Protein 9P0A (pdb70)

Nearest PDB structures (foldseek):
  8eht-assembly1_E  TM=3.645E-01  e=5.829E-02  Escherichia coli
  3f83-assembly1_A  TM=3.945E-01  e=2.640E+00  Escherichia coli
  6qnu-assembly1_C  TM=3.866E-01  e=7.028E+00  Human adenovirus B3
  6qnu-assembly1_A  TM=2.555E-01  e=8.202E+00  Human adenovirus B3
  5zu5-assembly1_A  TM=2.229E-01  e=4.420E+00  Vibrio splendidus

B-factor: mean 76.92, std 10.72, range [29.77, 124.21]

Radius of gyration: 33.77 Å; Cα contacts (8 Å, |Δi|>4): 1526; chains: 3; bounding box: 51×46×143 Å

Structure (mmCIF, N/CA/C/O backbone):
data_9P0A
#
_entry.id   9P0A
#
_cell.length_a   1.00
_cell.length_b   1.00
_cell.length_c   1.00
_cell.angle_alpha   90.00
_cell.angle_beta   90.00
_cell.angle_gamma   90.00
#
_symmetry.space_group_name_H-M   'P 1'
#
loop_
_atom_site.group_PDB
_atom_site.id
_atom_site.type_symbol
_atom_site.label_atom_id
_atom_site.label_alt_id
_atom_site.label_comp_id
_atom_site.label_asym_id
_atom_site.label_entity_id
_atom_site.label_seq_id
_atom_site.pdbx_PDB_ins_code
_atom_site.Cartn_x
_atom_site.Cartn_y
_atom_site.Cartn_z
_atom_site.occupancy
_atom_site.B_iso_or_equiv
_atom_site.auth_seq_id
_atom_site.auth_comp_id
_atom_site.auth_asym_id
_atom_site.auth_atom_id
_atom_site.pdbx_PDB_model_num
ATOM 1 N N . PHE A 1 28 ? 166.376 156.691 68.528 1.00 117.13 28 PHE C N 1
ATOM 2 C CA . PHE A 1 28 ? 167.145 156.294 67.314 1.00 117.13 28 PHE C CA 1
ATOM 3 C C . PHE A 1 28 ? 167.591 157.538 66.551 1.00 117.13 28 PHE C C 1
ATOM 4 O O . PHE A 1 28 ? 166.967 157.935 65.568 1.00 117.13 28 PHE C O 1
ATOM 12 N N . SER A 1 29 ? 168.680 158.151 67.015 1.00 116.44 29 SER C N 1
ATOM 13 C CA . SER A 1 29 ? 169.193 159.389 66.427 1.00 116.44 29 SER C CA 1
ATOM 14 C C . SER A 1 29 ? 168.153 160.504 66.501 1.00 116.44 29 SER C C 1
ATOM 15 O O . SER A 1 29 ? 167.998 161.296 65.570 1.00 116.44 29 SER C O 1
ATOM 18 N N . SER A 1 30 ? 167.434 160.568 67.617 1.00 118.47 30 SER C N 1
ATOM 19 C CA . SER A 1 30 ? 166.418 161.592 67.824 1.00 118.47 30 SER C CA 1
ATOM 20 C C . SER A 1 30 ? 166.120 161.677 69.316 1.00 118.47 30 SER C C 1
ATOM 21 O O . SER A 1 30 ? 166.671 160.924 70.123 1.00 118.47 30 SER C O 1
ATOM 24 N N . VAL A 1 31 ? 165.235 162.605 69.676 1.00 119.53 31 VAL C N 1
ATOM 25 C CA . VAL A 1 31 ? 164.868 162.847 71.064 1.00 119.53 31 VAL C CA 1
ATOM 26 C C . VAL A 1 31 ? 163.352 162.916 71.174 1.00 119.53 31 VAL C C 1
ATOM 27 O O . VAL A 1 31 ? 162.655 163.280 70.221 1.00 119.53 31 VAL C O 1
ATOM 31 N N . GLU A 1 32 ? 162.843 162.559 72.351 1.00 124.21 32 GLU C N 1
ATOM 32 C CA . GLU A 1 32 ? 161.423 162.624 72.657 1.00 124.21 32 GLU C CA 1
ATOM 33 C C . GLU A 1 32 ? 161.223 163.408 73.947 1.00 124.21 32 GLU C C 1
ATOM 34 O O . GLU A 1 32 ? 162.089 163.416 74.826 1.00 124.21 32 GLU C O 1
ATOM 40 N N . ALA A 1 33 ? 160.070 164.072 74.055 1.00 121.47 33 ALA C N 1
ATOM 41 C CA . ALA A 1 33 ? 159.786 164.944 75.189 1.00 121.47 33 ALA C CA 1
ATOM 42 C C . ALA A 1 33 ? 158.365 164.751 75.708 1.00 121.47 33 ALA C C 1
ATOM 43 O O . ALA A 1 33 ? 157.690 165.723 76.055 1.00 121.47 33 ALA C O 1
ATOM 45 N N . ASP A 1 34 ? 157.896 163.506 75.772 1.00 121.57 34 ASP C N 1
ATOM 46 C CA . ASP A 1 34 ? 156.570 163.226 76.309 1.00 121.57 34 ASP C CA 1
ATOM 47 C C . ASP A 1 34 ? 156.618 163.159 77.831 1.00 121.57 34 ASP C C 1
ATOM 48 O O . ASP A 1 34 ? 156.485 162.080 78.417 1.00 121.57 34 ASP C O 1
ATOM 53 N N . ARG A 1 35 ? 156.805 164.308 78.480 1.00 120.17 35 ARG C N 1
ATOM 54 C CA . ARG A 1 35 ? 156.963 164.375 79.926 1.00 120.17 35 ARG C CA 1
ATOM 55 C C . ARG A 1 35 ? 156.080 165.465 80.512 1.00 120.17 35 ARG C C 1
ATOM 56 O O . ARG A 1 35 ? 156.078 166.601 80.030 1.00 120.17 35 ARG C O 1
ATOM 64 N N . THR A 1 36 ? 155.326 165.106 81.550 1.00 120.38 36 THR C N 1
ATOM 65 C CA . THR A 1 36 ? 154.788 166.083 82.489 1.00 120.38 36 THR C CA 1
ATOM 66 C C . THR A 1 36 ? 154.192 165.367 83.695 1.00 120.38 36 THR C C 1
ATOM 67 O O . THR A 1 36 ? 153.373 164.456 83.541 1.00 120.38 36 THR C O 1
ATOM 71 N N . VAL A 1 37 ? 154.598 165.768 84.896 1.00 115.61 37 VAL C N 1
ATOM 72 C CA . VAL A 1 37 ? 154.049 165.216 86.130 1.00 115.61 37 VAL C CA 1
ATOM 73 C C . VAL A 1 37 ? 154.217 166.259 87.225 1.00 115.61 37 VAL C C 1
ATOM 74 O O . VAL A 1 37 ? 155.272 166.891 87.336 1.00 115.61 37 VAL C O 1
ATOM 78 N N . SER A 1 38 ? 153.176 166.438 88.033 1.00 117.47 38 SER C N 1
ATOM 79 C CA . SER A 1 38 ? 153.128 167.543 88.977 1.00 117.47 38 SER C CA 1
ATOM 80 C C . SER A 1 38 ? 153.788 167.168 90.301 1.00 117.47 38 SER C C 1
ATOM 81 O O . SER A 1 38 ? 154.020 165.996 90.606 1.00 117.47 38 SER C O 1
ATOM 84 N N . VAL A 1 39 ? 154.090 168.197 91.089 1.00 115.74 39 VAL C N 1
ATOM 85 C CA . VAL A 1 39 ? 154.647 168.048 92.427 1.00 115.74 39 VAL C CA 1
ATOM 86 C C . VAL A 1 39 ? 153.837 168.912 93.382 1.00 115.74 39 VAL C C 1
ATOM 87 O O . VAL A 1 39 ? 153.586 170.090 93.104 1.00 115.74 39 VAL C O 1
ATOM 91 N N . ALA A 1 40 ? 153.432 168.326 94.506 1.00 116.88 40 ALA C N 1
ATOM 92 C CA . ALA A 1 40 ? 152.679 169.029 95.537 1.00 116.88 40 ALA C CA 1
ATOM 93 C C . ALA A 1 40 ? 153.387 168.842 96.869 1.00 116.88 40 ALA C C 1
ATOM 94 O O . ALA A 1 40 ? 153.835 167.736 97.186 1.00 116.88 40 ALA C O 1
ATOM 96 N N . VAL A 1 41 ? 153.484 169.919 97.645 1.00 108.38 41 VAL C N 1
ATOM 97 C CA . VAL A 1 41 ? 154.222 169.925 98.902 1.00 108.38 41 VAL C CA 1
ATOM 98 C C . VAL A 1 41 ? 153.291 170.356 100.026 1.00 108.38 41 VAL C C 1
ATOM 99 O O . VAL A 1 41 ? 152.541 171.328 99.889 1.00 108.38 41 VAL C O 1
ATOM 103 N N . ALA A 1 42 ? 153.344 169.623 101.136 1.00 96.86 42 ALA C N 1
ATOM 104 C CA . ALA A 1 42 ? 152.594 169.973 102.336 1.00 96.86 42 ALA C CA 1
ATOM 105 C C . ALA A 1 42 ? 153.411 169.542 103.542 1.00 96.86 42 ALA C C 1
ATOM 106 O O . ALA A 1 42 ? 153.789 168.372 103.648 1.00 96.86 42 ALA C O 1
ATOM 108 N N . GLY A 1 43 ? 153.676 170.485 104.447 1.00 88.53 43 GLY C N 1
ATOM 109 C CA . GLY A 1 43 ? 154.629 170.241 105.514 1.00 88.53 43 GLY C CA 1
ATOM 110 C C . GLY A 1 43 ? 154.096 169.469 106.702 1.00 88.53 43 GLY C C 1
ATOM 111 O O . GLY A 1 43 ? 154.895 168.968 107.499 1.00 88.53 43 GLY C O 1
ATOM 112 N N . ASP A 1 44 ? 152.775 169.355 106.847 1.00 88.49 44 ASP C N 1
ATOM 113 C CA . ASP A 1 44 ? 152.195 168.851 108.088 1.00 88.49 44 ASP C CA 1
ATOM 114 C C . ASP A 1 44 ? 151.496 167.508 107.924 1.00 88.49 44 ASP C C 1
ATOM 115 O O . ASP A 1 44 ? 151.853 166.553 108.622 1.00 88.49 44 ASP C O 1
ATOM 120 N N . ALA A 1 45 ? 150.514 167.393 107.027 1.00 89.04 45 ALA C N 1
ATOM 121 C CA . ALA A 1 45 ? 149.635 166.228 107.042 1.00 89.04 45 ALA C CA 1
ATOM 122 C C . ALA A 1 45 ? 149.538 165.518 105.697 1.00 89.04 45 ALA C C 1
ATOM 123 O O . ALA A 1 45 ? 149.521 164.284 105.648 1.00 89.04 45 ALA C O 1
ATOM 125 N N . SER A 1 46 ? 149.473 166.273 104.603 1.00 95.60 46 SER C N 1
ATOM 126 C CA . SER A 1 46 ? 149.221 165.681 103.295 1.00 95.60 46 SER C CA 1
ATOM 127 C C . SER A 1 46 ? 150.446 165.000 102.700 1.00 95.60 46 SER C C 1
ATOM 128 O O . SER A 1 46 ? 150.333 164.390 101.631 1.00 95.60 46 SER C O 1
ATOM 131 N N . SER A 1 47 ? 151.602 165.085 103.351 1.00 95.58 47 SER C N 1
ATOM 132 C CA . SER A 1 47 ? 152.789 164.414 102.847 1.00 95.58 47 SER C CA 1
ATOM 133 C C . SER A 1 47 ? 152.625 162.901 102.947 1.00 95.58 47 SER C C 1
ATOM 134 O O . SER A 1 47 ? 151.759 162.386 103.660 1.00 95.58 47 SER C O 1
ATOM 137 N N . ALA A 1 48 ? 153.475 162.183 102.210 1.00 94.89 48 ALA C N 1
ATOM 138 C CA . ALA A 1 48 ? 153.425 160.726 102.247 1.00 94.89 48 ALA C CA 1
ATOM 139 C C . ALA A 1 48 ? 153.595 160.213 103.671 1.00 94.89 48 ALA C C 1
ATOM 140 O O . ALA A 1 48 ? 152.905 159.277 104.089 1.00 94.89 48 ALA C O 1
ATOM 142 N N . LEU A 1 49 ? 154.511 160.813 104.426 1.00 92.34 49 LEU C N 1
ATOM 143 C CA . LEU A 1 49 ? 154.696 160.525 105.840 1.00 92.34 49 LEU C CA 1
ATOM 144 C C . LEU A 1 49 ? 154.437 161.800 106.630 1.00 92.34 49 LEU C C 1
ATOM 145 O O . LEU A 1 49 ? 154.963 162.865 106.290 1.00 92.34 49 LEU C O 1
ATOM 150 N N . ALA A 1 50 ? 153.626 161.694 107.682 1.00 91.55 50 ALA C N 1
ATOM 151 C CA . ALA A 1 50 ? 153.164 162.878 108.392 1.00 91.55 50 ALA C CA 1
ATOM 152 C C . ALA A 1 50 ? 153.099 162.599 109.885 1.00 91.55 50 ALA C C 1
ATOM 153 O O . ALA A 1 50 ? 153.276 161.465 110.338 1.00 91.55 50 ALA C O 1
ATOM 155 N N . PHE A 1 51 ? 152.840 163.663 110.646 1.00 87.31 51 PHE C N 1
ATOM 156 C CA . PHE A 1 51 ? 152.784 163.616 112.099 1.00 87.31 51 PHE C CA 1
ATOM 157 C C . PHE A 1 51 ? 151.619 164.465 112.589 1.00 87.31 51 PHE C C 1
ATOM 158 O O . PHE A 1 51 ? 151.366 165.550 112.056 1.00 87.31 51 PHE C O 1
ATOM 166 N N . ASP A 1 52 ? 150.915 163.970 113.607 1.00 87.47 52 ASP C N 1
ATOM 167 C CA . ASP A 1 52 ? 149.739 164.649 114.137 1.00 87.47 52 ASP C CA 1
ATOM 168 C C . ASP A 1 52 ? 149.791 164.600 115.658 1.00 87.47 52 ASP C C 1
ATOM 169 O O . ASP A 1 52 ? 150.556 163.829 116.243 1.00 87.47 52 ASP C O 1
ATOM 174 N N . THR A 1 53 ? 148.980 165.447 116.301 1.00 83.51 53 THR C N 1
ATOM 175 C CA . THR A 1 53 ? 149.135 165.664 117.737 1.00 83.51 53 THR C CA 1
ATOM 176 C C . THR A 1 53 ? 147.820 165.754 118.516 1.00 83.51 53 THR C C 1
ATOM 177 O O . THR A 1 53 ? 147.843 165.822 119.749 1.00 83.51 53 THR C O 1
ATOM 181 N N . SER A 1 54 ? 146.668 165.718 117.845 1.00 83.25 54 SER C N 1
ATOM 182 C CA . SER A 1 54 ? 145.408 165.911 118.557 1.00 83.25 54 SER C CA 1
ATOM 183 C C . SER A 1 54 ? 144.279 165.164 117.858 1.00 83.25 54 SER C C 1
ATOM 184 O O . SER A 1 54 ? 144.429 164.679 116.733 1.00 83.25 54 SER C O 1
ATOM 187 N N . ASP A 1 55 ? 143.139 165.076 118.548 1.00 75.71 55 ASP C N 1
ATOM 188 C CA . ASP A 1 55 ? 141.992 164.321 118.063 1.00 75.71 55 ASP C CA 1
ATOM 189 C C . ASP A 1 55 ? 140.699 164.968 118.546 1.00 75.71 55 ASP C C 1
ATOM 190 O O . ASP A 1 55 ? 140.705 165.805 119.453 1.00 75.71 55 ASP C O 1
ATOM 195 N N . SER A 1 56 ? 139.588 164.551 117.939 1.00 62.56 56 SER C N 1
ATOM 196 C CA . SER A 1 56 ? 138.322 165.257 118.089 1.00 62.56 56 SER C CA 1
ATOM 197 C C . SER A 1 56 ? 137.721 165.063 119.475 1.00 62.56 56 SER C C 1
ATOM 198 O O . SER A 1 56 ? 137.960 164.060 120.151 1.00 62.56 56 SER C O 1
ATOM 201 N N . ASN A 1 57 ? 136.938 166.059 119.897 1.00 49.49 57 ASN C N 1
ATOM 202 C CA . ASN A 1 57 ? 136.135 166.009 121.121 1.00 49.49 57 ASN C CA 1
ATOM 203 C C . ASN A 1 57 ? 136.932 165.486 122.308 1.00 49.49 57 ASN C C 1
ATOM 204 O O . ASN A 1 57 ? 136.354 164.984 123.277 1.00 49.49 57 ASN C O 1
ATOM 209 N N . GLY A 1 58 ? 138.253 165.615 122.259 1.00 57.65 58 GLY C N 1
ATOM 210 C CA . GLY A 1 58 ? 139.104 165.012 123.262 1.00 57.65 58 GLY C CA 1
ATOM 211 C C . GLY A 1 58 ? 140.220 165.922 123.719 1.00 57.65 58 GLY C C 1
ATOM 212 O O . GLY A 1 58 ? 139.979 167.064 124.119 1.00 57.65 58 GLY C O 1
ATOM 213 N N . ASN A 1 59 ? 141.451 165.419 123.668 1.00 7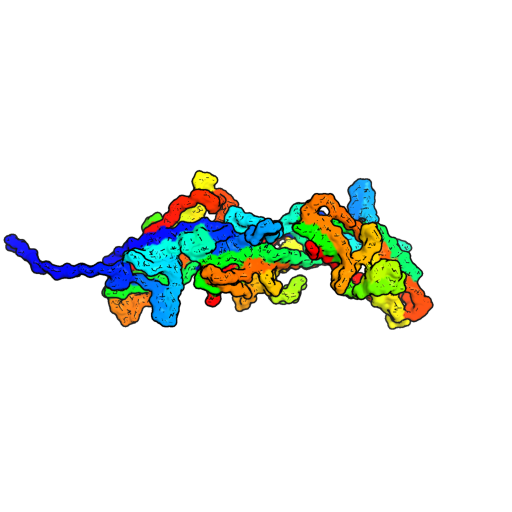4.71 59 ASN C N 1
ATOM 214 C CA . ASN A 1 59 ? 142.596 166.142 124.194 1.00 74.71 59 ASN C CA 1
ATOM 215 C C . ASN A 1 59 ? 143.695 166.182 123.146 1.00 74.71 59 ASN C C 1
ATOM 216 O O . ASN A 1 59 ? 143.799 165.299 122.291 1.00 74.71 59 ASN C O 1
ATOM 221 N N . GLN A 1 60 ? 144.510 167.229 123.218 1.00 80.79 60 GLN C N 1
ATOM 222 C CA . GLN A 1 60 ? 145.815 167.188 122.576 1.00 80.79 60 GLN C CA 1
ATOM 223 C C . GLN A 1 60 ? 146.699 166.196 123.323 1.00 80.79 60 GLN C C 1
ATOM 224 O O . GLN A 1 60 ? 146.665 166.121 124.555 1.00 80.79 60 GLN C O 1
ATOM 230 N N . TYR A 1 61 ? 147.479 165.415 122.574 1.00 79.44 61 TYR C N 1
ATOM 231 C CA . TYR A 1 61 ? 148.275 164.363 123.200 1.00 79.44 61 TYR C CA 1
ATOM 232 C C . TYR A 1 61 ? 149.190 164.937 124.274 1.00 79.44 61 TYR C C 1
ATOM 233 O O . TYR A 1 61 ? 149.206 164.457 125.413 1.00 79.44 61 TYR C O 1
ATOM 242 N N . SER A 1 62 ? 149.957 165.965 123.930 1.00 76.22 62 SER C N 1
ATOM 243 C CA . SER A 1 62 ? 150.775 166.680 124.899 1.00 76.22 62 SER C CA 1
ATOM 244 C C . SER A 1 62 ? 151.424 167.856 124.189 1.00 76.22 62 SER C C 1
ATOM 245 O O . SER A 1 62 ? 151.604 167.843 122.969 1.00 76.22 62 SER C O 1
ATOM 248 N N . ASP A 1 63 ? 151.771 168.877 124.971 1.00 78.09 63 ASP C N 1
ATOM 249 C CA . ASP A 1 63 ? 152.426 170.066 124.448 1.00 78.09 63 ASP C CA 1
ATOM 250 C C . ASP A 1 63 ? 153.944 169.938 124.444 1.00 78.09 63 ASP C C 1
ATOM 251 O O . ASP A 1 63 ? 154.639 170.923 124.169 1.00 78.09 63 ASP C O 1
ATOM 256 N N . ALA A 1 64 ? 154.473 168.751 124.747 1.00 77.94 64 ALA C N 1
ATOM 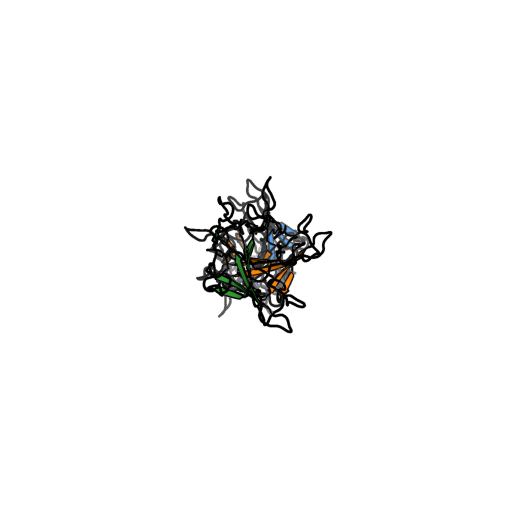257 C CA . ALA A 1 64 ? 155.910 168.537 124.643 1.00 77.94 64 ALA C CA 1
ATOM 258 C C . ALA A 1 64 ? 156.413 168.758 123.225 1.00 77.94 64 ALA C C 1
ATOM 259 O O . ALA A 1 64 ? 157.584 169.106 123.040 1.00 77.94 64 ALA C O 1
ATOM 261 N N . SER A 1 65 ? 155.554 168.570 122.222 1.00 81.66 65 SER C N 1
ATOM 262 C CA . SER A 1 65 ? 155.918 168.826 120.830 1.00 81.66 65 SER C CA 1
ATOM 263 C C . SER A 1 65 ? 154.709 169.478 120.166 1.00 81.66 65 SER C C 1
ATOM 264 O O . SER A 1 65 ? 153.781 168.783 119.742 1.00 81.66 65 SER C O 1
ATOM 267 N N . SER A 1 66 ? 154.730 170.805 120.077 1.00 83.85 66 SER C N 1
ATOM 268 C CA . SER A 1 66 ? 153.598 171.537 119.536 1.00 83.85 66 SER C CA 1
ATOM 269 C C . SER A 1 66 ? 153.445 171.254 118.043 1.00 83.85 66 SER C C 1
ATOM 270 O O . SER A 1 66 ? 154.317 170.667 117.395 1.00 83.85 66 SER C O 1
ATOM 273 N N . ILE A 1 67 ? 152.303 171.679 117.497 1.00 86.50 67 ILE C N 1
ATOM 274 C CA . ILE A 1 67 ? 152.019 171.428 116.093 1.00 86.50 67 ILE C CA 1
ATOM 275 C C . ILE A 1 67 ? 153.116 172.042 115.227 1.00 86.50 67 ILE C C 1
ATOM 276 O O . ILE A 1 67 ? 153.623 173.137 115.502 1.00 86.50 67 ILE C O 1
ATOM 281 N N . THR A 1 68 ? 153.486 171.322 114.172 1.00 85.57 68 THR C N 1
ATOM 282 C CA . THR A 1 68 ? 154.584 171.748 113.315 1.00 85.57 68 THR C CA 1
ATOM 283 C C . THR A 1 68 ? 154.321 173.130 112.725 1.00 85.57 68 THR C C 1
ATOM 284 O O . THR A 1 68 ? 153.216 173.431 112.266 1.00 85.57 68 THR C O 1
ATOM 288 N N . ASN A 1 69 ? 155.354 173.972 112.744 1.00 84.40 69 ASN C N 1
ATOM 289 C CA . ASN A 1 69 ? 155.317 175.292 112.126 1.00 84.40 69 ASN C CA 1
ATOM 290 C C . ASN A 1 69 ? 155.679 175.250 110.649 1.00 84.40 69 ASN C C 1
ATOM 291 O O . ASN A 1 69 ? 156.113 176.269 110.102 1.00 84.40 69 ASN C O 1
ATOM 296 N N . GLY A 1 70 ? 155.504 174.105 110.000 1.00 90.72 70 GLY C N 1
ATOM 297 C CA . GLY A 1 70 ? 156.201 173.773 108.771 1.00 90.72 70 GLY C CA 1
ATOM 298 C C . GLY A 1 70 ? 157.297 172.753 108.982 1.00 90.72 70 GLY C C 1
ATOM 299 O O . GLY A 1 70 ? 157.661 172.039 108.036 1.00 90.72 70 GLY C O 1
ATOM 300 N N . THR A 1 71 ? 157.834 172.669 110.197 1.00 90.09 71 THR C N 1
ATOM 301 C CA . THR A 1 71 ? 158.674 171.564 110.626 1.00 90.09 71 THR C CA 1
ATOM 302 C C . THR A 1 71 ? 158.313 171.256 112.071 1.00 90.09 71 THR C C 1
ATOM 303 O O . THR A 1 71 ? 157.950 172.149 112.841 1.00 90.09 71 THR C O 1
ATOM 307 N N . LEU A 1 72 ? 158.410 169.982 112.436 1.00 84.60 72 LEU C N 1
ATOM 308 C CA . LEU A 1 72 ? 157.964 169.515 113.741 1.00 84.60 72 LEU C CA 1
ATOM 309 C C . LEU A 1 72 ? 159.116 169.591 114.733 1.00 84.60 72 LEU C C 1
ATOM 310 O O . LEU A 1 72 ? 160.220 169.115 114.448 1.00 84.60 72 LEU C O 1
ATOM 315 N N . GLU A 1 73 ? 158.852 170.187 115.893 1.00 82.03 73 GLU C N 1
ATOM 316 C CA . GLU A 1 73 ? 159.878 170.486 116.879 1.00 82.03 73 GLU C CA 1
ATOM 317 C C . GLU A 1 73 ? 159.531 169.859 118.222 1.00 82.03 73 GLU C C 1
ATOM 318 O O . GLU A 1 73 ? 158.358 169.664 118.554 1.00 82.03 73 GLU C O 1
ATOM 324 N N . LEU A 1 74 ? 160.572 169.545 118.988 1.00 80.06 74 LEU C N 1
ATOM 325 C CA . LEU A 1 74 ? 160.445 169.094 120.367 1.00 80.06 74 LEU C CA 1
ATOM 326 C C . LEU A 1 74 ? 160.907 170.220 121.283 1.00 80.06 74 LEU C C 1
ATOM 327 O O . LEU A 1 74 ? 161.983 170.790 121.074 1.00 80.06 74 LEU C O 1
ATOM 332 N N . ALA A 1 75 ? 160.096 170.534 122.296 1.00 81.72 75 ALA C N 1
ATOM 333 C CA . ALA A 1 75 ? 160.250 171.765 123.065 1.00 81.72 75 ALA C CA 1
ATOM 334 C C . ALA A 1 75 ? 160.362 171.514 124.566 1.00 81.72 75 ALA C C 1
ATOM 335 O O . ALA A 1 75 ? 159.680 172.179 125.352 1.00 81.72 75 ALA C O 1
ATOM 337 N N . PHE A 1 76 ? 161.209 170.572 124.984 1.00 78.52 76 PHE C N 1
ATOM 338 C CA . PHE A 1 76 ? 161.368 170.316 126.412 1.00 78.52 76 PHE C CA 1
ATOM 339 C C . PHE A 1 76 ? 162.024 171.492 127.124 1.00 78.52 76 PHE C C 1
ATOM 340 O O . PHE A 1 76 ? 161.823 171.678 128.330 1.00 78.52 76 PHE C O 1
ATOM 348 N N . ASP A 1 77 ? 162.809 172.293 126.401 1.00 80.89 77 ASP C N 1
ATOM 349 C CA . ASP A 1 77 ? 163.586 173.351 127.039 1.00 80.89 77 ASP C CA 1
ATOM 350 C C . ASP A 1 77 ? 162.703 174.396 127.707 1.00 80.89 77 ASP C C 1
ATOM 351 O O . ASP A 1 77 ? 163.126 175.036 128.676 1.00 80.89 77 ASP C O 1
ATOM 356 N N . SER A 1 78 ? 161.481 174.583 127.216 1.00 82.22 78 SER C N 1
ATOM 357 C CA . SER A 1 78 ? 160.620 175.688 127.630 1.00 82.22 78 SER C CA 1
ATOM 358 C C . SER A 1 78 ? 159.251 175.175 128.059 1.00 82.22 78 SER C C 1
ATOM 359 O O . SER A 1 78 ? 158.208 175.664 127.621 1.00 82.22 78 SER C O 1
ATOM 362 N N . LEU A 1 79 ? 159.238 174.171 128.938 1.00 79.71 79 LEU C N 1
ATOM 363 C CA . LEU A 1 79 ? 157.976 173.636 129.435 1.00 79.71 79 LEU C CA 1
ATOM 364 C C . LEU A 1 79 ? 157.176 174.657 130.232 1.00 79.71 79 LEU C C 1
ATOM 365 O O . LEU A 1 79 ? 155.981 174.439 130.456 1.00 79.71 79 LEU C O 1
ATOM 370 N N . GLY A 1 80 ? 157.795 175.754 130.663 1.00 82.86 80 GLY C N 1
ATOM 371 C CA . GLY A 1 80 ? 157.096 176.762 131.437 1.00 82.86 80 GLY C CA 1
ATOM 372 C C . GLY A 1 80 ? 157.253 176.547 132.926 1.00 82.86 80 GLY C C 1
ATOM 373 O O . GLY A 1 80 ? 157.167 175.413 133.407 1.00 82.86 80 GLY C O 1
ATOM 374 N N . ASN A 1 81 ? 157.487 177.627 133.671 1.00 82.00 81 ASN C N 1
ATOM 375 C CA . ASN A 1 81 ? 157.776 177.543 135.102 1.00 82.00 81 ASN C CA 1
ATOM 376 C C . ASN A 1 81 ? 158.927 176.585 135.379 1.00 82.00 81 ASN C C 1
ATOM 377 O O . ASN A 1 81 ? 159.046 176.043 136.482 1.00 82.00 81 ASN C O 1
ATOM 382 N N . SER A 1 82 ? 159.779 176.367 134.380 1.00 80.03 82 SER C N 1
ATOM 383 C CA . SER A 1 82 ? 160.848 175.387 134.472 1.00 80.03 82 SER C CA 1
ATOM 384 C C . SER A 1 82 ? 161.975 175.798 133.540 1.00 80.03 82 SER C C 1
ATOM 385 O O . SER A 1 82 ? 161.765 176.550 132.584 1.00 80.03 82 SER C O 1
ATOM 388 N N . SER A 1 83 ? 163.174 175.294 133.826 1.00 77.48 83 SER C N 1
ATOM 389 C CA . SER A 1 83 ? 164.321 175.536 132.962 1.00 77.48 83 SER C CA 1
ATOM 390 C C . SER A 1 83 ? 164.845 174.221 132.402 1.00 77.48 83 SER C C 1
ATOM 391 O O . SER A 1 83 ? 166.058 174.048 132.243 1.00 77.48 83 SER C O 1
ATOM 394 N N . GLY A 1 84 ? 163.940 173.292 132.099 1.00 76.78 84 GLY C N 1
ATOM 395 C CA . GLY A 1 84 ? 164.317 172.049 131.456 1.00 76.78 84 GLY C CA 1
ATOM 396 C C . GLY A 1 84 ? 163.995 170.796 132.244 1.00 76.78 84 GLY C C 1
ATOM 397 O O . GLY A 1 84 ? 162.911 170.671 132.821 1.00 76.78 84 GLY C O 1
ATOM 398 N N . ILE A 1 85 ? 164.939 169.858 132.271 1.00 76.72 85 ILE C N 1
ATOM 399 C CA . ILE A 1 85 ? 164.718 168.517 132.797 1.00 76.72 85 ILE C CA 1
ATOM 400 C C . ILE A 1 85 ? 165.426 168.373 134.136 1.00 76.72 85 ILE C C 1
ATOM 401 O O . ILE A 1 85 ? 166.412 169.061 134.422 1.00 76.72 85 ILE C O 1
ATOM 406 N N . ASN A 1 86 ? 164.912 167.469 134.968 1.00 75.91 86 ASN C N 1
ATOM 407 C CA . ASN A 1 86 ? 165.498 167.229 136.280 1.00 75.91 86 ASN C CA 1
ATOM 408 C C . ASN A 1 86 ? 166.757 166.379 136.155 1.00 75.91 86 ASN C C 1
ATOM 409 O O . ASN A 1 86 ? 166.804 165.433 135.363 1.00 75.91 86 ASN C O 1
ATOM 414 N N . LEU A 1 87 ? 167.776 166.717 136.941 1.00 72.81 87 LEU C N 1
ATOM 415 C CA . LEU A 1 87 ? 169.005 165.941 136.951 1.00 72.81 87 LEU C CA 1
ATOM 416 C C . LEU A 1 87 ? 168.824 164.653 137.749 1.00 72.81 87 LEU C C 1
ATOM 417 O O . LEU A 1 87 ? 168.017 164.570 138.679 1.00 72.81 87 LEU C O 1
ATOM 422 N N . GLY A 1 88 ? 169.596 163.639 137.372 1.00 72.92 88 GLY C N 1
ATOM 423 C CA . GLY A 1 88 ? 169.587 162.385 138.109 1.00 72.92 88 GLY C CA 1
ATOM 424 C C . GLY A 1 88 ? 168.221 161.745 138.200 1.00 72.92 88 GLY C C 1
ATOM 425 O O . GLY A 1 88 ? 167.812 161.314 139.285 1.00 72.92 88 GLY C O 1
ATOM 426 N N . ALA A 1 89 ? 167.500 161.674 137.084 1.00 74.09 89 ALA C N 1
ATOM 427 C CA . ALA A 1 89 ? 166.142 161.153 137.094 1.00 74.09 89 ALA C CA 1
ATOM 428 C C . ALA A 1 89 ? 165.826 160.513 135.753 1.00 74.09 89 ALA C C 1
ATOM 429 O O . ALA A 1 89 ? 166.350 160.919 134.713 1.00 74.09 89 ALA C O 1
ATOM 431 N N . LYS A 1 90 ? 164.954 159.505 135.792 1.00 71.21 90 LYS C N 1
ATOM 432 C CA . LYS A 1 90 ? 164.448 158.858 134.583 1.00 71.21 90 LYS C CA 1
ATOM 433 C C . LYS A 1 90 ? 163.217 159.623 134.096 1.00 71.21 90 LYS C C 1
ATOM 434 O O . LYS A 1 90 ? 162.069 159.200 134.245 1.00 71.21 90 LYS C O 1
ATOM 440 N N . THR A 1 91 ? 163.480 160.783 133.500 1.00 73.08 91 THR C N 1
ATOM 441 C CA . THR A 1 91 ? 162.408 161.647 133.015 1.00 73.08 91 THR C CA 1
ATOM 442 C C . THR A 1 91 ? 161.740 160.997 131.809 1.00 73.08 91 THR C C 1
ATOM 443 O O . THR A 1 91 ? 162.294 161.003 130.705 1.00 73.08 91 THR C O 1
ATOM 447 N N . THR A 1 92 ? 160.548 160.442 132.012 1.00 74.54 92 THR C N 1
ATOM 448 C CA . THR A 1 92 ? 159.793 159.771 130.960 1.00 74.54 92 THR C CA 1
ATOM 449 C C . THR A 1 92 ? 158.593 160.627 130.581 1.00 74.54 92 THR C C 1
ATOM 450 O O . THR A 1 92 ? 157.950 161.220 131.453 1.00 74.54 92 THR C O 1
ATOM 454 N N . PHE A 1 93 ? 158.293 160.688 129.288 1.00 76.51 93 PHE C N 1
ATOM 455 C CA . PHE A 1 93 ? 157.276 161.589 128.769 1.00 76.51 93 PHE C CA 1
ATOM 456 C C . PHE A 1 93 ? 156.108 160.827 128.150 1.00 76.51 93 PHE C C 1
ATOM 457 O O . PHE A 1 93 ? 156.122 159.601 128.020 1.00 76.51 93 PHE C O 1
ATOM 465 N N . SER A 1 94 ? 155.087 161.592 127.764 1.00 79.39 94 SER C N 1
ATOM 466 C CA . SER A 1 94 ? 153.801 161.094 127.295 1.00 79.39 94 SER C CA 1
ATOM 467 C C . SER A 1 94 ? 153.935 160.437 125.924 1.00 79.39 94 SER C C 1
ATOM 468 O O . SER A 1 94 ? 155.031 160.427 125.350 1.00 79.39 94 SER C O 1
ATOM 471 N N . PRO A 1 95 ? 152.849 159.873 125.366 1.00 78.83 95 PRO C N 1
ATOM 472 C CA . PRO A 1 95 ? 152.956 159.181 124.073 1.00 78.83 95 PRO C CA 1
ATOM 473 C C . PRO A 1 95 ? 153.552 160.027 122.958 1.00 78.83 95 PRO C C 1
ATOM 474 O O . PRO A 1 95 ? 154.029 159.483 121.958 1.00 78.83 95 PRO C O 1
ATOM 478 N N . LEU A 1 96 ? 153.526 161.350 123.107 1.00 78.14 96 LEU C N 1
ATOM 479 C CA . LEU A 1 96 ? 154.134 162.234 122.120 1.00 78.14 96 LEU C CA 1
ATOM 480 C C . LEU A 1 96 ? 153.490 162.068 120.748 1.00 78.14 96 LEU C C 1
ATOM 481 O O . LEU A 1 96 ? 152.382 161.535 120.631 1.00 78.14 96 LEU C O 1
ATOM 486 N N . PHE A 1 97 ? 154.185 162.522 119.708 1.00 81.61 97 PHE C N 1
ATOM 487 C CA . PHE A 1 97 ? 153.605 162.583 118.373 1.00 81.61 97 PHE C CA 1
ATOM 488 C C . PHE A 1 97 ? 153.256 161.197 117.848 1.00 81.61 97 PHE C C 1
ATOM 489 O O . PHE A 1 97 ? 153.944 160.212 118.129 1.00 81.61 97 PHE C O 1
ATOM 497 N N . ARG A 1 98 ? 152.172 161.132 117.081 1.00 83.94 98 ARG C N 1
ATOM 498 C CA . ARG A 1 98 ? 151.869 159.970 116.263 1.00 83.94 98 ARG C CA 1
ATOM 499 C C . ARG A 1 98 ? 152.506 160.125 114.882 1.00 83.94 98 ARG C C 1
ATOM 500 O O . ARG A 1 98 ? 153.080 161.164 114.545 1.00 83.94 98 ARG C O 1
ATOM 508 N N . THR A 1 99 ? 152.407 159.068 114.079 1.00 88.49 99 THR C N 1
ATOM 509 C CA . THR A 1 99 ? 152.934 159.066 112.722 1.00 88.49 99 THR C CA 1
ATOM 510 C C . THR A 1 99 ? 151.837 158.651 111.754 1.00 88.49 99 THR C C 1
ATOM 511 O O . THR A 1 99 ? 151.064 157.730 112.035 1.00 88.49 99 THR C O 1
ATOM 515 N N . ILE A 1 100 ? 151.779 159.333 110.612 1.00 91.82 100 ILE C N 1
ATOM 516 C CA . ILE A 1 100 ? 150.739 159.119 109.616 1.00 91.82 100 ILE C CA 1
ATOM 517 C C . ILE A 1 100 ? 151.401 158.830 108.279 1.00 91.82 100 ILE C C 1
ATOM 518 O O . ILE A 1 100 ? 152.410 159.445 107.917 1.00 91.82 100 ILE C O 1
ATOM 523 N N . ASN A 1 101 ? 150.824 157.884 107.541 1.00 93.32 101 ASN C N 1
ATOM 524 C CA . ASN A 1 101 ? 151.332 157.499 106.234 1.00 93.32 101 ASN C CA 1
ATOM 525 C C . ASN A 1 101 ? 150.215 157.562 105.206 1.00 93.32 101 ASN C C 1
ATOM 526 O O . ASN A 1 101 ? 149.065 157.226 105.502 1.00 93.32 101 ASN C O 1
ATOM 531 N N . ASN A 1 102 ? 150.566 157.999 103.995 1.00 93.92 102 ASN C N 1
ATOM 532 C CA . ASN A 1 102 ? 149.646 157.998 102.865 1.00 93.92 102 ASN C CA 1
ATOM 533 C C . ASN A 1 102 ? 150.259 157.330 101.639 1.00 93.92 102 ASN C C 1
ATOM 534 O O . ASN A 1 102 ? 149.672 157.401 100.552 1.00 93.92 102 ASN C O 1
ATOM 539 N N . GLY A 1 103 ? 151.415 156.686 101.783 1.00 94.89 103 GLY C N 1
ATOM 540 C CA . GLY A 1 103 ? 152.077 156.024 100.679 1.00 94.89 103 GLY C CA 1
ATOM 541 C C . GLY A 1 103 ? 151.556 154.618 100.459 1.00 94.89 103 GLY C C 1
ATOM 542 O O . GLY A 1 103 ? 150.493 154.231 100.952 1.00 94.89 103 GLY C O 1
ATOM 543 N N . SER A 1 104 ? 152.330 153.838 99.702 1.00 95.85 104 SER C N 1
ATOM 544 C CA . SER A 1 104 ? 151.924 152.497 99.288 1.00 95.85 104 SER C CA 1
ATOM 545 C C . SER A 1 104 ? 152.473 151.404 100.200 1.00 95.85 104 SER C C 1
ATOM 546 O O . SER A 1 104 ? 151.704 150.642 100.795 1.00 95.85 104 SER C O 1
ATOM 549 N N . ASN A 1 105 ? 153.793 151.317 100.325 1.00 96.79 105 ASN C N 1
ATOM 550 C CA . ASN A 1 105 ? 154.423 150.132 100.887 1.00 96.79 105 ASN C CA 1
ATOM 551 C C . ASN A 1 105 ? 154.553 150.225 102.403 1.00 96.79 105 ASN C C 1
ATOM 552 O O . ASN A 1 105 ? 154.689 151.310 102.974 1.00 96.79 105 ASN C O 1
ATOM 557 N N . ASN A 1 106 ? 154.508 149.062 103.051 1.00 91.27 106 ASN C N 1
ATOM 558 C CA . ASN A 1 106 ? 154.813 148.990 104.472 1.00 91.27 106 ASN C CA 1
ATOM 559 C C . ASN A 1 106 ? 156.253 149.424 104.709 1.00 91.27 106 ASN C C 1
ATOM 560 O O . ASN A 1 106 ? 157.148 149.143 103.908 1.00 91.27 106 ASN C O 1
ATOM 565 N N . VAL A 1 107 ? 156.475 150.120 105.820 1.00 90.35 107 VAL C N 1
ATOM 566 C CA . VAL A 1 107 ? 157.772 150.715 106.107 1.00 90.35 107 VAL C CA 1
ATOM 567 C C . VAL A 1 107 ? 158.178 150.400 107.538 1.00 90.35 107 VAL C C 1
ATOM 568 O O . VAL A 1 107 ? 157.334 150.189 108.415 1.00 90.35 107 VAL C O 1
ATOM 572 N N . ASN A 1 108 ? 159.489 150.366 107.764 1.00 87.49 108 ASN C N 1
ATOM 573 C CA . ASN A 1 108 ? 160.030 150.302 109.113 1.00 87.49 108 ASN C CA 1
ATOM 574 C C . ASN A 1 108 ? 160.450 151.699 109.552 1.00 87.49 108 ASN C C 1
ATOM 575 O O . ASN A 1 108 ? 161.183 152.391 108.839 1.00 87.49 108 ASN C O 1
ATOM 580 N N . LEU A 1 109 ? 159.977 152.117 110.723 1.00 86.57 109 LEU C N 1
ATOM 581 C CA . LEU A 1 109 ? 160.157 153.479 111.207 1.00 86.57 109 LEU C CA 1
ATOM 582 C C . LEU A 1 109 ? 161.199 153.489 112.315 1.00 86.57 109 LEU C C 1
ATOM 583 O O . LEU A 1 109 ? 161.132 152.675 113.241 1.00 86.57 109 LEU C O 1
ATOM 588 N N . SER A 1 110 ? 162.157 154.411 112.221 1.00 85.72 110 SER C N 1
ATOM 589 C CA . SER A 1 110 ? 163.245 154.463 113.187 1.00 85.72 110 SER C CA 1
ATOM 590 C C . SER A 1 110 ? 163.779 155.886 113.277 1.00 85.72 110 SER C C 1
ATOM 591 O O . SER A 1 110 ? 163.600 156.697 112.365 1.00 85.72 110 SER C O 1
ATOM 594 N N . ILE A 1 111 ? 164.435 156.172 114.400 1.00 82.92 111 ILE C N 1
ATOM 595 C CA . ILE A 1 111 ? 165.066 157.462 114.669 1.00 82.92 111 ILE C CA 1
ATOM 596 C C . ILE A 1 111 ? 166.535 157.184 114.960 1.00 82.92 111 ILE C C 1
ATOM 597 O O . ILE A 1 111 ? 166.853 156.494 115.937 1.00 82.92 111 ILE C O 1
ATOM 602 N N . TYR A 1 112 ? 167.435 157.724 114.134 1.00 85.37 112 TYR C N 1
ATOM 603 C CA . TYR A 1 112 ? 168.865 157.499 114.319 1.00 85.37 112 TYR C CA 1
ATOM 604 C C . TYR A 1 112 ? 169.641 158.756 114.692 1.00 85.37 112 TYR C C 1
ATOM 605 O O . TYR A 1 112 ? 170.860 158.676 114.872 1.00 85.37 112 TYR C O 1
ATOM 614 N N . SER A 1 113 ? 168.979 159.906 114.815 1.00 81.01 113 SER C N 1
ATOM 615 C CA . SER A 1 113 ? 169.541 161.079 115.488 1.00 81.01 113 SER C CA 1
ATOM 616 C C . SER A 1 113 ? 170.963 161.376 115.010 1.00 81.01 113 SER C C 1
ATOM 617 O O . SER A 1 113 ? 171.944 161.194 115.733 1.00 81.01 113 SER C O 1
ATOM 620 N N . SER A 1 114 ? 171.058 161.833 113.759 1.00 80.86 114 SER C N 1
ATOM 621 C CA . SER A 1 114 ? 172.360 162.053 113.135 1.00 80.86 114 SER C CA 1
ATOM 622 C C . SER A 1 114 ? 173.321 162.815 114.040 1.00 80.86 114 SER C C 1
ATOM 623 O O . SER A 1 114 ? 174.492 162.438 114.156 1.00 80.86 114 SER C O 1
ATOM 626 N N . GLU A 1 115 ? 172.854 163.884 114.688 1.00 77.71 115 GLU C N 1
ATOM 627 C CA . GLU A 1 115 ? 173.749 164.692 115.509 1.00 77.71 115 GLU C CA 1
ATOM 628 C C . GLU A 1 115 ? 174.313 163.913 116.689 1.00 77.71 115 GLU C C 1
ATOM 629 O O . GLU A 1 115 ? 175.492 164.073 117.023 1.00 77.71 115 GLU C O 1
ATOM 635 N N . GLY A 1 116 ? 173.503 163.076 117.327 1.00 77.85 116 GLY C N 1
ATOM 636 C CA . GLY A 1 116 ? 173.937 162.326 118.486 1.00 77.85 116 GLY C CA 1
ATOM 637 C C . GLY A 1 116 ? 174.714 161.085 118.102 1.00 77.85 116 GLY C C 1
ATOM 638 O O . GLY A 1 116 ? 175.215 160.946 116.983 1.00 77.85 116 GLY C O 1
ATOM 639 N N . THR A 1 117 ? 174.816 160.167 119.059 1.00 79.55 117 THR C N 1
ATOM 640 C CA . THR A 1 117 ? 175.540 158.920 118.876 1.00 79.55 117 THR C CA 1
ATOM 641 C C . THR A 1 117 ? 174.672 157.755 119.326 1.00 79.55 117 THR C C 1
ATOM 642 O O . THR A 1 117 ? 173.821 157.897 120.208 1.00 79.55 117 THR C O 1
ATOM 646 N N . ILE A 1 118 ? 174.897 156.600 118.707 1.00 78.42 118 ILE C N 1
ATOM 647 C CA . ILE A 1 118 ? 174.142 155.395 119.031 1.00 78.42 118 ILE C CA 1
ATOM 648 C C . ILE A 1 118 ? 174.888 154.615 120.103 1.00 78.42 118 ILE C C 1
ATOM 649 O O . ILE A 1 118 ? 176.098 154.381 119.992 1.00 78.42 118 ILE C O 1
ATOM 654 N N . GLN A 1 119 ? 174.169 154.215 121.149 1.00 82.21 119 GLN C N 1
ATOM 655 C CA . GLN A 1 119 ? 174.722 153.404 122.222 1.00 82.21 119 GLN C CA 1
ATOM 656 C C . GLN A 1 119 ? 173.779 152.248 122.522 1.00 82.21 119 GLN C C 1
ATOM 657 O O . GLN A 1 119 ? 172.558 152.367 122.390 1.00 82.21 119 GLN C O 1
ATOM 663 N N . THR A 1 120 ? 174.365 151.124 122.925 1.00 79.24 120 THR C N 1
ATOM 664 C CA . THR A 1 120 ? 173.627 149.929 123.299 1.00 79.24 120 THR C CA 1
ATOM 665 C C . THR A 1 120 ? 173.924 149.600 124.756 1.00 79.24 120 THR C C 1
ATOM 666 O O . THR A 1 120 ? 174.955 150.008 125.300 1.00 79.24 120 THR C O 1
ATOM 670 N N . SER A 1 121 ? 173.016 148.855 125.387 1.00 81.31 121 SER C N 1
ATOM 671 C CA . SER A 1 121 ? 173.129 148.570 126.811 1.00 81.31 121 SER C CA 1
ATOM 672 C C . SER A 1 121 ? 173.248 149.885 127.571 1.00 81.31 121 SER C C 1
ATOM 673 O O . SER A 1 121 ? 174.335 150.240 128.043 1.00 81.31 121 SER C O 1
ATOM 676 N N . PRO A 1 122 ? 172.154 150.633 127.698 1.00 79.13 122 PRO C N 1
ATOM 677 C CA . PRO A 1 122 ? 172.236 151.985 128.265 1.00 79.13 122 PRO C CA 1
ATOM 678 C C . PRO A 1 122 ? 172.918 152.002 129.625 1.00 79.13 122 PRO C C 1
ATOM 679 O O . PRO A 1 122 ? 172.880 151.029 130.380 1.00 79.13 122 PRO C O 1
ATOM 683 N N . THR A 1 123 ? 173.551 153.137 129.927 1.00 79.32 123 THR C N 1
ATOM 684 C CA . THR A 1 123 ? 174.248 153.322 131.192 1.00 79.32 123 THR C CA 1
ATOM 685 C C . THR A 1 123 ? 173.360 153.909 132.280 1.00 79.32 123 THR C C 1
ATOM 686 O O . THR A 1 123 ? 173.617 153.667 133.465 1.00 79.32 123 THR C O 1
ATOM 690 N N . ILE A 1 124 ? 172.324 154.667 131.911 1.00 76.97 124 ILE C N 1
ATOM 691 C CA . ILE A 1 124 ? 171.375 155.224 132.864 1.00 76.97 124 ILE C CA 1
ATOM 692 C C . ILE A 1 124 ? 170.001 154.580 132.731 1.00 76.97 124 ILE C C 1
ATOM 693 O O . ILE A 1 124 ? 169.413 154.151 133.730 1.00 76.97 124 ILE C O 1
ATOM 698 N N . LEU A 1 125 ? 169.470 154.504 131.513 1.00 77.78 125 LEU C N 1
ATOM 699 C CA . LEU A 1 125 ? 168.203 153.826 131.243 1.00 77.78 125 LEU C CA 1
ATOM 700 C C . LEU A 1 125 ? 168.411 152.343 130.980 1.00 77.78 125 LEU C C 1
ATOM 701 O O . LEU A 1 125 ? 167.915 151.807 129.986 1.00 77.78 125 LEU C O 1
ATOM 706 N N . ASP A 1 126 ? 169.110 151.651 131.883 1.00 81.09 126 ASP C N 1
ATOM 707 C CA . ASP A 1 126 ? 169.711 150.356 131.577 1.00 81.09 126 ASP C CA 1
ATOM 708 C C . ASP A 1 126 ? 168.709 149.298 131.131 1.00 81.09 126 ASP C C 1
ATOM 709 O O . ASP A 1 126 ? 169.103 148.362 130.427 1.00 81.09 126 ASP C O 1
ATOM 714 N N . SER A 1 127 ? 167.437 149.411 131.510 1.00 80.95 127 SER C N 1
ATOM 715 C CA . SER A 1 127 ? 166.475 148.379 131.137 1.00 80.95 127 SER C CA 1
ATOM 716 C C . SER A 1 127 ? 166.291 148.307 129.626 1.00 80.95 127 SER C C 1
ATOM 717 O O . SER A 1 127 ? 166.180 147.212 129.062 1.00 80.95 127 SER C O 1
ATOM 720 N N . TYR A 1 128 ? 166.269 149.455 128.959 1.00 83.11 128 TYR C N 1
ATOM 721 C CA . TYR A 1 128 ? 165.971 149.513 127.538 1.00 83.11 128 TYR C CA 1
ATOM 722 C C . TYR A 1 128 ? 167.106 148.905 126.716 1.00 83.11 128 TYR C C 1
ATOM 723 O O . TYR A 1 128 ? 168.208 148.658 127.211 1.00 83.11 128 TYR C O 1
ATOM 732 N N . ASN A 1 129 ? 166.815 148.657 125.436 1.00 83.04 129 ASN C N 1
ATOM 733 C CA . ASN A 1 129 ? 167.772 147.964 124.578 1.00 83.04 129 ASN C CA 1
ATOM 734 C C . ASN A 1 129 ? 168.846 148.912 124.058 1.00 83.04 129 ASN C C 1
ATOM 735 O O . ASN A 1 129 ? 170.035 148.737 124.350 1.00 83.04 129 ASN C O 1
ATOM 740 N N . ALA A 1 130 ? 168.450 149.920 123.283 1.00 81.73 130 ALA C N 1
ATOM 741 C CA . ALA A 1 130 ? 169.400 150.838 122.669 1.00 81.73 130 ALA C CA 1
ATOM 742 C C . ALA A 1 130 ? 168.889 152.260 122.831 1.00 81.73 130 ALA C C 1
ATOM 743 O O . ALA A 1 130 ? 167.691 152.488 123.017 1.00 81.73 130 ALA C O 1
ATOM 745 N N . VAL A 1 131 ? 169.815 153.219 122.760 1.00 79.51 131 VAL C N 1
ATOM 746 C CA . VAL A 1 131 ? 169.530 154.607 123.097 1.00 79.51 131 VAL C CA 1
ATOM 747 C C . VAL A 1 131 ? 170.290 155.547 122.173 1.00 79.51 131 VAL C C 1
ATOM 748 O O . VAL A 1 131 ? 171.185 155.144 121.427 1.00 79.51 131 VAL C O 1
ATOM 752 N N . ILE A 1 132 ? 169.912 156.821 122.239 1.00 77.87 132 ILE C N 1
ATOM 753 C CA . ILE A 1 132 ? 170.687 157.919 121.675 1.00 77.87 132 ILE C CA 1
ATOM 754 C C . ILE A 1 132 ? 171.403 158.607 122.827 1.00 77.87 132 ILE C C 1
ATOM 755 O O . ILE A 1 132 ? 170.769 158.991 123.818 1.00 77.87 132 ILE C O 1
ATOM 760 N N . GLU A 1 133 ? 172.717 158.772 122.702 1.00 74.30 133 GLU C N 1
ATOM 761 C CA . GLU A 1 133 ? 173.549 159.246 123.798 1.00 74.30 133 GLU C CA 1
ATOM 762 C C . GLU A 1 133 ? 174.125 160.616 123.474 1.00 74.30 133 GLU C C 1
ATOM 763 O O . GLU A 1 133 ? 174.492 160.894 122.328 1.00 74.30 133 GLU C O 1
ATOM 769 N N . ASN A 1 134 ? 174.197 161.464 124.496 1.00 73.82 134 ASN C N 1
ATOM 770 C CA . ASN A 1 134 ? 174.806 162.780 124.390 1.00 73.82 134 ASN C CA 1
ATOM 771 C C . ASN A 1 134 ? 175.468 163.114 125.717 1.00 73.82 134 ASN C C 1
ATOM 772 O O . ASN A 1 134 ? 175.072 162.605 126.769 1.00 73.82 134 ASN C O 1
ATOM 777 N N . THR A 1 135 ? 176.485 163.970 125.661 1.00 72.48 135 THR C N 1
ATOM 778 C CA . THR A 1 135 ? 177.214 164.361 126.858 1.00 72.48 135 THR C CA 1
ATOM 779 C C . THR A 1 135 ? 177.680 165.800 126.704 1.00 72.48 135 THR C C 1
ATOM 780 O O . THR A 1 135 ? 177.844 166.292 125.585 1.00 72.48 135 THR C O 1
ATOM 784 N N . ILE A 1 136 ? 177.880 166.470 127.837 1.00 71.62 136 ILE C N 1
ATOM 785 C CA . ILE A 1 136 ? 178.141 167.903 127.886 1.00 71.62 136 ILE C CA 1
ATOM 786 C C . ILE A 1 136 ? 178.950 168.212 129.140 1.00 71.62 136 ILE C C 1
ATOM 787 O O . ILE A 1 136 ? 179.112 167.370 130.025 1.00 71.62 136 ILE C O 1
ATOM 792 N N . ASN A 1 137 ? 179.461 169.441 129.219 1.00 69.51 137 ASN C N 1
ATOM 793 C CA . ASN A 1 137 ? 180.367 169.827 130.292 1.00 69.51 137 ASN C CA 1
ATOM 794 C C . ASN A 1 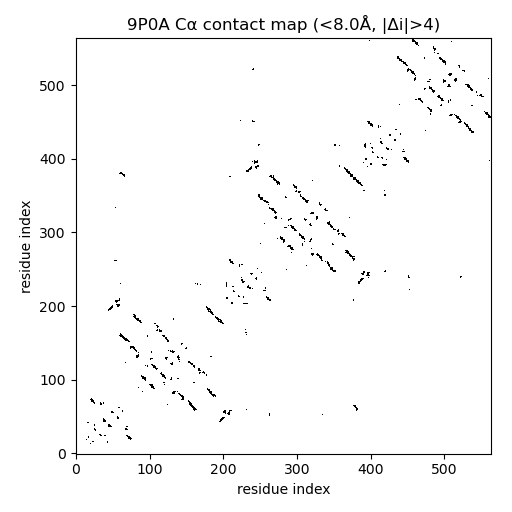137 ? 180.102 171.275 130.684 1.00 69.51 137 ASN C C 1
ATOM 795 O O . ASN A 1 137 ? 179.266 171.961 130.092 1.00 69.51 137 ASN C O 1
ATOM 800 N N . ASP A 1 138 ? 180.835 171.730 131.702 1.00 62.09 138 ASP C N 1
ATOM 801 C CA . ASP A 1 138 ? 180.615 173.041 132.304 1.00 62.09 138 ASP C CA 1
ATOM 802 C C . ASP A 1 138 ? 181.574 174.113 131.801 1.00 62.09 138 ASP C C 1
ATOM 803 O O . ASP A 1 138 ? 181.213 175.295 131.788 1.00 62.09 138 ASP C O 1
ATOM 808 N N . GLY A 1 139 ? 182.785 173.737 131.391 1.00 62.17 139 GLY C N 1
ATOM 809 C CA . GLY A 1 139 ? 183.820 174.686 131.044 1.00 62.17 139 GLY C CA 1
ATOM 810 C C . GLY A 1 139 ? 184.863 174.892 132.121 1.00 62.17 139 GLY C C 1
ATOM 811 O O . GLY A 1 139 ? 186.055 174.974 131.804 1.00 62.17 139 GLY C O 1
ATOM 812 N N . ASN A 1 140 ? 184.447 174.986 133.380 1.00 61.06 140 ASN C N 1
ATOM 813 C CA . ASN A 1 140 ? 185.316 174.805 134.538 1.00 61.06 140 ASN C CA 1
ATOM 814 C C . ASN A 1 140 ? 184.832 173.596 135.323 1.00 61.06 140 ASN C C 1
ATOM 815 O O . ASN A 1 140 ? 184.848 173.551 136.554 1.00 61.06 140 ASN C O 1
ATOM 820 N N . GLY A 1 141 ? 184.390 172.592 134.571 1.00 73.09 141 GLY C N 1
ATOM 821 C CA . GLY A 1 141 ? 183.814 171.366 135.086 1.00 73.09 141 GLY C CA 1
ATOM 822 C C . GLY A 1 141 ? 183.589 170.428 133.917 1.00 73.09 141 GLY C C 1
ATOM 823 O O . GLY A 1 141 ? 183.637 170.869 132.765 1.00 73.09 141 GLY C O 1
ATOM 824 N N . ASN A 1 142 ? 183.345 169.145 134.178 1.00 65.16 142 ASN C N 1
ATOM 825 C CA . ASN A 1 142 ? 183.427 168.156 133.110 1.00 65.16 142 ASN C CA 1
ATOM 826 C C . ASN A 1 142 ? 182.195 167.255 133.030 1.00 65.16 142 ASN C C 1
ATOM 827 O O . ASN A 1 142 ? 181.161 167.544 133.639 1.00 65.16 142 ASN C O 1
ATOM 832 N N . SER A 1 143 ? 182.321 166.158 132.282 1.00 73.67 143 SER C N 1
ATOM 833 C CA . SER A 1 143 ? 181.197 165.482 131.642 1.00 73.67 143 SER C CA 1
ATOM 834 C C . SER A 1 143 ? 179.932 165.442 132.492 1.00 73.67 143 SER C C 1
ATOM 835 O O . SER A 1 143 ? 179.974 165.170 133.695 1.00 73.67 143 SER C O 1
ATOM 838 N N . LEU A 1 144 ? 178.806 165.727 131.839 1.00 73.24 144 LEU C N 1
ATOM 839 C CA . LEU A 1 144 ? 177.470 165.372 132.299 1.00 73.24 144 LEU C CA 1
ATOM 840 C C . LEU A 1 144 ? 176.838 164.494 131.228 1.00 73.24 144 LEU C C 1
ATOM 841 O O . LEU A 1 144 ? 176.873 164.840 130.042 1.00 73.24 144 LEU C O 1
ATOM 846 N N . THR A 1 145 ? 176.258 163.369 131.638 1.00 74.80 145 THR C N 1
ATOM 847 C CA . THR A 1 145 ? 175.782 162.349 130.712 1.00 74.80 145 THR C CA 1
ATOM 848 C C . THR A 1 145 ? 174.261 162.363 130.651 1.00 74.80 145 THR C C 1
ATOM 849 O O . THR A 1 145 ? 173.595 162.554 131.675 1.00 74.80 145 THR C O 1
ATOM 853 N N . ILE A 1 146 ? 173.719 162.161 129.450 1.00 73.66 146 ILE C N 1
ATOM 854 C CA . ILE A 1 146 ? 172.281 162.170 129.212 1.00 73.66 146 ILE C CA 1
ATOM 855 C C . ILE A 1 146 ? 171.969 161.120 128.153 1.00 73.66 146 ILE C C 1
ATOM 856 O O . ILE A 1 146 ? 172.837 160.731 127.366 1.00 73.66 146 ILE C O 1
ATOM 861 N N . GLU A 1 147 ? 170.720 160.655 128.139 1.00 77.26 147 GLU C N 1
ATOM 862 C CA . GLU A 1 147 ? 170.336 159.528 127.302 1.00 77.26 147 GLU C CA 1
ATOM 863 C C . GLU A 1 147 ? 168.881 159.684 126.877 1.00 77.26 147 GLU C C 1
ATOM 864 O O . GLU A 1 147 ? 168.104 160.367 127.550 1.00 77.26 147 GLU C O 1
ATOM 870 N N . TYR A 1 148 ? 168.520 159.050 125.760 1.00 74.75 148 TYR C N 1
ATOM 871 C CA . TYR A 1 148 ? 167.180 159.140 125.194 1.00 74.75 148 TYR C CA 1
ATOM 872 C C . TYR A 1 148 ? 166.743 157.787 124.652 1.00 74.75 148 TYR C C 1
ATOM 873 O O . TYR A 1 148 ? 167.567 156.907 124.398 1.00 74.75 148 TYR C O 1
ATOM 882 N N . ALA A 1 149 ? 165.432 157.633 124.470 1.00 79.68 149 ALA C N 1
ATOM 883 C CA . ALA A 1 149 ? 164.879 156.446 123.834 1.00 79.68 149 ALA C CA 1
ATOM 884 C C . ALA A 1 149 ? 163.383 156.632 123.620 1.00 79.68 149 ALA C C 1
ATOM 885 O O . ALA A 1 149 ? 162.704 157.279 124.421 1.00 79.68 149 ALA C O 1
ATOM 887 N N . PHE A 1 150 ? 162.877 156.050 122.534 1.00 81.55 150 PHE C N 1
ATOM 888 C CA . PHE A 1 150 ? 161.457 156.054 122.217 1.00 81.55 150 PHE C CA 1
ATOM 889 C C . PHE A 1 150 ? 160.904 154.638 122.351 1.00 81.55 150 PHE C C 1
ATOM 890 O O . PHE A 1 150 ? 161.609 153.649 122.149 1.00 81.55 150 PHE C O 1
ATOM 898 N N . THR A 1 151 ? 159.618 154.527 122.675 1.00 88.29 151 THR C N 1
ATOM 899 C CA . THR A 1 151 ? 159.041 153.203 122.937 1.00 88.29 151 THR C CA 1
ATOM 900 C C . THR A 1 151 ? 157.985 152.773 121.914 1.00 88.29 151 THR C C 1
ATOM 901 O O . THR A 1 151 ? 158.168 151.763 121.234 1.00 88.29 151 THR C O 1
ATOM 905 N N . ASP A 1 152 ? 156.884 153.513 121.806 1.00 88.47 152 ASP C N 1
ATOM 906 C CA . ASP A 1 152 ? 155.809 153.126 120.894 1.00 88.47 152 ASP C CA 1
ATOM 907 C C . ASP A 1 152 ? 155.359 151.707 121.211 1.00 88.47 152 ASP C C 1
ATOM 908 O O . ASP A 1 152 ? 155.518 151.245 122.342 1.00 88.47 152 ASP C O 1
ATOM 913 N N . GLU A 1 153 ? 154.801 151.005 120.229 1.00 92.33 153 GLU C N 1
ATOM 914 C CA . GLU A 1 153 ? 154.403 149.620 120.435 1.00 92.33 153 GLU C CA 1
ATOM 915 C C . GLU A 1 153 ? 155.634 148.796 120.735 1.00 92.33 153 GLU C C 1
ATOM 916 O O . GLU A 1 153 ? 156.694 149.057 120.169 1.00 92.33 153 GLU C O 1
ATOM 922 N N . ASN A 1 154 ? 155.511 147.832 121.644 1.00 95.98 154 ASN C N 1
ATOM 923 C CA . ASN A 1 154 ? 156.644 146.986 122.034 1.00 95.98 154 ASN C CA 1
ATOM 924 C C . ASN A 1 154 ? 157.584 147.725 122.967 1.00 95.98 154 ASN C C 1
ATOM 925 O O . ASN A 1 154 ? 158.434 147.105 123.605 1.00 95.98 154 ASN C O 1
ATOM 930 N N . ASP A 1 155 ? 157.445 149.044 123.054 1.00 88.78 155 ASP C N 1
ATOM 931 C CA . ASP A 1 155 ? 158.342 149.843 123.877 1.00 88.78 155 ASP C CA 1
ATOM 932 C C . ASP A 1 155 ? 159.767 149.690 123.386 1.00 88.78 155 ASP C C 1
ATOM 933 O O . ASP A 1 155 ? 160.714 150.020 124.101 1.00 88.78 155 ASP C O 1
ATOM 938 N N . ASN A 1 156 ? 159.925 149.202 122.162 1.00 90.10 156 ASN C N 1
ATOM 939 C CA . ASN A 1 156 ? 161.249 149.035 121.595 1.00 90.10 156 ASN C CA 1
ATOM 940 C C . ASN A 1 156 ? 161.845 150.414 121.404 1.00 90.10 156 ASN C C 1
ATOM 941 O O . ASN A 1 156 ? 161.114 151.366 121.147 1.00 90.10 156 ASN C O 1
ATOM 946 N N . SER A 1 157 ? 163.165 150.535 121.509 1.00 87.70 157 SER C N 1
ATOM 947 C CA . SER A 1 157 ? 163.789 151.849 121.399 1.00 87.70 157 SER C CA 1
ATOM 948 C C . SER A 1 157 ? 163.398 152.592 120.128 1.00 87.70 157 SER C C 1
ATOM 949 O O . SER A 1 157 ? 163.265 153.820 120.163 1.00 87.70 157 SER C O 1
ATOM 952 N N . ILE A 1 158 ? 163.214 151.888 119.012 1.00 86.88 158 ILE C N 1
ATOM 953 C CA . ILE A 1 158 ? 162.932 152.528 117.731 1.00 86.88 158 ILE C CA 1
ATOM 954 C C . ILE A 1 158 ? 164.078 153.482 117.408 1.00 86.88 158 ILE C C 1
ATOM 955 O O . ILE A 1 158 ? 163.902 154.470 116.687 1.00 86.88 158 ILE C O 1
ATOM 960 N N . VAL A 1 159 ? 165.266 153.192 117.937 1.00 84.29 159 VAL C N 1
ATOM 961 C CA . VAL A 1 159 ? 166.422 154.059 117.742 1.00 84.29 159 VAL C CA 1
ATOM 962 C C . VAL A 1 159 ? 167.159 153.681 116.463 1.00 84.29 159 VAL C C 1
ATOM 963 O O . VAL A 1 159 ? 168.138 152.928 116.489 1.00 84.29 159 VAL C O 1
ATOM 967 N N . GLY A 1 160 ? 166.675 154.190 115.337 1.00 88.65 160 GLY C N 1
ATOM 968 C CA . GLY A 1 160 ? 167.479 154.315 114.142 1.00 88.65 160 GLY C CA 1
ATOM 969 C C . GLY A 1 160 ? 167.813 153.012 113.442 1.00 88.65 160 GLY C C 1
ATOM 970 O O . GLY A 1 160 ? 167.463 151.906 113.864 1.00 88.65 160 GLY C O 1
ATOM 971 N N . ASP A 1 161 ? 168.515 153.178 112.323 1.00 92.56 161 ASP C N 1
ATOM 972 C CA . ASP A 1 161 ? 169.077 152.081 111.549 1.00 92.56 161 ASP C CA 1
ATOM 973 C C . ASP A 1 161 ? 170.595 152.183 111.592 1.00 92.56 161 ASP C C 1
ATOM 974 O O . ASP A 1 161 ? 171.162 153.210 111.206 1.00 92.56 161 ASP C O 1
ATOM 979 N N . GLY A 1 162 ? 171.241 151.128 112.057 1.00 98.19 162 GLY C N 1
ATOM 980 C CA . GLY A 1 162 ? 172.690 151.087 112.166 1.00 98.19 162 GLY C CA 1
ATOM 981 C C . GLY A 1 162 ? 173.183 149.687 111.902 1.00 98.19 162 GLY C C 1
ATOM 982 O O . GLY A 1 162 ? 172.699 149.007 110.991 1.00 98.19 162 GLY C O 1
ATOM 983 N N . THR A 1 163 ? 174.157 149.247 112.700 1.00 108.66 163 THR C N 1
ATOM 984 C CA . THR A 1 163 ? 174.594 147.859 112.612 1.00 108.66 163 THR C CA 1
ATOM 985 C C . THR A 1 163 ? 173.423 146.918 112.853 1.00 108.66 163 THR C C 1
ATOM 986 O O . THR A 1 163 ? 173.249 145.928 112.133 1.00 108.66 163 THR C O 1
ATOM 990 N N . ASN A 1 164 ? 172.614 147.212 113.864 1.00 104.29 164 ASN C N 1
ATOM 991 C CA . ASN A 1 164 ? 171.305 146.601 114.057 1.00 104.29 164 ASN C CA 1
ATOM 992 C C . ASN A 1 164 ? 170.203 147.632 114.205 1.00 104.29 164 ASN C C 1
ATOM 993 O O . ASN A 1 164 ? 169.073 147.389 113.774 1.00 104.29 164 ASN C O 1
ATOM 998 N N . GLY A 1 165 ? 170.504 148.779 114.806 1.00 94.99 165 GLY C N 1
ATOM 999 C CA . GLY A 1 165 ? 169.497 149.794 114.990 1.00 94.99 165 GLY C CA 1
ATOM 1000 C C . GLY A 1 165 ? 168.342 149.268 115.817 1.00 94.99 165 GLY C C 1
ATOM 1001 O O . GLY A 1 165 ? 168.486 148.375 116.659 1.00 94.99 165 GLY C O 1
ATOM 1002 N N . SER A 1 166 ? 167.167 149.837 115.569 1.00 91.00 166 SER C N 1
ATOM 1003 C CA . SER A 1 166 ? 165.939 149.398 116.215 1.00 91.00 166 SER C CA 1
ATOM 1004 C C . SER A 1 166 ? 164.759 150.020 115.485 1.00 91.00 166 SER C C 1
ATOM 1005 O O . SER A 1 166 ? 164.743 151.231 115.246 1.00 91.00 166 SER C O 1
ATOM 1008 N N . SER A 1 167 ? 163.769 149.208 115.124 1.00 90.27 167 SER C N 1
ATOM 1009 C CA . SER A 1 167 ? 162.733 149.654 114.206 1.00 90.27 167 SER C CA 1
ATOM 1010 C C . SER A 1 167 ? 161.406 149.005 114.566 1.00 90.27 167 SER C C 1
ATOM 1011 O O . SER A 1 167 ? 161.339 148.063 115.359 1.00 90.27 167 SER C O 1
ATOM 1014 N N . VAL A 1 168 ? 160.340 149.535 113.963 1.00 87.07 168 VAL C N 1
ATOM 1015 C CA . VAL A 1 168 ? 158.991 149.008 114.123 1.00 87.07 168 VAL C CA 1
ATOM 1016 C C . VAL A 1 168 ? 158.298 149.082 112.771 1.00 87.07 168 VAL C C 1
ATOM 1017 O O . VAL A 1 168 ? 158.636 149.909 111.922 1.00 87.07 168 VAL C O 1
ATOM 1021 N N . SER A 1 169 ? 157.307 148.216 112.577 1.00 87.32 169 SER C N 1
ATOM 1022 C CA . SER A 1 169 ? 156.624 148.066 111.298 1.00 87.32 169 SER C CA 1
ATOM 1023 C C . SER A 1 169 ? 155.453 149.036 111.220 1.00 87.32 169 SER C C 1
ATOM 1024 O O . SER A 1 169 ? 154.846 149.367 112.244 1.00 87.32 169 SER C O 1
ATOM 1027 N N . LEU A 1 170 ? 155.141 149.486 110.005 1.00 90.13 170 LEU C N 1
ATOM 1028 C CA . LEU A 1 170 ? 154.115 150.492 109.771 1.00 90.13 170 LEU C CA 1
ATOM 1029 C C . LEU A 1 170 ? 153.467 150.242 108.416 1.00 90.13 170 LEU C C 1
ATOM 1030 O O . LEU A 1 170 ? 154.155 149.915 107.444 1.00 90.13 170 LEU C O 1
ATOM 1035 N N . ASP A 1 171 ? 152.146 150.397 108.354 1.00 92.64 171 ASP C N 1
ATOM 1036 C CA . ASP A 1 171 ? 151.387 150.131 107.139 1.00 92.64 171 ASP C CA 1
ATOM 1037 C C . ASP A 1 171 ? 151.080 151.423 106.389 1.00 92.64 171 ASP C C 1
ATOM 1038 O O . ASP A 1 171 ? 150.937 152.493 106.984 1.00 92.64 171 ASP C O 1
ATOM 1043 N N . ALA A 1 172 ? 150.953 151.305 105.068 1.00 95.30 172 ALA C N 1
ATOM 1044 C CA . ALA A 1 172 ? 150.782 152.461 104.201 1.00 95.30 172 ALA C CA 1
ATOM 1045 C C . ALA A 1 172 ? 149.605 152.230 103.264 1.00 95.30 172 ALA C C 1
ATOM 1046 O O . ALA A 1 172 ? 149.146 151.102 103.073 1.00 95.30 172 ALA C O 1
ATOM 1048 N N . THR A 1 173 ? 149.125 153.326 102.671 1.00 94.37 173 THR C N 1
ATOM 1049 C CA . THR A 1 173 ? 147.902 153.314 101.867 1.00 94.37 173 THR C CA 1
ATOM 1050 C C . THR A 1 173 ? 146.779 152.623 102.636 1.00 94.37 173 THR C C 1
ATOM 1051 O O . THR A 1 173 ? 146.123 151.700 102.148 1.00 94.37 173 THR C O 1
ATOM 1055 N N . GLY A 1 174 ? 146.576 153.063 103.873 1.00 91.94 174 GLY C N 1
ATOM 1056 C CA . GLY A 1 174 ? 145.501 152.549 104.692 1.00 91.94 174 GLY C CA 1
ATOM 1057 C C . GLY A 1 174 ? 145.557 151.050 104.891 1.00 91.94 174 GLY C C 1
ATOM 1058 O O . GLY A 1 174 ? 146.416 150.537 105.614 1.00 91.94 174 GLY C O 1
ATOM 1059 N N . GLY A 1 175 ? 144.636 150.340 104.247 1.00 91.41 175 GLY C N 1
ATOM 1060 C CA . GLY A 1 175 ? 144.450 148.927 104.494 1.00 91.41 175 GLY C CA 1
ATOM 1061 C C . GLY A 1 175 ? 143.668 148.723 105.772 1.00 91.41 175 GLY C C 1
ATOM 1062 O O . GLY A 1 175 ? 142.461 148.469 105.732 1.00 91.41 175 GLY C O 1
ATOM 1063 N N . SER A 1 176 ? 144.343 148.831 106.917 1.00 92.86 176 SER C N 1
ATOM 1064 C CA . SER A 1 176 ? 143.642 148.951 108.188 1.00 92.86 176 SER C CA 1
ATOM 1065 C C . SER A 1 176 ? 143.994 150.256 108.891 1.00 92.86 176 SER C C 1
ATOM 1066 O O . SER A 1 176 ? 143.113 151.080 109.155 1.00 92.86 176 SER C O 1
ATOM 1069 N N . ASP A 1 177 ? 145.279 150.457 109.187 1.00 92.87 177 ASP C N 1
ATOM 1070 C CA . ASP A 1 177 ? 145.719 151.621 109.945 1.00 92.87 177 ASP C CA 1
ATOM 1071 C C . ASP A 1 177 ? 147.225 151.544 110.147 1.00 92.87 177 ASP C C 1
ATOM 1072 O O . ASP A 1 177 ? 147.794 150.448 110.092 1.00 92.87 177 ASP C O 1
ATOM 1077 N N . PRO A 1 178 ? 147.898 152.678 110.372 1.00 90.49 178 PRO C N 1
ATOM 1078 C CA . PRO A 1 178 ? 149.312 152.611 110.783 1.00 90.49 178 PRO C CA 1
ATOM 1079 C C . PRO A 1 178 ? 149.523 152.049 112.184 1.00 90.49 178 PRO C C 1
ATOM 1080 O O . PRO A 1 178 ? 150.545 151.399 112.429 1.00 90.49 178 PRO C O 1
ATOM 1084 N N . ASN A 1 179 ? 148.570 152.251 113.096 1.00 88.15 179 ASN C N 1
ATOM 1085 C CA . ASN A 1 179 ? 148.695 151.887 114.516 1.00 88.15 179 ASN C CA 1
ATOM 1086 C C . ASN A 1 179 ? 150.066 152.266 115.090 1.00 88.15 179 ASN C C 1
ATOM 1087 O O . ASN A 1 179 ? 150.800 151.435 115.628 1.00 88.15 179 ASN C O 1
ATOM 1092 N N . GLU A 1 180 ? 150.372 153.564 115.033 1.00 86.81 180 GLU C N 1
ATOM 1093 C CA . GLU A 1 180 ? 151.637 154.105 115.528 1.00 86.81 180 GLU C CA 1
ATOM 1094 C C . GLU A 1 180 ? 151.409 155.270 116.478 1.00 86.81 180 GLU C C 1
ATOM 1095 O O . GLU A 1 180 ? 150.516 156.095 116.263 1.00 86.81 180 GLU C O 1
ATOM 1101 N N . GLU A 1 181 ? 152.227 155.318 117.528 1.00 82.86 181 GLU C N 1
ATOM 1102 C CA . GLU A 1 181 ? 152.342 156.481 118.401 1.00 82.86 181 GLU C CA 1
ATOM 1103 C C . GLU A 1 181 ? 153.666 156.355 119.138 1.00 82.86 181 GLU C C 1
ATOM 1104 O O . GLU A 1 181 ? 153.869 155.392 119.884 1.00 82.86 181 GLU C O 1
ATOM 1110 N N . VAL A 1 182 ? 154.563 157.315 118.926 1.00 82.80 182 VAL C N 1
ATOM 1111 C CA . VAL A 1 182 ? 155.946 157.187 119.375 1.00 82.80 182 VAL C CA 1
ATOM 1112 C C . VAL A 1 182 ? 156.157 157.928 120.689 1.00 82.80 182 VAL C C 1
ATOM 1113 O O . VAL A 1 182 ? 156.272 159.158 120.710 1.00 82.80 182 VAL C O 1
ATOM 1117 N N . SER A 1 183 ? 156.221 157.184 121.791 1.00 83.07 183 SER C N 1
ATOM 1118 C CA . SER A 1 183 ? 156.533 157.775 123.083 1.00 83.07 183 SER C CA 1
ATOM 1119 C C . SER A 1 183 ? 158.040 157.970 123.238 1.00 83.07 183 SER C C 1
ATOM 1120 O O . SER A 1 183 ? 158.836 157.592 122.376 1.00 83.07 183 SER C O 1
ATOM 1123 N N . LEU A 1 184 ? 158.428 158.577 124.361 1.00 78.19 184 LEU C N 1
ATOM 1124 C CA . LEU A 1 184 ? 159.805 158.998 124.581 1.00 78.19 184 LEU C CA 1
ATOM 1125 C C . LEU A 1 184 ? 160.166 158.885 126.054 1.00 78.19 184 LEU C C 1
ATOM 1126 O O . LEU A 1 184 ? 159.304 159.027 126.926 1.00 78.19 184 LEU C O 1
ATOM 1131 N N . VAL A 1 185 ? 161.446 158.633 126.322 1.00 75.85 185 VAL C N 1
ATOM 1132 C CA . VAL A 1 185 ? 162.005 158.635 127.669 1.00 75.85 185 VAL C CA 1
ATOM 1133 C C . VAL A 1 185 ? 163.317 159.404 127.637 1.00 75.85 185 VAL C C 1
ATOM 1134 O O . VAL A 1 185 ? 164.089 159.288 126.678 1.00 75.85 185 VAL C O 1
ATOM 1138 N N . ILE A 1 186 ? 163.571 160.187 128.683 1.00 75.23 186 ILE C N 1
ATOM 1139 C CA . ILE A 1 186 ? 164.786 160.987 128.800 1.00 75.23 186 ILE C CA 1
ATOM 1140 C C . ILE A 1 186 ? 165.439 160.650 130.133 1.00 75.23 186 ILE C C 1
ATOM 1141 O O . ILE A 1 186 ? 164.830 160.832 131.194 1.00 75.23 186 ILE C O 1
ATOM 1146 N N . GLY A 1 187 ? 166.676 160.163 130.081 1.00 73.41 187 GLY C N 1
ATOM 1147 C CA . GLY A 1 187 ? 167.432 159.874 131.287 1.00 73.41 187 GLY C CA 1
ATOM 1148 C C . GLY A 1 187 ? 168.644 160.785 131.405 1.00 73.41 187 GLY C C 1
ATOM 1149 O O . GLY A 1 187 ? 169.300 161.100 130.415 1.00 73.41 187 GLY C O 1
ATOM 1150 N N . VAL A 1 188 ? 168.930 161.204 132.635 1.00 73.27 188 VAL C N 1
ATOM 1151 C CA . VAL A 1 188 ? 170.061 162.074 132.930 1.00 73.27 188 VAL C CA 1
ATOM 1152 C C . VAL A 1 188 ? 170.787 161.529 134.151 1.00 73.27 188 VAL C C 1
ATOM 1153 O O . VAL A 1 188 ? 170.154 161.062 135.104 1.00 73.27 188 VAL C O 1
ATOM 1157 N N . ALA A 1 189 ? 172.116 161.591 134.120 1.00 74.30 189 ALA C N 1
ATOM 1158 C CA . ALA A 1 189 ? 172.925 161.046 135.199 1.00 74.30 189 ALA C CA 1
ATOM 1159 C C . ALA A 1 189 ? 172.812 161.926 136.443 1.00 74.30 189 ALA C C 1
ATOM 1160 O O . ALA A 1 189 ? 172.105 162.937 136.467 1.00 74.30 189 ALA C O 1
ATOM 1162 N N . ASP A 1 190 ? 173.527 161.526 137.499 1.00 75.73 190 ASP C N 1
ATOM 1163 C CA . ASP A 1 190 ? 173.491 162.231 138.782 1.00 75.73 190 ASP C CA 1
ATOM 1164 C C . ASP A 1 190 ? 174.904 162.452 139.319 1.00 75.73 190 ASP C C 1
ATOM 1165 O O . ASP A 1 190 ? 175.286 161.893 140.348 1.00 75.73 190 ASP C O 1
ATOM 1170 N N . PRO A 1 191 ? 175.708 163.271 138.645 1.00 73.20 191 PRO C N 1
ATOM 1171 C CA . PRO A 1 191 ? 177.071 163.520 139.132 1.00 73.20 191 PRO C CA 1
ATOM 1172 C C . PRO A 1 191 ? 177.094 164.419 140.357 1.00 73.20 191 PRO C C 1
ATOM 1173 O O . PRO A 1 191 ? 176.633 165.563 140.305 1.00 73.20 191 PRO C O 1
ATOM 1177 N N . GLY A 1 192 ? 177.627 163.908 141.467 1.00 70.36 192 GLY C N 1
ATOM 1178 C CA . GLY A 1 192 ? 177.740 164.702 142.677 1.00 70.36 192 GLY C CA 1
ATOM 1179 C C . GLY A 1 192 ? 178.870 165.708 142.658 1.00 70.36 192 GLY C C 1
ATOM 1180 O O . GLY A 1 192 ? 178.931 166.560 143.551 1.00 70.36 192 GLY C O 1
ATOM 1181 N N . SER A 1 193 ? 179.757 165.630 141.671 1.00 71.59 193 SER C N 1
ATOM 1182 C CA . SER A 1 193 ? 180.851 166.579 141.526 1.00 71.59 193 SER C CA 1
ATOM 1183 C C . SER A 1 193 ? 181.311 166.544 140.075 1.00 71.59 193 SER C C 1
ATOM 1184 O O . SER A 1 193 ? 180.791 165.779 139.258 1.00 71.59 193 SER C O 1
ATOM 1187 N N . SER A 1 194 ? 182.293 167.385 139.757 1.00 76.51 194 SER C N 1
ATOM 1188 C CA . SER A 1 194 ? 182.810 167.574 138.405 1.00 76.51 194 SER C CA 1
ATOM 1189 C C . SER A 1 194 ? 181.779 168.198 137.476 1.00 76.51 194 SER C C 1
ATOM 1190 O O . SER A 1 194 ? 181.935 168.127 136.249 1.00 76.51 194 SER C O 1
ATOM 1193 N N . PHE A 1 195 ? 180.728 168.805 138.022 1.00 71.96 195 PHE C N 1
ATOM 1194 C CA . PHE A 1 195 ? 179.677 169.415 137.220 1.00 71.96 195 PHE C CA 1
ATOM 1195 C C . PHE A 1 195 ? 178.874 170.344 138.116 1.00 71.96 195 PHE C C 1
ATOM 1196 O O . PHE A 1 195 ? 178.839 170.179 139.338 1.00 71.96 195 PHE C O 1
ATOM 1204 N N . ASP A 1 196 ? 178.230 171.328 137.495 1.00 70.64 196 ASP C N 1
ATOM 1205 C CA . ASP A 1 196 ? 177.394 172.268 138.224 1.00 70.64 196 ASP C CA 1
ATOM 1206 C C . ASP A 1 196 ? 176.351 172.835 137.274 1.00 70.64 196 ASP C C 1
ATOM 1207 O O . ASP A 1 196 ? 176.686 173.195 136.140 1.00 70.64 196 ASP C O 1
ATOM 1212 N N . PRO A 1 197 ? 175.086 172.928 137.698 1.00 70.26 197 PRO C N 1
ATOM 1213 C CA . PRO A 1 197 ? 174.091 173.600 136.846 1.00 70.26 197 PRO C CA 1
ATOM 1214 C C . PRO A 1 197 ? 174.432 175.051 136.577 1.00 70.26 197 PRO C C 1
ATOM 1215 O O . PRO A 1 197 ? 174.012 175.601 135.551 1.00 70.26 197 PRO C O 1
ATOM 1219 N N . SER A 1 198 ? 175.185 175.687 137.470 1.00 66.17 198 SER C N 1
ATOM 1220 C CA . SER A 1 198 ? 175.488 177.103 137.329 1.00 66.17 198 SER C CA 1
ATOM 1221 C C . SER A 1 198 ? 176.273 177.369 136.052 1.00 66.17 198 SER C C 1
ATOM 1222 O O . SER A 1 198 ? 177.086 176.551 135.615 1.00 66.17 198 SER C O 1
ATOM 1225 N N . THR A 1 199 ? 176.013 178.527 135.450 1.00 66.12 199 THR C N 1
ATOM 1226 C CA . THR A 1 199 ? 176.799 179.009 134.322 1.00 66.12 199 THR C CA 1
ATOM 1227 C C . THR A 1 199 ? 176.645 178.097 133.107 1.00 66.12 199 THR C C 1
ATOM 1228 O O . THR A 1 199 ? 175.758 177.238 133.075 1.00 66.12 199 THR C O 1
ATOM 1232 N N . THR A 1 200 ? 177.510 178.275 132.110 1.00 64.21 200 THR C N 1
ATOM 1233 C CA . THR A 1 200 ? 177.270 177.731 130.780 1.00 64.21 200 THR C CA 1
ATOM 1234 C C . THR A 1 200 ? 177.163 176.213 130.791 1.00 64.21 200 THR C C 1
ATOM 1235 O O . THR A 1 200 ? 177.917 175.525 131.484 1.00 64.21 200 THR C O 1
ATOM 1239 N N . ILE A 1 201 ? 176.212 175.700 130.016 1.00 65.91 201 ILE C N 1
ATOM 1240 C CA . ILE A 1 201 ? 176.154 174.297 129.627 1.00 65.91 201 ILE C CA 1
ATOM 1241 C C . ILE A 1 201 ? 176.107 174.258 128.107 1.00 65.91 201 ILE C C 1
ATOM 1242 O O . ILE A 1 201 ? 175.164 174.777 127.497 1.00 65.91 201 ILE C O 1
ATOM 1247 N N . SER A 1 202 ? 177.114 173.641 127.495 1.00 64.67 202 SER C N 1
ATOM 1248 C CA . SER A 1 202 ? 177.250 173.700 126.049 1.00 64.67 202 SER C CA 1
ATOM 1249 C C . SER A 1 202 ? 176.050 173.052 125.361 1.00 64.67 202 SER C C 1
ATOM 1250 O O . SER A 1 202 ? 175.185 172.441 125.994 1.00 64.67 202 SER C O 1
ATOM 1253 N N . GLY A 1 203 ? 176.012 173.198 124.039 1.00 66.02 203 GLY C N 1
ATOM 1254 C CA . GLY A 1 203 ? 174.858 172.820 123.246 1.00 66.02 203 GLY C CA 1
ATOM 1255 C C . GLY A 1 203 ? 174.414 171.379 123.392 1.00 66.02 203 GLY C C 1
ATOM 1256 O O . GLY A 1 203 ? 175.238 170.463 123.468 1.00 66.02 203 GLY C O 1
ATOM 1257 N N . TYR A 1 204 ? 173.099 171.175 123.432 1.00 71.10 204 TYR C N 1
ATOM 1258 C CA . TYR A 1 204 ? 172.527 169.841 123.498 1.00 71.10 204 TYR C CA 1
ATOM 1259 C C . TYR A 1 204 ? 172.263 169.311 122.088 1.00 71.10 204 TYR C C 1
ATOM 1260 O O . TYR A 1 204 ? 172.719 169.865 121.085 1.00 71.10 204 TYR C O 1
ATOM 1269 N N . LEU A 1 205 ? 171.511 168.215 122.019 1.00 75.45 205 LEU C N 1
ATOM 1270 C CA . LEU A 1 205 ? 171.241 167.567 120.743 1.00 75.45 205 LEU C CA 1
ATOM 1271 C C . LEU A 1 205 ? 170.270 168.384 119.900 1.00 75.45 205 LEU C C 1
ATOM 1272 O O . LEU A 1 205 ? 169.443 169.142 120.413 1.00 75.45 205 LEU C O 1
ATOM 1277 N N . SER A 1 206 ? 170.386 168.220 118.583 1.00 78.73 206 SER C N 1
ATOM 1278 C CA . SER A 1 206 ? 169.399 168.727 117.638 1.00 78.73 206 SER C CA 1
ATOM 1279 C C . SER A 1 206 ? 169.360 167.806 116.424 1.00 78.73 206 SER C C 1
ATOM 1280 O O . SER A 1 206 ? 170.207 166.917 116.292 1.00 78.73 206 SER C O 1
ATOM 1283 N N . GLU A 1 207 ? 168.392 168.004 115.535 1.00 78.14 207 GLU C N 1
ATOM 1284 C CA . GLU A 1 207 ? 168.298 167.231 114.298 1.00 78.14 207 GLU C CA 1
ATOM 1285 C C . GLU A 1 207 ? 168.132 165.738 114.584 1.00 78.14 207 GLU C C 1
ATOM 1286 O O . GLU A 1 207 ? 168.998 164.915 114.283 1.00 78.14 207 GLU C O 1
ATOM 1292 N N . VAL A 1 208 ? 166.990 165.394 115.177 1.00 79.18 208 VAL C N 1
ATOM 1293 C CA . VAL A 1 208 ? 166.649 163.994 115.405 1.00 79.18 208 VAL C CA 1
ATOM 1294 C C . VAL A 1 208 ? 166.018 163.436 114.134 1.00 79.18 208 VAL C C 1
ATOM 1295 O O . VAL A 1 208 ? 164.797 163.484 113.954 1.00 79.18 208 VAL C O 1
ATOM 1299 N N . THR A 1 209 ? 166.851 162.895 113.247 1.00 82.43 209 THR C N 1
ATOM 1300 C CA . THR A 1 209 ? 166.379 162.474 111.934 1.00 82.43 209 THR C CA 1
ATOM 1301 C C . THR A 1 209 ? 165.442 161.278 112.050 1.00 82.43 209 THR C C 1
ATOM 1302 O O . THR A 1 209 ? 165.518 160.496 113.000 1.00 82.43 209 THR C O 1
ATOM 1306 N N . ILE A 1 210 ? 164.558 161.137 111.064 1.00 83.82 210 ILE C N 1
ATOM 1307 C CA . ILE A 1 210 ? 163.547 160.088 111.038 1.00 83.82 210 ILE C CA 1
ATOM 1308 C C . ILE A 1 210 ? 163.661 159.341 109.718 1.00 83.82 210 ILE C C 1
ATOM 1309 O O . ILE A 1 210 ? 163.867 159.954 108.665 1.00 83.82 210 ILE C O 1
ATOM 1314 N N . VAL A 1 211 ? 163.521 158.019 109.775 1.00 86.41 211 VAL C N 1
ATOM 1315 C CA . VAL A 1 211 ? 163.600 157.166 108.595 1.00 86.41 211 VAL C CA 1
ATOM 1316 C C . VAL A 1 211 ? 162.368 156.276 108.544 1.00 86.41 211 VAL C C 1
ATOM 1317 O O . VAL A 1 211 ? 162.001 155.646 109.542 1.00 86.41 211 VAL C O 1
ATOM 1321 N N . ALA A 1 212 ? 161.725 156.228 107.368 1.00 88.10 212 ALA C N 1
ATOM 1322 C CA . ALA A 1 212 ? 160.640 155.298 107.082 1.00 88.10 212 ALA C CA 1
ATOM 1323 C C . ALA A 1 212 ? 160.967 154.633 105.743 1.00 88.10 212 ALA C C 1
ATOM 1324 O O . ALA A 1 212 ? 160.550 155.074 104.673 1.00 88.10 212 ALA C O 1
ATOM 1326 N N . SER A 1 213 ? 161.729 153.547 105.803 1.00 89.67 213 SER C N 1
ATOM 1327 C CA . SER A 1 213 ? 162.292 152.921 104.617 1.00 89.67 213 SER C CA 1
ATOM 1328 C C . SER A 1 213 ? 161.500 151.678 104.224 1.00 89.67 213 SER C C 1
ATOM 1329 O O . SER A 1 213 ? 160.611 151.214 104.940 1.00 89.67 213 SER C O 1
ATOM 1332 N N . SER A 1 214 ? 161.842 151.144 103.054 1.00 88.48 214 SER C N 1
ATOM 1333 C CA . SER A 1 214 ? 161.188 149.946 102.550 1.00 88.48 214 SER C CA 1
ATOM 1334 C C . SER A 1 214 ? 161.672 148.713 103.303 1.00 88.48 214 SER C C 1
ATOM 1335 O O . SER A 1 214 ? 162.727 148.719 103.941 1.00 88.48 214 SER C O 1
ATOM 1338 N N . VAL A 1 215 ? 160.883 147.646 103.222 1.00 88.23 215 VAL C N 1
ATOM 1339 C CA . VAL A 1 215 ? 161.245 146.374 103.833 1.00 88.23 215 VAL C CA 1
ATOM 1340 C C . VAL A 1 215 ? 160.923 145.240 102.870 1.00 88.23 215 VAL C C 1
ATOM 1341 O O . VAL A 1 215 ? 159.964 145.315 102.104 1.00 88.23 215 VAL C O 1
ATOM 1346 N N . PHE B 1 28 ? 157.588 156.971 102.410 1.00 94.30 28 PHE D N 1
ATOM 1347 C CA . PHE B 1 28 ? 157.347 156.173 101.175 1.00 94.30 28 PHE D CA 1
ATOM 1348 C C . PHE B 1 28 ? 158.655 155.994 100.408 1.00 94.30 28 PHE D C 1
ATOM 1349 O O . PHE B 1 28 ? 158.898 156.673 99.411 1.00 94.30 28 PHE D O 1
ATOM 1357 N N . SER B 1 29 ? 159.492 155.071 100.881 1.00 90.75 29 SER D N 1
ATOM 1358 C CA . SER B 1 29 ? 160.792 154.803 100.267 1.00 90.75 29 SER D CA 1
ATOM 1359 C C . SER B 1 29 ? 161.677 156.046 100.286 1.00 90.75 29 SER D C 1
ATOM 1360 O O . SER B 1 29 ? 162.316 156.388 99.289 1.00 90.75 29 SER D O 1
ATOM 1363 N N . SER B 1 30 ? 161.718 156.731 101.426 1.00 90.52 30 SER D N 1
ATOM 1364 C CA . SER B 1 30 ? 162.505 157.952 101.530 1.00 90.52 30 SER D CA 1
ATOM 1365 C C . SER B 1 30 ? 162.764 158.273 102.993 1.00 90.52 30 SER D C 1
ATOM 1366 O O . SER B 1 30 ? 162.005 157.879 103.882 1.00 90.52 30 SER D O 1
ATOM 1369 N N . VAL B 1 31 ? 163.858 158.999 103.225 1.00 85.52 31 VAL D N 1
ATOM 1370 C CA . VAL B 1 31 ? 164.168 159.511 104.553 1.00 85.52 31 VAL D CA 1
ATOM 1371 C C . VAL B 1 31 ? 163.670 160.949 104.676 1.00 85.52 31 VAL D C 1
ATOM 1372 O O . VAL B 1 31 ? 163.610 161.702 103.700 1.00 85.52 31 VAL D O 1
ATOM 1376 N N . GLU B 1 32 ? 163.303 161.333 105.898 1.00 83.70 32 GLU D N 1
ATOM 1377 C CA . GLU B 1 32 ? 162.787 162.673 106.169 1.00 83.70 32 GLU D CA 1
ATOM 1378 C C . GLU B 1 32 ? 163.477 163.216 107.413 1.00 83.70 32 GLU D C 1
ATOM 1379 O O . GLU B 1 32 ? 163.169 162.790 108.530 1.00 83.70 32 GLU D O 1
ATOM 1385 N N . ALA B 1 33 ? 164.402 164.155 107.222 1.00 83.68 33 ALA D N 1
ATOM 1386 C CA . ALA B 1 33 ? 165.044 164.856 108.333 1.00 83.68 33 ALA D CA 1
ATOM 1387 C C . ALA B 1 33 ? 164.241 166.067 108.791 1.00 83.68 33 ALA D C 1
ATOM 1388 O O . ALA B 1 33 ? 164.742 167.194 108.785 1.00 83.68 33 ALA D O 1
ATOM 1390 N N . ASP B 1 34 ? 162.996 165.854 109.193 1.00 85.48 34 ASP D N 1
ATOM 1391 C CA . ASP B 1 34 ? 162.024 166.912 109.457 1.00 85.48 34 ASP D CA 1
ATOM 1392 C C . ASP B 1 34 ? 162.056 167.440 110.887 1.00 85.48 34 ASP D C 1
ATOM 1393 O O . ASP B 1 34 ? 161.062 168.090 111.235 1.00 85.48 34 ASP D O 1
ATOM 1398 N N . ARG B 1 35 ? 163.068 167.255 111.732 1.00 84.66 35 ARG D N 1
ATOM 1399 C CA . ARG B 1 35 ? 162.922 167.515 113.157 1.00 84.66 35 ARG D CA 1
ATOM 1400 C C . ARG B 1 35 ? 164.051 168.381 113.698 1.00 84.66 35 ARG D C 1
ATOM 1401 O O . ARG B 1 35 ? 165.156 168.431 113.153 1.00 84.66 35 ARG D O 1
ATOM 1409 N N . THR B 1 36 ? 163.732 169.066 114.795 1.00 80.25 36 THR D N 1
ATOM 1410 C CA . THR B 1 36 ? 164.700 169.777 115.616 1.00 80.25 36 THR D CA 1
ATOM 1411 C C . THR B 1 36 ? 164.218 169.707 117.058 1.00 80.25 36 THR D C 1
ATOM 1412 O O . THR B 1 36 ? 163.026 169.531 117.321 1.00 80.25 36 THR D O 1
ATOM 1416 N N . VAL B 1 37 ? 165.153 169.847 117.996 1.00 80.02 37 VAL D N 1
ATOM 1417 C CA . VAL B 1 37 ? 164.842 169.669 119.410 1.00 80.02 37 VAL D CA 1
ATOM 1418 C C . VAL B 1 37 ? 165.726 170.590 120.236 1.00 80.02 37 VAL D C 1
ATOM 1419 O O . VAL B 1 37 ? 166.865 170.887 119.867 1.00 80.02 37 VAL D O 1
ATOM 1423 N N . SER B 1 38 ? 165.185 171.042 121.366 1.00 80.48 38 SER D N 1
ATOM 1424 C CA . SER B 1 38 ? 165.917 171.841 122.339 1.00 80.48 38 SER D CA 1
ATOM 1425 C C . SER B 1 38 ? 165.713 171.228 123.715 1.00 80.48 38 SER D C 1
ATOM 1426 O O . SER B 1 38 ? 164.581 170.911 124.092 1.00 80.48 38 SER D O 1
ATOM 1429 N N . VAL B 1 39 ? 166.804 171.059 124.458 1.00 76.17 39 VAL D N 1
ATOM 1430 C CA . VAL B 1 39 ? 166.765 170.447 125.778 1.00 76.17 39 VAL D CA 1
ATOM 1431 C C . VAL B 1 39 ? 167.580 171.301 126.738 1.00 76.17 39 VAL D C 1
ATOM 1432 O O . VAL B 1 39 ? 168.585 171.910 126.359 1.00 76.17 39 VAL D O 1
ATOM 1436 N N . ALA B 1 40 ? 167.132 171.350 127.990 1.00 78.32 40 ALA D N 1
ATOM 1437 C CA . ALA B 1 40 ? 167.841 172.057 129.046 1.00 78.32 40 ALA D CA 1
ATOM 1438 C C . ALA B 1 40 ? 167.720 171.263 130.337 1.00 78.32 40 ALA D C 1
ATOM 1439 O O . ALA B 1 40 ? 166.815 170.440 130.500 1.00 78.32 40 ALA D O 1
ATOM 1441 N N . VAL B 1 41 ? 168.652 171.509 131.255 1.00 71.93 41 VAL D N 1
ATOM 1442 C CA . VAL B 1 41 ? 168.668 170.836 132.546 1.00 71.93 41 VAL D CA 1
ATOM 1443 C C . VAL B 1 41 ? 168.813 171.874 133.649 1.00 71.93 41 VAL D C 1
ATOM 1444 O O . VAL B 1 41 ? 169.601 172.820 133.546 1.00 71.93 41 VAL D O 1
ATOM 1448 N N . ALA B 1 42 ? 168.035 171.688 134.713 1.00 71.57 42 ALA D N 1
ATOM 1449 C CA . ALA B 1 42 ? 168.103 172.542 135.893 1.00 71.57 42 ALA D CA 1
ATOM 1450 C C . ALA B 1 42 ? 167.732 171.696 137.098 1.00 71.57 42 ALA D C 1
ATOM 1451 O O . ALA B 1 42 ? 166.686 171.041 137.096 1.00 71.57 42 ALA D O 1
ATOM 1453 N N . GLY B 1 43 ? 168.586 171.713 138.124 1.00 70.89 43 GLY D N 1
ATOM 1454 C CA . GLY B 1 43 ? 168.473 170.741 139.194 1.00 70.89 43 GLY D CA 1
ATOM 1455 C C . GLY B 1 43 ? 167.733 171.211 140.426 1.00 70.89 43 GLY D C 1
ATOM 1456 O O . GLY B 1 43 ? 167.237 170.374 141.186 1.00 70.89 43 GLY D O 1
ATOM 1457 N N . ASP B 1 44 ? 167.631 172.522 140.644 1.00 71.78 44 ASP D N 1
ATOM 1458 C CA . ASP B 1 44 ? 167.279 173.001 141.976 1.00 71.78 44 ASP D CA 1
ATOM 1459 C C . ASP B 1 44 ? 165.880 173.598 142.089 1.00 71.78 44 ASP D C 1
ATOM 1460 O O . ASP B 1 44 ? 165.055 173.095 142.859 1.00 71.78 44 ASP D O 1
ATOM 1465 N N . ALA B 1 45 ? 165.596 174.653 141.329 1.00 72.43 45 ALA D N 1
ATOM 1466 C CA . ALA B 1 45 ? 164.417 175.475 141.579 1.00 72.43 45 ALA D CA 1
ATOM 1467 C C . ALA B 1 45 ? 163.569 175.717 140.338 1.00 72.43 45 ALA D C 1
ATOM 1468 O O . ALA B 1 45 ? 162.530 176.376 140.443 1.00 72.43 45 ALA D O 1
ATOM 1470 N N . SER B 1 46 ? 163.977 175.216 139.175 1.00 76.08 46 SER D N 1
ATOM 1471 C CA . SER B 1 46 ? 163.212 175.437 137.955 1.00 76.08 46 SER D CA 1
ATOM 1472 C C . SER B 1 46 ? 163.259 174.203 137.066 1.00 76.08 46 SER D C 1
ATOM 1473 O O . SER B 1 46 ? 164.180 174.044 136.261 1.00 76.08 46 SER D O 1
ATOM 1476 N N . SER B 1 47 ? 162.261 173.332 137.198 1.00 78.67 47 SER D N 1
ATOM 1477 C CA . SER B 1 47 ? 162.196 172.097 136.434 1.00 78.67 47 SER D CA 1
ATOM 1478 C C . SER B 1 47 ? 160.744 171.656 136.341 1.00 78.67 47 SER D C 1
ATOM 1479 O O . SER B 1 47 ? 159.851 172.251 136.949 1.00 78.67 47 SER D O 1
ATOM 1482 N N . ALA B 1 48 ? 160.511 170.598 135.563 1.00 82.66 48 ALA D N 1
ATOM 1483 C CA . ALA B 1 48 ? 159.167 170.043 135.469 1.00 82.66 48 ALA D CA 1
ATOM 1484 C C . ALA B 1 48 ? 158.648 169.629 136.838 1.00 82.66 48 ALA D C 1
ATOM 1485 O O . ALA B 1 48 ? 157.436 169.659 137.082 1.00 82.66 48 ALA D O 1
ATOM 1487 N N . LEU B 1 49 ? 159.548 169.246 137.741 1.00 77.94 49 LEU D N 1
ATOM 1488 C CA . LEU B 1 49 ? 159.184 168.909 139.115 1.00 77.94 49 LEU D CA 1
ATOM 1489 C C . LEU B 1 49 ? 160.360 169.314 139.991 1.00 77.94 49 LEU D C 1
ATOM 1490 O O . LEU B 1 49 ? 161.441 168.730 139.880 1.00 77.94 49 LEU D O 1
ATOM 1495 N N . ALA B 1 50 ? 160.153 170.308 140.851 1.00 75.14 50 ALA D N 1
ATOM 1496 C CA . ALA B 1 50 ? 161.238 170.952 141.573 1.00 75.14 50 ALA D CA 1
ATOM 1497 C C . ALA B 1 50 ? 161.032 170.840 143.078 1.00 75.14 50 ALA D C 1
ATOM 1498 O O . ALA B 1 50 ? 159.914 170.658 143.567 1.00 75.14 50 ALA D O 1
ATOM 1500 N N . PHE B 1 51 ? 162.143 170.950 143.805 1.00 71.51 51 PHE D N 1
ATOM 1501 C CA . PHE B 1 51 ? 162.161 170.891 145.260 1.00 71.51 51 PHE D CA 1
ATOM 1502 C C . PHE B 1 51 ? 162.959 172.085 145.758 1.00 71.51 51 PHE D C 1
ATOM 1503 O O . PHE B 1 51 ? 164.080 172.320 145.295 1.00 71.51 51 PHE D O 1
ATOM 1511 N N . ASP B 1 52 ? 162.389 172.833 146.700 1.00 70.18 52 ASP D N 1
ATOM 1512 C CA . ASP B 1 52 ? 162.866 174.181 146.974 1.00 70.18 52 ASP D CA 1
ATOM 1513 C C . ASP B 1 52 ? 162.681 174.507 148.449 1.00 70.18 52 ASP D C 1
ATOM 1514 O O . ASP B 1 52 ? 162.010 173.787 149.192 1.00 70.18 52 ASP D O 1
ATOM 1519 N N . THR B 1 53 ? 163.311 175.609 148.863 1.00 66.88 53 THR D N 1
ATOM 1520 C CA . THR B 1 53 ? 163.084 176.201 150.181 1.00 66.88 53 THR D CA 1
ATOM 1521 C C . THR B 1 53 ? 163.158 177.713 149.982 1.00 66.88 53 THR D C 1
ATOM 1522 O O . THR B 1 53 ? 164.228 178.310 150.128 1.00 66.88 53 THR D O 1
ATOM 1526 N N . SER B 1 54 ? 162.018 178.317 149.658 1.00 70.40 54 SER D N 1
ATOM 1527 C CA . SER B 1 54 ? 161.963 179.716 149.244 1.00 70.40 54 SER D CA 1
ATOM 1528 C C . SER B 1 54 ? 160.789 180.408 149.933 1.00 70.40 54 SER D C 1
ATOM 1529 O O . SER B 1 54 ? 159.984 181.094 149.301 1.00 70.40 54 SER D O 1
ATOM 1532 N N . ASP B 1 55 ? 160.672 180.219 151.249 1.00 63.48 55 ASP D N 1
ATOM 1533 C CA . ASP B 1 55 ? 159.467 180.642 151.955 1.00 63.48 55 ASP D CA 1
ATOM 1534 C C . ASP B 1 55 ? 159.139 182.105 151.689 1.00 63.48 55 ASP D C 1
ATOM 1535 O O . ASP B 1 55 ? 158.185 182.417 150.968 1.00 63.48 55 ASP D O 1
ATOM 1540 N N . SER B 1 56 ? 159.926 183.022 152.242 1.00 56.58 56 SER D N 1
ATOM 1541 C CA . SER B 1 56 ? 159.492 184.412 152.251 1.00 56.58 56 SER D CA 1
ATOM 1542 C C . SER B 1 56 ? 160.622 185.312 152.729 1.00 56.58 56 SER D C 1
ATOM 1543 O O . SER B 1 56 ? 161.746 184.869 152.976 1.00 56.58 56 SER D O 1
ATOM 1546 N N . ASN B 1 57 ? 160.284 186.593 152.867 1.00 41.92 57 ASN D N 1
ATOM 1547 C CA . ASN B 1 57 ? 161.162 187.626 153.397 1.00 41.92 57 ASN D CA 1
ATOM 1548 C C . ASN B 1 57 ? 161.499 187.396 154.867 1.00 41.92 57 ASN D C 1
ATOM 1549 O O . ASN B 1 57 ? 162.243 188.181 155.462 1.00 41.92 57 ASN D O 1
ATOM 1554 N N . GLY B 1 58 ? 160.962 186.336 155.469 1.00 45.89 58 GLY D N 1
ATOM 1555 C CA . GLY B 1 58 ? 161.087 186.168 156.902 1.00 45.89 58 GLY D CA 1
ATOM 1556 C C . GLY B 1 58 ? 161.822 184.939 157.400 1.00 45.89 58 GLY D C 1
ATOM 1557 O O . GLY B 1 58 ? 162.422 184.996 158.477 1.00 45.89 58 GLY D O 1
ATOM 1558 N N . ASN B 1 59 ? 161.800 183.829 156.666 1.00 56.03 59 ASN D N 1
ATOM 1559 C CA . ASN B 1 59 ? 162.285 182.577 157.234 1.00 56.03 59 ASN D CA 1
ATOM 1560 C C . ASN B 1 59 ? 162.571 181.572 156.123 1.00 56.03 59 ASN D C 1
ATOM 1561 O O . ASN B 1 59 ? 162.383 181.849 154.936 1.00 56.03 59 ASN D O 1
ATOM 1566 N N . GLN B 1 60 ? 163.034 180.391 156.538 1.00 60.80 60 GLN D N 1
ATOM 1567 C CA . GLN B 1 60 ? 163.286 179.261 155.653 1.00 60.80 60 GLN D CA 1
ATOM 1568 C C . GLN B 1 60 ? 162.902 177.983 156.389 1.00 60.80 60 GLN D C 1
ATOM 1569 O O . GLN B 1 60 ? 162.806 177.967 157.619 1.00 60.80 60 GLN D O 1
ATOM 1575 N N . TYR B 1 61 ? 162.682 176.908 155.627 1.00 61.38 61 TYR D N 1
ATOM 1576 C CA . TYR B 1 61 ? 162.118 175.669 156.168 1.00 61.38 61 TYR D CA 1
ATOM 1577 C C . TYR B 1 61 ? 163.197 174.753 156.756 1.00 61.38 61 TYR D C 1
ATOM 1578 O O . TYR B 1 61 ? 163.556 173.717 156.198 1.00 61.38 61 TYR D O 1
ATOM 1587 N N . SER B 1 62 ? 163.709 175.157 157.918 1.00 62.10 62 SER D N 1
ATOM 1588 C CA . SER B 1 62 ? 164.508 174.272 158.760 1.00 62.10 62 SER D CA 1
ATOM 1589 C C . SER B 1 62 ? 165.814 173.847 158.100 1.00 62.10 62 SER D C 1
ATOM 1590 O O . SER B 1 62 ? 165.994 174.004 156.888 1.00 62.10 62 SER D O 1
ATOM 1593 N N . ASP B 1 63 ? 166.732 173.305 158.903 1.00 66.60 63 ASP D N 1
ATOM 1594 C CA . ASP B 1 63 ? 168.050 172.898 158.433 1.00 66.60 63 ASP D CA 1
ATOM 1595 C C . ASP B 1 63 ? 168.145 171.412 158.111 1.00 66.60 63 ASP D C 1
ATOM 1596 O O . ASP B 1 63 ? 169.223 170.953 157.720 1.00 66.60 63 ASP D O 1
ATOM 1601 N N . ALA B 1 64 ? 167.060 170.651 158.267 1.00 63.53 64 ALA D N 1
ATOM 1602 C CA . ALA B 1 64 ? 167.136 169.206 158.088 1.00 63.53 64 ALA D CA 1
ATOM 1603 C C . ALA B 1 64 ? 167.524 168.808 156.671 1.00 63.53 64 ALA D C 1
ATOM 1604 O O . ALA B 1 64 ? 168.077 167.720 156.479 1.00 63.53 64 ALA D O 1
ATOM 1606 N N . SER B 1 65 ? 167.255 169.656 155.677 1.00 66.01 65 SER D N 1
ATOM 1607 C CA . SER B 1 65 ? 167.575 169.334 154.284 1.00 66.01 65 SER D CA 1
ATOM 1608 C C . SER B 1 65 ? 168.066 170.621 153.618 1.00 66.01 65 SER D C 1
ATOM 1609 O O . SER B 1 65 ? 167.268 171.482 153.242 1.00 66.01 65 SER D O 1
ATOM 1612 N N . SER B 1 66 ? 169.382 170.731 153.472 1.00 66.01 66 SER D N 1
ATOM 1613 C CA . SER B 1 66 ? 169.970 171.923 152.885 1.00 66.01 66 SER D CA 1
ATOM 1614 C C . SER B 1 66 ? 169.671 171.986 151.390 1.00 66.01 66 SER D C 1
ATOM 1615 O O . SER B 1 66 ? 169.222 171.016 150.775 1.00 66.01 66 SER D O 1
ATOM 1618 N N . ILE B 1 67 ? 169.922 173.157 150.808 1.00 68.89 67 ILE D N 1
ATOM 1619 C CA . ILE B 1 67 ? 169.669 173.383 149.391 1.00 68.89 67 ILE D CA 1
ATOM 1620 C C . ILE B 1 67 ? 170.455 172.369 148.572 1.00 68.89 67 ILE D C 1
ATOM 1621 O O . ILE B 1 67 ? 171.601 172.043 148.897 1.00 68.89 67 ILE D O 1
ATOM 1626 N N . THR B 1 68 ? 169.839 171.868 147.506 1.00 68.67 68 THR D N 1
ATOM 1627 C CA . THR B 1 68 ? 170.476 170.850 146.681 1.00 68.67 68 THR D CA 1
ATOM 1628 C C . THR B 1 68 ? 171.749 171.382 146.034 1.00 68.67 68 THR D C 1
ATOM 1629 O O . THR B 1 68 ? 171.821 172.541 145.617 1.00 68.67 68 THR D O 1
ATOM 1633 N N . ASN B 1 69 ? 172.759 170.517 145.955 1.00 67.01 69 ASN D N 1
ATOM 1634 C CA . ASN B 1 69 ? 174.028 170.825 145.307 1.00 67.01 69 ASN D CA 1
ATOM 1635 C C . ASN B 1 69 ? 174.041 170.428 143.839 1.00 67.01 69 ASN D C 1
ATOM 1636 O O . ASN B 1 69 ? 175.124 170.280 143.260 1.00 67.01 69 ASN D O 1
ATOM 1641 N N . GLY B 1 70 ? 172.873 170.261 143.231 1.00 72.58 70 GLY D N 1
ATOM 1642 C CA . GLY B 1 70 ? 172.714 169.490 142.012 1.00 72.58 70 GLY D CA 1
ATOM 1643 C C . GLY B 1 70 ? 171.872 168.252 142.213 1.00 72.58 70 GLY D C 1
ATOM 1644 O O . GLY B 1 70 ? 171.234 167.782 141.260 1.00 72.58 70 GLY D O 1
ATOM 1645 N N . THR B 1 71 ? 171.857 167.709 143.428 1.00 75.05 71 THR D N 1
ATOM 1646 C CA . THR B 1 71 ? 170.895 166.702 143.841 1.00 75.05 71 THR D CA 1
ATOM 1647 C C . THR B 1 71 ? 170.565 166.956 145.303 1.00 75.05 71 THR D C 1
ATOM 1648 O O . THR B 1 71 ? 171.457 167.115 146.140 1.00 75.05 71 THR D O 1
ATOM 1652 N N . LEU B 1 72 ? 169.273 166.996 145.606 1.00 70.80 72 LEU D N 1
ATOM 1653 C CA . LEU B 1 72 ? 168.826 167.287 146.958 1.00 70.80 72 LEU D CA 1
ATOM 1654 C C . LEU B 1 72 ? 169.247 166.167 147.898 1.00 70.80 72 LEU D C 1
ATOM 1655 O O . LEU B 1 72 ? 169.267 164.991 147.527 1.00 70.80 72 LEU D O 1
ATOM 1660 N N . GLU B 1 73 ? 169.608 166.550 149.119 1.00 68.19 73 GLU D N 1
ATOM 1661 C CA . GLU B 1 73 ? 170.152 165.624 150.099 1.00 68.19 73 GLU D CA 1
ATOM 1662 C C . GLU B 1 73 ? 169.450 165.805 151.435 1.00 68.19 73 GLU D C 1
ATOM 1663 O O . GLU B 1 73 ? 169.057 166.917 151.797 1.00 68.19 73 GLU D O 1
ATOM 1669 N N . LEU B 1 74 ? 169.292 164.700 152.157 1.00 68.62 74 LEU D N 1
ATOM 1670 C CA . LEU B 1 74 ? 168.737 164.701 153.504 1.00 68.62 74 LEU D CA 1
ATOM 1671 C C . LEU B 1 74 ? 169.874 164.466 154.492 1.00 68.62 74 LEU D C 1
ATOM 1672 O O . LEU B 1 74 ? 170.669 163.535 154.316 1.00 68.62 74 LEU D O 1
ATOM 1677 N N . ALA B 1 75 ? 169.948 165.305 155.526 1.00 68.40 75 ALA D N 1
ATOM 1678 C CA . ALA B 1 75 ? 171.124 165.397 156.384 1.00 68.40 75 ALA D CA 1
ATOM 1679 C C . ALA B 1 75 ? 170.815 165.139 157.858 1.00 68.40 75 ALA D C 1
ATOM 1680 O O . ALA B 1 75 ? 171.280 165.884 158.724 1.00 68.40 75 ALA D O 1
ATOM 1682 N N . PHE B 1 76 ? 170.044 164.095 158.172 1.00 66.90 76 PHE D N 1
ATOM 1683 C CA . PHE B 1 76 ? 169.809 163.796 159.583 1.00 66.90 76 PHE D CA 1
ATOM 1684 C C . PHE B 1 76 ? 171.030 163.175 160.244 1.00 66.90 76 PHE D C 1
ATOM 1685 O O . PHE B 1 76 ? 171.036 163.008 161.468 1.00 66.90 76 PHE D O 1
ATOM 1693 N N . ASP B 1 77 ? 172.056 162.821 159.466 1.00 70.71 77 ASP D N 1
ATOM 1694 C CA . ASP B 1 77 ? 173.225 162.163 160.039 1.00 70.71 77 ASP D CA 1
ATOM 1695 C C . ASP B 1 77 ? 173.798 162.961 161.200 1.00 70.71 77 ASP D C 1
ATOM 1696 O O . ASP B 1 77 ? 174.244 162.388 162.200 1.00 70.71 77 ASP D O 1
ATOM 1701 N N . SER B 1 78 ? 173.796 164.286 161.087 1.00 73.10 78 SER D N 1
ATOM 1702 C CA . SER B 1 78 ? 174.342 165.138 162.129 1.00 73.10 78 SER D CA 1
ATOM 1703 C C . SER B 1 78 ? 173.524 166.416 162.213 1.00 73.10 78 SER D C 1
ATOM 1704 O O . SER B 1 78 ? 173.076 166.954 161.198 1.00 73.10 78 SER D O 1
ATOM 1707 N N . LEU B 1 79 ? 173.332 166.895 163.447 1.00 71.49 79 LEU D N 1
ATOM 1708 C CA . LEU B 1 79 ? 172.709 168.193 163.708 1.00 71.49 79 LEU D CA 1
ATOM 1709 C C . LEU B 1 79 ? 173.650 168.934 164.656 1.00 71.49 79 LEU D C 1
ATOM 1710 O O . LEU B 1 79 ? 173.503 168.889 165.879 1.00 71.49 79 LEU D O 1
ATOM 1715 N N . GLY B 1 80 ? 174.629 169.623 164.077 1.00 74.98 80 GLY D N 1
ATOM 1716 C CA . GLY B 1 80 ? 175.613 170.335 164.865 1.00 74.98 80 GLY D CA 1
ATOM 1717 C C . GLY B 1 80 ? 176.259 169.459 165.917 1.00 74.98 80 GLY D C 1
ATOM 1718 O O . GLY B 1 80 ? 177.027 168.545 165.598 1.00 74.98 80 GLY D O 1
ATOM 1719 N N . ASN B 1 81 ? 175.944 169.730 167.184 1.00 73.10 81 ASN D N 1
ATOM 1720 C CA . ASN B 1 81 ? 176.571 169.011 168.286 1.00 73.10 81 ASN D CA 1
ATOM 1721 C C . ASN B 1 81 ? 176.103 167.565 168.389 1.00 73.10 81 ASN D C 1
ATOM 1722 O O . ASN B 1 81 ? 176.761 166.764 169.062 1.00 73.10 81 ASN D O 1
ATOM 1727 N N . SER B 1 82 ? 174.995 167.208 167.745 1.00 72.18 82 SER D N 1
ATOM 1728 C CA . SER B 1 82 ? 174.370 165.905 167.931 1.00 72.18 82 SER D CA 1
ATOM 1729 C C . SER B 1 82 ? 174.783 164.946 166.823 1.00 72.18 82 SER D C 1
ATOM 1730 O O . SER B 1 82 ? 174.826 165.326 165.648 1.00 72.18 82 SER D O 1
ATOM 1733 N N . SER B 1 83 ? 175.090 163.704 167.205 1.00 69.24 83 SER D N 1
ATOM 1734 C CA . SER B 1 83 ? 175.426 162.647 166.252 1.00 69.24 83 SER D CA 1
ATOM 1735 C C . SER B 1 83 ? 174.206 161.772 165.946 1.00 69.24 83 SER D C 1
ATOM 1736 O O . SER B 1 83 ? 174.195 160.563 166.171 1.00 69.24 83 SER D O 1
ATOM 1739 N N . GLY B 1 84 ? 173.163 162.411 165.429 1.00 69.07 84 GLY D N 1
ATOM 1740 C CA . GLY B 1 84 ? 172.057 161.659 164.851 1.00 69.07 84 GLY D CA 1
ATOM 1741 C C . GLY B 1 84 ? 170.799 161.713 165.689 1.00 69.07 84 GLY D C 1
ATOM 1742 O O . GLY B 1 84 ? 170.371 162.784 166.128 1.00 69.07 84 GLY D O 1
ATOM 1743 N N . ILE B 1 85 ? 170.199 160.545 165.913 1.00 68.52 85 ILE D N 1
ATOM 1744 C CA . ILE B 1 85 ? 168.829 160.430 166.395 1.00 68.52 85 ILE D CA 1
ATOM 1745 C C . ILE B 1 85 ? 168.812 159.711 167.737 1.00 68.52 85 ILE D C 1
ATOM 1746 O O . ILE B 1 85 ? 169.731 158.957 168.078 1.00 68.52 85 ILE D O 1
ATOM 1751 N N . ASN B 1 86 ? 167.751 159.955 168.504 1.00 71.21 86 ASN D N 1
ATOM 1752 C CA . ASN B 1 86 ? 167.569 159.294 169.790 1.00 71.21 86 ASN D CA 1
ATOM 1753 C C . ASN B 1 86 ? 167.064 157.869 169.596 1.00 71.21 86 ASN D C 1
ATOM 1754 O O . ASN B 1 86 ? 166.176 157.621 168.775 1.00 71.21 86 ASN D O 1
ATOM 1759 N N . LEU B 1 87 ? 167.630 156.933 170.354 1.00 69.03 87 LEU D N 1
ATOM 1760 C CA . LEU B 1 87 ? 167.130 155.568 170.353 1.00 69.03 87 LEU D CA 1
ATOM 1761 C C . LEU B 1 87 ? 165.898 155.446 171.246 1.00 69.03 87 LEU D C 1
ATOM 1762 O O . LEU B 1 87 ? 165.709 156.203 172.202 1.00 69.03 87 LEU D O 1
ATOM 1767 N N . GLY B 1 88 ? 165.055 154.472 170.919 1.00 69.12 88 GLY D N 1
ATOM 1768 C CA . GLY B 1 88 ? 163.881 154.203 171.734 1.00 69.12 88 GLY D CA 1
ATOM 1769 C C . GLY B 1 88 ? 162.984 155.408 171.905 1.00 69.12 88 GLY D C 1
ATOM 1770 O O . GLY B 1 88 ? 162.501 155.667 173.013 1.00 69.12 88 GLY D O 1
ATOM 1771 N N . ALA B 1 89 ? 162.753 156.157 170.831 1.00 68.10 89 ALA D N 1
ATOM 1772 C CA . ALA B 1 89 ? 161.959 157.373 170.912 1.00 68.10 89 ALA D CA 1
ATOM 1773 C C . ALA B 1 89 ? 161.448 157.722 169.523 1.00 68.10 89 ALA D C 1
ATOM 1774 O O . ALA B 1 89 ? 161.878 157.154 168.516 1.00 68.10 89 ALA D O 1
ATOM 1776 N N . LYS B 1 90 ? 160.518 158.670 169.487 1.00 64.56 90 LYS D N 1
ATOM 1777 C CA . LYS B 1 90 ? 159.953 159.192 168.251 1.00 64.56 90 LYS D CA 1
ATOM 1778 C C . LYS B 1 90 ? 160.532 160.575 167.997 1.00 64.56 90 LYS D C 1
ATOM 1779 O O . LYS B 1 90 ? 160.522 161.428 168.891 1.00 64.56 90 LYS D O 1
ATOM 1785 N N . THR B 1 91 ? 161.037 160.795 166.787 1.00 64.00 91 THR D N 1
ATOM 1786 C CA . THR B 1 91 ? 161.664 162.060 166.409 1.00 64.00 91 THR D CA 1
ATOM 1787 C C . THR B 1 91 ? 160.901 162.638 165.221 1.00 64.00 91 THR D C 1
ATOM 1788 O O . THR B 1 91 ? 161.267 162.419 164.064 1.00 64.00 91 THR D O 1
ATOM 1792 N N . THR B 1 92 ? 159.838 163.381 165.513 1.00 63.42 92 THR D N 1
ATOM 1793 C CA . THR B 1 92 ? 159.113 164.089 164.470 1.00 63.42 92 THR D CA 1
ATOM 1794 C C . THR B 1 92 ? 159.937 165.273 163.978 1.00 63.42 92 THR D C 1
ATOM 1795 O O . THR B 1 92 ? 160.722 165.864 164.724 1.00 63.42 92 THR D O 1
ATOM 1799 N N . PHE B 1 93 ? 159.759 165.615 162.704 1.00 62.84 93 PHE D N 1
ATOM 1800 C CA . PHE B 1 93 ? 160.525 166.678 162.074 1.00 62.84 93 PHE D CA 1
ATOM 1801 C C . PHE B 1 93 ? 159.609 167.689 161.397 1.00 62.84 93 PHE D C 1
ATOM 1802 O O . PHE B 1 93 ? 158.452 167.399 161.077 1.00 62.84 93 PHE D O 1
ATOM 1810 N N . SER B 1 94 ? 1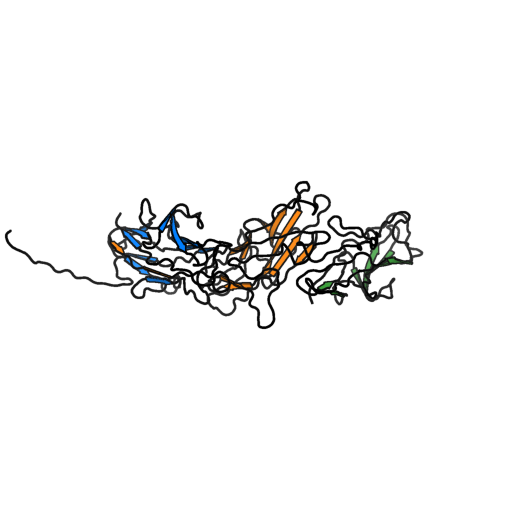60.159 168.881 161.181 1.00 63.53 94 SER D N 1
ATOM 1811 C CA . SER B 1 94 ? 159.450 170.055 160.691 1.00 63.53 94 SER D CA 1
ATOM 1812 C C . SER B 1 94 ? 158.964 169.832 159.262 1.00 63.53 94 SER D C 1
ATOM 1813 O O . SER B 1 94 ? 159.236 168.777 158.677 1.00 63.53 94 SER D O 1
ATOM 1816 N N . PRO B 1 95 ? 158.224 170.785 158.671 1.00 64.53 95 PRO D N 1
ATOM 1817 C CA . PRO B 1 95 ? 157.668 170.568 157.327 1.00 64.53 95 PRO D CA 1
ATOM 1818 C C . PRO B 1 95 ? 158.656 170.040 156.295 1.00 64.53 95 PRO D C 1
ATOM 1819 O O . PRO B 1 95 ? 158.234 169.497 155.270 1.00 64.53 95 PRO D O 1
ATOM 1823 N N . LEU B 1 96 ? 159.960 170.198 156.529 1.00 64.84 96 LEU D N 1
ATOM 1824 C CA . LEU B 1 96 ? 160.961 169.674 155.605 1.00 64.84 96 LEU D CA 1
ATOM 1825 C C . LEU B 1 96 ? 160.788 170.271 154.212 1.00 64.84 96 LEU D C 1
ATOM 1826 O O . LEU B 1 96 ? 160.056 171.250 154.036 1.00 64.84 96 LEU D O 1
ATOM 1831 N N . PHE B 1 97 ? 161.457 169.688 153.219 1.00 68.31 97 PHE D N 1
ATOM 1832 C CA . PHE B 1 97 ? 161.468 170.257 151.880 1.00 68.31 97 PHE D CA 1
ATOM 1833 C C . PHE B 1 97 ? 160.066 170.283 151.283 1.00 68.31 97 PHE D C 1
ATOM 1834 O O . PHE B 1 97 ? 159.204 169.467 151.617 1.00 68.31 97 PHE D O 1
ATOM 1842 N N . ARG B 1 98 ? 159.849 171.244 150.392 1.00 70.03 98 ARG D N 1
ATOM 1843 C CA . ARG B 1 98 ? 158.605 171.369 149.653 1.00 70.03 98 ARG D CA 1
ATOM 1844 C C . ARG B 1 98 ? 158.754 170.746 148.266 1.00 70.03 98 ARG D C 1
ATOM 1845 O O . ARG B 1 98 ? 159.841 170.337 147.852 1.00 70.03 98 ARG D O 1
ATOM 1853 N N . THR B 1 99 ? 157.637 170.667 147.547 1.00 71.20 99 THR D N 1
ATOM 1854 C CA . THR B 1 99 ? 157.616 170.123 146.198 1.00 71.20 99 THR D CA 1
ATOM 1855 C C . THR B 1 99 ? 156.880 171.079 145.271 1.00 71.20 99 THR D C 1
ATOM 1856 O O . THR B 1 99 ? 155.879 171.693 145.651 1.00 71.20 99 THR D O 1
ATOM 1860 N N . ILE B 1 100 ? 157.391 171.199 144.048 1.00 76.55 100 ILE D N 1
ATOM 1861 C CA . ILE B 1 100 ? 156.812 172.067 143.029 1.00 76.55 100 ILE D CA 1
ATOM 1862 C C . ILE B 1 100 ? 156.645 171.260 141.751 1.00 76.55 100 ILE D C 1
ATOM 1863 O O . ILE B 1 100 ? 157.580 170.580 141.315 1.00 76.55 100 ILE D O 1
ATOM 1868 N N . ASN B 1 101 ? 155.461 171.338 141.151 1.00 81.63 101 ASN D N 1
ATOM 1869 C CA . ASN B 1 101 ? 155.161 170.669 139.893 1.00 81.63 101 ASN D CA 1
ATOM 1870 C C . ASN B 1 101 ? 154.898 171.711 138.817 1.00 81.63 101 ASN D C 1
ATOM 1871 O O . ASN B 1 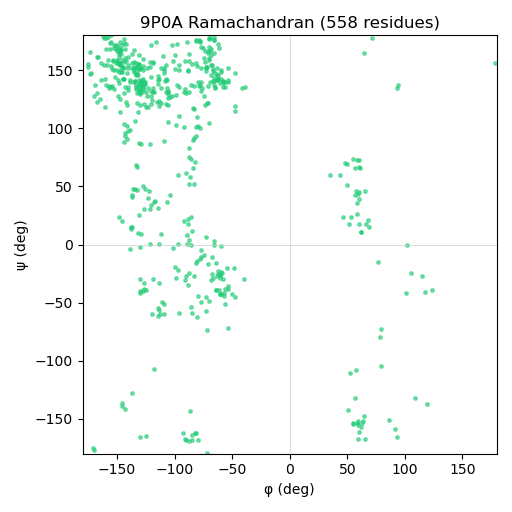101 ? 154.341 172.778 139.095 1.00 81.63 101 ASN D O 1
ATOM 1876 N N . ASN B 1 102 ? 155.307 171.398 137.586 1.00 80.23 102 ASN D N 1
ATOM 1877 C CA . ASN B 1 102 ? 155.109 172.297 136.457 1.00 80.23 102 ASN D CA 1
ATOM 1878 C C . ASN B 1 102 ? 154.661 171.564 135.199 1.00 80.23 102 ASN D C 1
ATOM 1879 O O . ASN B 1 102 ? 154.687 172.153 134.112 1.00 80.23 102 ASN D O 1
ATOM 1884 N N . GLY B 1 103 ? 154.247 170.301 135.314 1.00 84.19 103 GLY D N 1
ATOM 1885 C CA . GLY B 1 103 ? 153.764 169.543 134.183 1.00 84.19 103 GLY D CA 1
ATOM 1886 C C . GLY B 1 103 ? 152.275 169.736 133.957 1.00 84.19 103 GLY D C 1
ATOM 1887 O O . GLY B 1 103 ? 151.532 170.116 134.858 1.00 84.19 103 GLY D O 1
ATOM 1888 N N . SER B 1 104 ? 151.845 169.465 132.726 1.00 86.33 104 SER D N 1
ATOM 1889 C CA . SER B 1 104 ? 150.457 169.680 132.335 1.00 86.33 104 SER D CA 1
ATOM 1890 C C . SER B 1 104 ? 149.574 168.504 132.732 1.00 86.33 104 SER D C 1
ATOM 1891 O O . SER B 1 104 ? 148.831 167.973 131.900 1.00 86.33 104 SER D O 1
ATOM 1894 N N . ASN B 1 105 ? 149.630 168.104 134.000 1.00 82.25 105 ASN D N 1
ATOM 1895 C CA . ASN B 1 105 ? 148.811 167.014 134.508 1.00 82.25 105 ASN D CA 1
ATOM 1896 C C . ASN B 1 105 ? 148.725 167.103 136.024 1.00 82.25 105 ASN D C 1
ATOM 1897 O O . ASN B 1 105 ? 149.697 167.456 136.696 1.00 82.25 105 ASN D O 1
ATOM 1902 N N . ASN B 1 106 ? 147.549 166.783 136.555 1.00 78.63 106 ASN D N 1
ATOM 1903 C CA . ASN B 1 106 ? 147.428 166.550 137.986 1.00 78.63 106 ASN D CA 1
ATOM 1904 C C . ASN B 1 106 ? 148.089 165.223 138.330 1.00 78.63 106 ASN D C 1
ATOM 1905 O O . ASN B 1 106 ? 147.716 164.171 137.805 1.00 78.63 106 ASN D O 1
ATOM 1910 N N . VAL B 1 107 ? 149.076 165.274 139.220 1.00 77.95 107 VAL D N 1
ATOM 1911 C CA . VAL B 1 107 ? 149.984 164.158 139.448 1.00 77.95 107 VAL D CA 1
ATOM 1912 C C . VAL B 1 107 ? 149.892 163.718 140.900 1.00 77.95 107 VAL D C 1
ATOM 1913 O O . VAL B 1 107 ? 149.719 164.544 141.802 1.00 77.95 107 VAL D O 1
ATOM 1917 N N . ASN B 1 108 ? 150.002 162.409 141.120 1.00 74.42 108 ASN D N 1
ATOM 1918 C CA . ASN B 1 108 ? 149.998 161.836 142.463 1.00 74.42 108 ASN D CA 1
ATOM 1919 C C . ASN B 1 108 ? 151.443 161.747 142.944 1.00 74.42 108 ASN D C 1
ATOM 1920 O O . ASN B 1 108 ? 152.187 160.844 142.557 1.00 74.42 108 ASN D O 1
ATOM 1925 N N . LEU B 1 109 ? 151.844 162.696 143.786 1.00 74.07 109 LEU D N 1
ATOM 1926 C CA . LEU B 1 109 ? 153.198 162.716 144.320 1.00 74.07 109 LEU D CA 1
ATOM 1927 C C . LEU B 1 109 ? 153.332 161.669 145.417 1.00 74.07 109 LEU D C 1
ATOM 1928 O O . LEU B 1 109 ? 152.484 161.584 146.310 1.00 74.07 109 LEU D O 1
ATOM 1933 N N . SER B 1 110 ? 154.398 160.873 145.353 1.00 73.48 110 SER D N 1
ATOM 1934 C CA . SER B 1 110 ? 154.580 159.778 146.294 1.00 73.48 110 SER D CA 1
ATOM 1935 C C . SER B 1 110 ? 156.068 159.536 146.509 1.00 73.48 110 SER D C 1
ATOM 1936 O O . SER B 1 110 ? 156.897 159.906 145.674 1.00 73.48 110 SER D O 1
ATOM 1939 N N . ILE B 1 111 ? 156.396 158.907 147.640 1.00 70.80 111 ILE D N 1
ATOM 1940 C CA . ILE B 1 111 ? 157.777 158.705 148.068 1.00 70.80 111 ILE D CA 1
ATOM 1941 C C . ILE B 1 111 ? 157.946 157.261 148.515 1.00 70.80 111 ILE D C 1
ATOM 1942 O O . ILE B 1 111 ? 157.130 156.752 149.288 1.00 70.80 111 ILE D O 1
ATOM 1947 N N . TYR B 1 112 ? 159.016 156.612 148.058 1.00 70.77 112 TYR D N 1
ATOM 1948 C CA . TYR B 1 112 ? 159.387 155.307 148.590 1.00 70.77 112 TYR D CA 1
ATOM 1949 C C . TYR B 1 112 ? 160.853 155.040 148.283 1.00 70.77 112 TYR D C 1
ATOM 1950 O O . TYR B 1 112 ? 161.320 155.305 147.173 1.00 70.77 112 TYR D O 1
ATOM 1959 N N . SER B 1 113 ? 161.565 154.513 149.275 1.00 68.40 113 SER D N 1
ATOM 1960 C CA . SER B 1 113 ? 162.975 154.201 149.103 1.00 68.40 113 SER D CA 1
ATOM 1961 C C . SER B 1 113 ? 163.146 152.844 148.433 1.00 68.40 113 SER D C 1
ATOM 1962 O O . SER B 1 113 ? 162.463 151.874 148.772 1.00 68.40 113 SER D O 1
ATOM 1965 N N . SER B 1 114 ? 164.068 152.780 147.472 1.00 70.55 114 SER D N 1
ATOM 1966 C CA . SER B 1 114 ? 164.377 151.519 146.813 1.00 70.55 114 SER D CA 1
ATOM 1967 C C . SER B 1 114 ? 165.320 150.650 147.632 1.00 70.55 114 SER D C 1
ATOM 1968 O O . SER B 1 114 ? 165.460 149.460 147.334 1.00 70.55 114 SER D O 1
ATOM 1971 N N . GLU B 1 115 ? 165.965 151.214 148.653 1.00 69.90 115 GLU D N 1
ATOM 1972 C CA . GLU B 1 115 ? 166.887 150.456 149.487 1.00 69.90 115 GLU D CA 1
ATOM 1973 C C . GLU B 1 115 ? 166.192 149.778 150.658 1.00 69.90 115 GLU D C 1
ATOM 1974 O O . GLU B 1 115 ? 166.587 148.672 151.047 1.00 69.90 115 GLU D O 1
ATOM 1980 N N . GLY B 1 116 ? 165.170 150.411 151.226 1.00 68.63 116 GLY D N 1
ATOM 1981 C CA . GLY B 1 116 ? 164.430 149.821 152.322 1.00 68.63 116 GLY D CA 1
ATOM 1982 C C . GLY B 1 116 ? 163.309 148.928 151.837 1.00 68.63 116 GLY D C 1
ATOM 1983 O O . GLY B 1 116 ? 163.459 148.226 150.833 1.00 68.63 116 GLY D O 1
ATOM 1984 N N . THR B 1 117 ? 162.179 148.942 152.539 1.00 70.99 117 THR D N 1
ATOM 1985 C CA . THR B 1 117 ? 161.038 148.129 152.153 1.00 70.99 117 THR D CA 1
ATOM 1986 C C . THR B 1 117 ? 159.765 148.756 152.699 1.00 70.99 117 THR D C 1
ATOM 1987 O O . THR B 1 117 ? 159.787 149.463 153.711 1.00 70.99 117 THR D O 1
ATOM 1991 N N . ILE B 1 118 ? 158.652 148.489 152.014 1.00 68.41 118 ILE D N 1
ATOM 1992 C CA . ILE B 1 118 ? 157.358 148.986 152.460 1.00 68.41 118 ILE D CA 1
ATOM 1993 C C . ILE B 1 118 ? 156.838 148.108 153.590 1.00 68.41 118 ILE D C 1
ATOM 1994 O O . ILE B 1 118 ? 156.915 146.873 153.532 1.00 68.41 118 ILE D O 1
ATOM 1999 N N . GLN B 1 119 ? 156.310 148.747 154.632 1.00 73.28 119 GLN D N 1
ATOM 2000 C CA . GLN B 1 119 ? 155.687 148.047 155.744 1.00 73.28 119 GLN D CA 1
ATOM 2001 C C . GLN B 1 119 ? 154.382 148.744 156.099 1.00 73.28 119 GLN D C 1
ATOM 2002 O O . GLN B 1 119 ? 154.249 149.961 155.949 1.00 73.28 119 GLN D O 1
ATOM 2008 N N . THR B 1 120 ? 153.419 147.956 156.569 1.00 69.26 120 THR D N 1
ATOM 2009 C CA . THR B 1 120 ? 152.103 148.447 156.943 1.00 69.26 120 THR D CA 1
ATOM 2010 C C . THR B 1 120 ? 151.836 148.114 158.405 1.00 69.26 120 THR D C 1
ATOM 2011 O O . THR B 1 120 ? 152.375 147.143 158.944 1.00 69.26 120 THR D O 1
ATOM 2015 N N . SER B 1 121 ? 150.999 148.932 159.048 1.00 73.11 121 SER D N 1
ATOM 2016 C CA . SER B 1 121 ? 150.708 148.758 160.465 1.00 73.11 121 SER D CA 1
ATOM 2017 C C . SER B 1 121 ? 152.012 148.838 161.248 1.00 73.11 121 SER D C 1
ATOM 2018 O O . SER B 1 121 ? 152.513 147.819 161.738 1.00 73.11 121 SER D O 1
ATOM 2021 N N . PRO B 1 122 ? 152.591 150.029 161.377 1.00 72.33 122 PRO D N 1
ATOM 2022 C CA . PRO B 1 122 ? 153.971 150.135 161.868 1.00 72.33 122 PRO D CA 1
ATOM 2023 C C . PRO B 1 122 ? 154.129 149.550 163.263 1.00 72.33 122 PRO D C 1
ATOM 2024 O O . PRO B 1 122 ? 153.210 149.586 164.084 1.00 72.33 122 PRO D O 1
ATOM 2028 N N . THR B 1 123 ? 155.318 149.004 163.523 1.00 73.50 123 THR D N 1
ATOM 2029 C CA . THR B 1 123 ? 155.618 148.413 164.821 1.00 73.50 123 THR D CA 1
ATOM 2030 C C . THR B 1 123 ? 156.050 149.448 165.853 1.00 73.50 123 THR D C 1
ATOM 2031 O O . THR B 1 123 ? 155.850 149.225 167.052 1.00 73.50 123 THR D O 1
ATOM 2035 N N . ILE B 1 124 ? 156.636 150.564 165.421 1.00 70.98 124 ILE D N 1
ATOM 2036 C CA . ILE B 1 124 ? 157.051 151.633 166.318 1.00 70.98 124 ILE D CA 1
ATOM 2037 C C . ILE B 1 124 ? 156.241 152.904 166.089 1.00 70.98 124 ILE D C 1
ATOM 2038 O O . ILE B 1 124 ? 155.983 153.657 167.029 1.00 70.98 124 ILE D O 1
ATOM 2043 N N . LEU B 1 125 ? 155.836 153.155 164.847 1.00 71.25 125 LEU D N 1
ATOM 2044 C CA . LEU B 1 125 ? 155.050 154.326 164.454 1.00 71.25 125 LEU D CA 1
ATOM 2045 C C . LEU B 1 125 ? 153.589 153.975 164.222 1.00 71.25 125 LEU D C 1
ATOM 2046 O O . LEU B 1 125 ? 152.967 154.445 163.265 1.00 71.25 125 LEU D O 1
ATOM 2051 N N . ASP B 1 126 ? 153.016 153.149 165.097 1.00 74.56 126 ASP D N 1
ATOM 2052 C CA . ASP B 1 126 ? 151.769 152.442 164.827 1.00 74.56 126 ASP D CA 1
ATOM 2053 C C . ASP B 1 126 ? 150.578 153.350 164.530 1.00 74.56 126 ASP D C 1
ATOM 2054 O O . ASP B 1 126 ? 149.478 152.855 164.266 1.00 74.56 126 ASP D O 1
ATOM 2059 N N . SER B 1 127 ? 150.767 154.668 164.573 1.00 72.40 127 SER D N 1
ATOM 2060 C CA . SER B 1 127 ? 149.677 155.576 164.232 1.00 72.40 127 SER D CA 1
ATOM 2061 C C . SER B 1 127 ? 149.405 155.576 162.730 1.00 72.40 127 SER D C 1
ATOM 2062 O O . SER B 1 127 ? 148.287 155.291 162.290 1.00 72.40 127 SER D O 1
ATOM 2065 N N . TYR B 1 128 ? 150.422 155.888 161.930 1.00 73.57 128 TYR D N 1
ATOM 2066 C CA . TYR B 1 128 ? 150.233 156.034 160.495 1.00 73.57 128 TYR D CA 1
ATOM 2067 C C . TYR B 1 128 ? 149.975 154.682 159.834 1.00 73.57 128 TYR D C 1
ATOM 2068 O O . TYR B 1 128 ? 150.213 153.617 160.411 1.00 73.57 128 TYR D O 1
ATOM 2077 N N . ASN B 1 129 ? 149.475 154.741 158.598 1.00 72.58 129 ASN D N 1
ATOM 2078 C CA . ASN B 1 129 ? 149.060 153.526 157.904 1.00 72.58 129 ASN D CA 1
ATOM 2079 C C . ASN B 1 129 ? 150.259 152.695 157.461 1.00 72.58 129 ASN D C 1
ATOM 2080 O O . ASN B 1 129 ? 150.278 151.472 157.644 1.00 72.58 129 ASN D O 1
ATOM 2085 N N . ALA B 1 130 ? 151.270 153.336 156.878 1.00 72.39 130 ALA D N 1
ATOM 2086 C CA . ALA B 1 130 ? 152.400 152.612 156.313 1.00 72.39 130 ALA D CA 1
ATOM 2087 C C . ALA B 1 130 ? 153.657 153.457 156.442 1.00 72.39 130 ALA D C 1
ATOM 2088 O O . ALA B 1 130 ? 153.596 154.673 156.636 1.00 72.39 130 ALA D O 1
ATOM 2090 N N . VAL B 1 131 ? 154.809 152.790 156.329 1.00 70.36 131 VAL D N 1
ATOM 2091 C CA . VAL B 1 131 ? 156.109 153.425 156.517 1.00 70.36 131 VAL D CA 1
ATOM 2092 C C . VAL B 1 131 ? 157.119 152.791 155.574 1.00 70.36 131 VAL D C 1
ATOM 2093 O O . VAL B 1 131 ? 156.846 151.786 154.916 1.00 70.36 131 VAL D O 1
ATOM 2097 N N . ILE B 1 132 ? 158.301 153.397 155.516 1.00 66.57 132 ILE D N 1
ATOM 2098 C CA . ILE B 1 132 ? 159.469 152.786 154.895 1.00 66.57 132 ILE D CA 1
ATOM 2099 C C . ILE B 1 132 ? 160.288 152.140 156.004 1.00 66.57 132 ILE D C 1
ATOM 2100 O O . ILE B 1 132 ? 160.888 152.838 156.828 1.00 66.57 132 ILE D O 1
ATOM 2105 N N . GLU B 1 133 ? 160.320 150.811 156.026 1.00 68.42 133 GLU D N 1
ATOM 2106 C CA . GLU B 1 133 ? 160.961 150.084 157.111 1.00 68.42 133 GLU D CA 1
ATOM 2107 C C . GLU B 1 133 ? 162.424 149.816 156.791 1.00 68.42 133 GLU D C 1
ATOM 2108 O O . GLU B 1 133 ? 162.766 149.390 155.685 1.00 68.42 133 GLU D O 1
ATOM 2114 N N . ASN B 1 134 ? 163.282 150.073 157.773 1.00 68.47 134 ASN D N 1
ATOM 2115 C CA . ASN B 1 134 ? 164.701 149.772 157.686 1.00 68.47 134 ASN D CA 1
ATOM 2116 C C . ASN B 1 134 ? 165.148 149.126 158.988 1.00 68.47 134 ASN D C 1
ATOM 2117 O O . ASN B 1 134 ? 164.567 149.367 160.049 1.00 68.47 134 ASN D O 1
ATOM 2122 N N . THR B 1 135 ? 166.179 148.291 158.897 1.00 68.87 135 THR D N 1
ATOM 2123 C CA . THR B 1 135 ? 166.706 147.604 160.066 1.00 68.87 135 THR D CA 1
ATOM 2124 C C . THR B 1 135 ? 168.214 147.474 159.921 1.00 68.87 135 THR D C 1
ATOM 2125 O O . THR B 1 135 ? 168.745 147.447 158.808 1.00 68.87 135 THR D O 1
ATOM 2129 N N . ILE B 1 136 ? 168.899 147.401 161.060 1.00 69.51 136 ILE D N 1
ATOM 2130 C CA . ILE B 1 136 ? 170.356 147.378 161.111 1.00 69.51 136 ILE D CA 1
ATOM 2131 C C . ILE B 1 136 ? 170.785 146.597 162.348 1.00 69.51 136 ILE D C 1
ATOM 2132 O O . ILE B 1 136 ? 169.968 146.238 163.198 1.00 69.51 136 ILE D O 1
ATOM 2137 N N . ASN B 1 137 ? 172.087 146.333 162.447 1.00 70.22 137 ASN D N 1
ATOM 2138 C CA . ASN B 1 137 ? 172.617 145.508 163.522 1.00 70.22 137 ASN D CA 1
ATOM 2139 C C . ASN B 1 137 ? 174.022 145.973 163.877 1.00 70.22 137 ASN D C 1
ATOM 2140 O O . ASN B 1 137 ? 174.669 146.703 163.123 1.00 70.22 137 ASN D O 1
ATOM 2145 N N . ASP B 1 138 ? 174.484 145.532 165.049 1.00 68.04 138 ASP D N 1
ATOM 2146 C CA . ASP B 1 138 ? 175.762 145.996 165.580 1.00 68.04 138 ASP D CA 1
ATOM 2147 C C . ASP B 1 138 ? 176.932 145.269 164.923 1.00 68.04 138 ASP D C 1
ATOM 2148 O O . ASP B 1 138 ? 177.935 145.894 164.556 1.00 68.04 138 ASP D O 1
ATOM 2153 N N . GLY B 1 139 ? 176.826 143.948 164.767 1.00 66.15 139 GLY D N 1
ATOM 2154 C CA . GLY B 1 139 ? 177.908 143.107 164.297 1.00 66.15 139 GLY D CA 1
ATOM 2155 C C . GLY B 1 139 ? 178.345 142.078 165.320 1.00 66.15 139 GLY D C 1
ATOM 2156 O O . GLY B 1 139 ? 178.636 140.933 164.953 1.00 66.15 139 GLY D O 1
ATOM 2157 N N . ASN B 1 140 ? 178.415 142.472 166.593 1.00 64.14 140 ASN D N 1
ATOM 2158 C CA . ASN B 1 140 ? 178.362 141.529 167.703 1.00 64.14 140 ASN D CA 1
ATOM 2159 C C . ASN B 1 140 ? 177.062 141.709 168.480 1.00 64.14 140 ASN D C 1
ATOM 2160 O O . ASN B 1 140 ? 176.898 141.129 169.558 1.00 64.14 140 ASN D O 1
ATOM 2165 N N . GLY B 1 141 ? 176.145 142.522 167.943 1.00 72.51 141 GLY D N 1
ATOM 2166 C CA . GLY B 1 141 ? 174.804 142.635 168.474 1.00 72.51 141 GLY D CA 1
ATOM 2167 C C . GLY B 1 141 ? 173.809 142.706 167.332 1.00 72.51 141 GLY D C 1
ATOM 2168 O O . GLY B 1 141 ? 174.062 143.331 166.299 1.00 72.51 141 GLY D O 1
ATOM 2169 N N . ASN B 1 142 ? 172.675 142.054 167.533 1.00 66.03 142 ASN D N 1
ATOM 2170 C CA . ASN B 1 142 ? 171.752 141.711 166.455 1.00 66.03 142 ASN D CA 1
ATOM 2171 C C . ASN B 1 142 ? 170.705 142.820 166.310 1.00 66.03 142 ASN D C 1
ATOM 2172 O O . ASN B 1 142 ? 170.940 143.922 166.815 1.00 66.03 142 ASN D O 1
ATOM 2177 N N . SER B 1 143 ? 169.577 142.569 165.650 1.00 71.98 143 SER D N 1
ATOM 2178 C CA . SER B 1 143 ? 168.779 143.596 164.989 1.00 71.98 143 SER D CA 1
ATOM 2179 C C . SER B 1 143 ? 168.505 144.827 165.846 1.00 71.98 143 SER D C 1
ATOM 2180 O O . SER B 1 143 ? 168.386 144.751 167.072 1.00 71.98 143 SER D O 1
ATOM 2183 N N . LEU B 1 144 ? 168.411 145.970 165.165 1.00 70.37 144 LEU D N 1
ATOM 2184 C CA . LEU B 1 144 ? 167.785 147.189 165.661 1.00 70.37 144 LEU D CA 1
ATOM 2185 C C . LEU B 1 144 ? 166.827 147.670 164.579 1.00 70.37 144 LEU D C 1
ATOM 2186 O O . LEU B 1 144 ? 167.200 147.723 163.403 1.00 70.37 144 LEU D O 1
ATOM 2191 N N . THR B 1 145 ? 165.604 148.027 164.968 1.00 68.85 145 THR D N 1
ATOM 2192 C CA . THR B 1 145 ? 164.528 148.302 164.023 1.00 68.85 145 THR D CA 1
ATOM 2193 C C . THR B 1 145 ? 164.220 149.792 163.994 1.00 68.85 145 THR D C 1
ATOM 2194 O O . THR B 1 145 ? 164.357 150.479 165.011 1.00 68.85 145 THR D O 1
ATOM 2198 N N . ILE B 1 146 ? 163.808 150.286 162.823 1.00 66.82 146 ILE D N 1
ATOM 2199 C CA . ILE B 1 146 ? 163.530 151.701 162.608 1.00 66.82 146 ILE D CA 1
ATOM 2200 C C . ILE B 1 146 ? 162.528 151.835 161.468 1.00 66.82 146 ILE D C 1
ATOM 2201 O O . ILE B 1 146 ? 162.471 150.993 160.566 1.00 66.82 146 ILE D O 1
ATOM 2206 N N . GLU B 1 147 ? 161.729 152.903 161.512 1.00 71.16 147 GLU D N 1
ATOM 2207 C CA . GLU B 1 147 ? 160.719 153.177 160.496 1.00 71.16 147 GLU D CA 1
ATOM 2208 C C . GLU B 1 147 ? 160.724 154.657 160.132 1.00 71.16 147 GLU D C 1
ATOM 2209 O O . GLU B 1 147 ? 161.081 155.506 160.954 1.00 71.16 147 GLU D O 1
ATOM 2215 N N . TYR B 1 148 ? 160.324 154.957 158.896 1.00 65.95 148 TYR D N 1
ATOM 2216 C CA . TYR B 1 148 ? 160.245 156.320 158.384 1.00 65.95 148 TYR D CA 1
ATOM 2217 C C . TYR B 1 148 ? 158.877 156.563 157.762 1.00 65.95 148 TYR D C 1
ATOM 2218 O O . TYR B 1 148 ? 158.343 155.698 157.061 1.00 65.95 148 TYR D O 1
ATOM 2227 N N . ALA B 1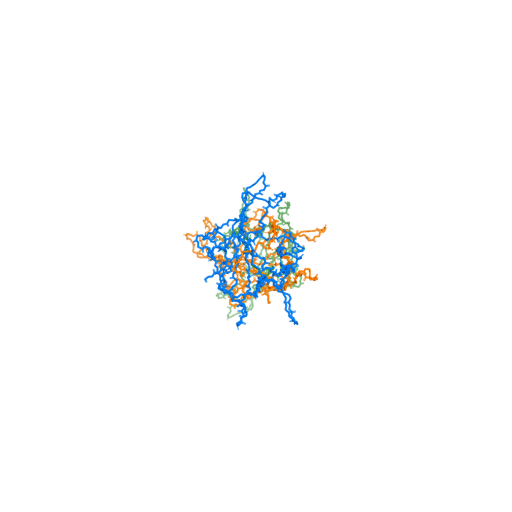 149 ? 158.320 157.750 157.997 1.00 70.51 149 ALA D N 1
ATOM 2228 C CA . ALA B 1 149 ? 157.040 158.139 157.421 1.00 70.51 149 ALA D CA 1
ATOM 2229 C C . ALA B 1 149 ? 157.076 159.602 157.000 1.00 70.51 149 ALA D C 1
ATOM 2230 O O . ALA B 1 149 ? 157.522 160.465 157.763 1.00 70.51 149 ALA D O 1
ATOM 2232 N N . PHE B 1 150 ? 156.597 159.875 155.788 1.00 70.14 150 PHE D N 1
ATOM 2233 C CA . PHE B 1 150 ? 156.459 161.229 155.264 1.00 70.14 150 PHE D CA 1
ATOM 2234 C C . PHE B 1 150 ? 154.978 161.586 155.282 1.00 70.14 150 PHE D C 1
ATOM 2235 O O . PHE B 1 150 ? 154.153 160.838 154.746 1.00 70.14 150 PHE D O 1
ATOM 2243 N N . THR B 1 151 ? 154.635 162.652 156.014 1.00 77.26 151 THR D N 1
ATOM 2244 C CA . THR B 1 151 ? 153.220 162.974 156.248 1.00 77.26 151 THR D CA 1
ATOM 2245 C C . THR B 1 151 ? 152.556 164.080 155.425 1.00 77.26 151 THR D C 1
ATOM 2246 O O . THR B 1 151 ? 151.359 164.321 155.586 1.00 77.26 151 THR D O 1
ATOM 2250 N N . ASP B 1 152 ? 153.300 164.762 154.565 1.00 79.01 152 ASP D N 1
ATOM 2251 C CA . ASP B 1 152 ? 152.687 165.757 153.669 1.00 79.01 152 ASP D CA 1
ATOM 2252 C C . ASP B 1 152 ? 152.037 166.942 154.392 1.00 79.01 152 ASP D C 1
ATOM 2253 O O . ASP B 1 152 ? 152.438 167.289 155.497 1.00 79.01 152 ASP D O 1
ATOM 2258 N N . GLU B 1 153 ? 151.038 167.569 153.775 1.00 80.82 153 GLU D N 1
ATOM 2259 C CA . GLU B 1 153 ? 150.412 168.758 154.357 1.00 80.82 153 GLU D CA 1
ATOM 2260 C C . GLU B 1 153 ? 149.261 168.487 155.329 1.00 80.82 153 GLU D C 1
ATOM 2261 O O . GLU B 1 153 ? 148.623 169.432 155.793 1.00 80.82 153 GLU D O 1
ATOM 2267 N N . ASN B 1 154 ? 148.976 167.223 155.632 1.00 83.70 154 ASN D N 1
ATOM 2268 C CA . ASN B 1 154 ? 147.834 166.903 156.502 1.00 83.70 154 ASN D CA 1
ATOM 2269 C C . ASN B 1 154 ? 148.068 165.655 157.352 1.00 83.70 154 ASN D C 1
ATOM 2270 O O . ASN B 1 154 ? 147.109 165.002 157.761 1.00 83.70 154 ASN D O 1
ATOM 2275 N N . ASP B 1 155 ? 149.327 165.311 157.601 1.00 80.68 155 ASP D N 1
ATOM 2276 C CA . ASP B 1 155 ? 149.688 164.170 158.439 1.00 80.68 155 ASP D CA 1
ATOM 2277 C C . ASP B 1 155 ? 149.337 162.823 157.814 1.00 80.68 155 ASP D C 1
ATOM 2278 O O . ASP B 1 155 ? 149.325 161.803 158.508 1.00 80.68 155 ASP D O 1
ATOM 2283 N N . ASN B 1 156 ? 149.057 162.796 156.515 1.00 79.25 156 ASN D N 1
ATOM 2284 C CA . ASN B 1 156 ? 148.810 161.540 155.813 1.00 79.25 156 ASN D CA 1
ATOM 2285 C C . ASN B 1 156 ? 150.143 160.948 155.371 1.00 79.25 156 ASN D C 1
ATOM 2286 O O . ASN B 1 156 ? 151.017 161.668 154.892 1.00 79.25 156 ASN D O 1
ATOM 2291 N N . SER B 1 157 ? 150.311 159.642 155.533 1.00 79.47 157 SER D N 1
ATOM 2292 C CA . SER B 1 157 ? 151.598 159.013 155.244 1.00 79.47 157 SER D CA 1
ATOM 2293 C C . SER B 1 157 ? 151.730 158.774 153.743 1.00 79.47 157 SER D C 1
ATOM 2294 O O . SER B 1 157 ? 151.040 157.926 153.171 1.00 79.47 157 SER D O 1
ATOM 2297 N N . ILE B 1 158 ? 152.621 159.528 153.098 1.00 74.04 158 ILE D N 1
ATOM 2298 C CA . ILE B 1 158 ? 153.037 159.212 151.733 1.00 74.04 158 ILE D CA 1
ATOM 2299 C C . ILE B 1 158 ? 154.139 158.164 151.781 1.00 74.04 158 ILE D C 1
ATOM 2300 O O . ILE B 1 158 ? 155.230 158.411 152.307 1.00 74.04 158 ILE D O 1
ATOM 2305 N N . VAL B 1 159 ? 153.859 156.991 151.222 1.00 74.04 159 VAL D N 1
ATOM 2306 C CA . VAL B 1 159 ? 154.815 155.892 151.237 1.00 74.04 159 VAL D CA 1
ATOM 2307 C C . VAL B 1 159 ? 154.963 155.296 149.843 1.00 74.04 159 VAL D C 1
ATOM 2308 O O . VAL B 1 159 ? 155.321 154.123 149.692 1.00 74.04 159 VAL D O 1
ATOM 2312 N N . GLY B 1 160 ? 154.690 156.094 148.821 1.00 77.12 160 GLY D N 1
ATOM 2313 C CA . GLY B 1 160 ? 155.044 155.755 147.460 1.00 77.12 160 GLY D CA 1
ATOM 2314 C C . GLY B 1 160 ? 153.951 155.006 146.725 1.00 77.12 160 GLY D C 1
ATOM 2315 O O . GLY B 1 160 ? 152.769 155.046 147.079 1.00 77.12 160 GLY D O 1
ATOM 2316 N N . ASP B 1 161 ? 154.370 154.311 145.671 1.00 77.19 161 ASP D N 1
ATOM 2317 C CA . ASP B 1 161 ? 153.489 153.501 144.839 1.00 77.19 161 ASP D CA 1
ATOM 2318 C C . ASP B 1 161 ? 153.844 152.034 145.036 1.00 77.19 161 ASP D C 1
ATOM 2319 O O . ASP B 1 161 ? 154.988 151.631 144.801 1.00 77.19 161 ASP D O 1
ATOM 2324 N N . GLY B 1 162 ? 152.865 151.244 145.466 1.00 79.94 162 GLY D N 1
ATOM 2325 C CA . GLY B 1 162 ? 153.049 149.817 145.633 1.00 79.94 162 GLY D CA 1
ATOM 2326 C C . GLY B 1 162 ? 151.794 149.069 145.240 1.00 79.94 162 GLY D C 1
ATOM 2327 O O . GLY B 1 162 ? 151.135 149.435 144.263 1.00 79.94 162 GLY D O 1
ATOM 2328 N N . THR B 1 163 ? 151.449 148.016 145.982 1.00 86.75 163 THR D N 1
ATOM 2329 C CA . THR B 1 163 ? 150.148 147.392 145.779 1.00 86.75 163 THR D CA 1
ATOM 2330 C C . THR B 1 163 ? 149.028 148.389 146.039 1.00 86.75 163 THR D C 1
ATOM 2331 O O . THR B 1 163 ? 148.046 148.433 145.289 1.00 86.75 163 THR D O 1
ATOM 2335 N N . ASN B 1 164 ? 149.157 149.187 147.090 1.00 84.89 164 ASN D N 1
ATOM 2336 C CA . ASN B 1 164 ? 148.310 150.351 147.330 1.00 84.89 164 ASN D CA 1
ATOM 2337 C C . ASN B 1 164 ? 149.117 151.626 147.512 1.00 84.89 164 ASN D C 1
ATOM 2338 O O . ASN B 1 164 ? 148.706 152.680 147.021 1.00 84.89 164 ASN D O 1
ATOM 2343 N N . GLY B 1 165 ? 150.252 151.555 148.201 1.00 80.16 165 GLY D N 1
ATOM 2344 C CA . GLY B 1 165 ? 151.061 152.733 148.415 1.00 80.16 165 GLY D CA 1
ATOM 2345 C C . GLY B 1 165 ? 150.257 153.846 149.058 1.00 80.16 165 GLY D C 1
ATOM 2346 O O . GLY B 1 165 ? 149.263 153.621 149.756 1.00 80.16 165 GLY D O 1
ATOM 2347 N N . SER B 1 166 ? 150.698 155.076 148.812 1.00 74.78 166 SER D N 1
ATOM 2348 C CA . SER B 1 166 ? 149.993 156.255 149.291 1.00 74.78 166 SER D CA 1
ATOM 2349 C C . SER B 1 166 ? 150.517 157.460 148.526 1.00 74.78 166 SER D C 1
ATOM 2350 O O . SER B 1 166 ? 151.716 157.552 148.254 1.00 74.78 166 SER D O 1
ATOM 2353 N N . SER B 1 167 ? 149.616 158.377 148.184 1.00 76.26 167 SER D N 1
ATOM 2354 C CA . SER B 1 167 ? 149.981 159.518 147.358 1.00 76.26 167 SER D CA 1
ATOM 2355 C C . SER B 1 167 ? 149.001 160.652 147.617 1.00 76.26 167 SER D C 1
ATOM 2356 O O . SER B 1 167 ? 147.961 160.471 148.255 1.00 76.26 167 SER D O 1
ATOM 2359 N N . VAL B 1 168 ? 149.353 161.832 147.109 1.00 74.51 168 VAL D N 1
ATOM 2360 C CA . VAL B 1 168 ? 148.550 163.036 147.267 1.00 74.51 168 VAL D CA 1
ATOM 2361 C C . VAL B 1 168 ? 148.442 163.735 145.920 1.00 74.51 168 VAL D C 1
ATOM 2362 O O . VAL B 1 168 ? 149.298 163.574 145.045 1.00 74.51 168 VAL D O 1
ATOM 2366 N N . SER B 1 169 ? 147.387 164.530 145.764 1.00 78.62 169 SER D N 1
ATOM 2367 C CA . SER B 1 169 ? 147.114 165.191 144.497 1.00 78.62 169 SER D CA 1
ATOM 2368 C C . SER B 1 169 ? 148.015 166.414 144.318 1.00 78.62 169 SER D C 1
ATOM 2369 O O . SER B 1 169 ? 148.786 166.794 145.204 1.00 78.62 169 SER D O 1
ATOM 2372 N N . LEU B 1 170 ? 147.907 167.032 143.144 1.00 77.40 170 LEU D N 1
ATOM 2373 C CA . LEU B 1 170 ? 148.716 168.195 142.803 1.00 77.40 170 LEU D CA 1
ATOM 2374 C C . LEU B 1 170 ? 148.038 168.961 141.677 1.00 77.40 170 LEU D C 1
ATOM 2375 O O . LEU B 1 170 ? 146.993 168.555 141.163 1.00 77.40 170 LEU D O 1
ATOM 2380 N N . ASP B 1 171 ? 148.650 170.083 141.307 1.00 78.26 171 ASP D N 1
ATOM 2381 C CA . ASP B 1 171 ? 148.162 170.918 140.220 1.00 78.26 171 ASP D CA 1
ATOM 2382 C C . ASP B 1 171 ? 149.096 170.832 139.019 1.00 78.26 171 ASP D C 1
ATOM 2383 O O . ASP B 1 171 ? 150.304 170.624 139.157 1.00 78.26 171 ASP D O 1
ATOM 2388 N N . ALA B 1 172 ? 148.519 171.005 137.832 1.00 82.35 172 ALA D N 1
ATOM 2389 C CA . ALA B 1 172 ? 149.254 170.864 136.581 1.00 82.35 172 ALA D CA 1
ATOM 2390 C C . ALA B 1 172 ? 150.056 172.135 136.304 1.00 82.35 172 ALA D C 1
ATOM 2391 O O . ALA B 1 172 ? 150.210 173.003 137.168 1.00 82.35 172 ALA D O 1
ATOM 2393 N N . THR B 1 173 ? 150.588 172.248 135.085 1.00 81.33 173 THR D N 1
ATOM 2394 C CA . THR B 1 173 ? 151.368 173.414 134.682 1.00 81.33 173 THR D CA 1
ATOM 2395 C C . THR B 1 173 ? 150.648 174.699 135.063 1.00 81.33 173 THR D C 1
ATOM 2396 O O . THR B 1 173 ? 149.572 174.999 134.535 1.00 81.33 173 THR D O 1
ATOM 2400 N N . GLY B 1 174 ? 151.237 175.462 135.977 1.00 79.31 174 GLY D N 1
ATOM 2401 C CA . GLY B 1 174 ? 150.630 176.695 136.430 1.00 79.31 174 GLY D CA 1
ATOM 2402 C C . GLY B 1 174 ? 149.532 176.438 137.437 1.00 79.31 174 GLY D C 1
ATOM 2403 O O . GLY B 1 174 ? 149.706 176.689 138.634 1.00 79.31 174 GLY D O 1
ATOM 2404 N N . GLY B 1 175 ? 148.403 175.923 136.964 1.00 74.49 175 GLY D N 1
ATOM 2405 C CA . GLY B 1 175 ? 147.282 175.669 137.852 1.00 74.49 175 GLY D CA 1
ATOM 2406 C C . GLY B 1 175 ? 146.981 176.908 138.666 1.00 74.49 175 GLY D C 1
ATOM 2407 O O . GLY B 1 175 ? 147.072 178.039 138.172 1.00 74.49 175 GLY D O 1
ATOM 2408 N N . SER B 1 176 ? 146.609 176.712 139.930 1.00 73.55 176 SER D N 1
ATOM 2409 C CA . SER B 1 176 ? 146.487 177.833 140.851 1.00 73.55 176 SER D CA 1
ATOM 2410 C C . SER B 1 176 ? 147.231 177.570 142.154 1.00 73.55 176 SER D C 1
ATOM 2411 O O . SER B 1 176 ? 147.867 178.477 142.700 1.00 73.55 176 SER D O 1
ATOM 2414 N N . ASP B 1 177 ? 147.162 176.339 142.663 1.00 75.44 177 ASP D N 1
ATOM 2415 C CA . ASP B 1 177 ? 147.689 175.996 143.985 1.00 75.44 177 ASP D CA 1
ATOM 2416 C C . ASP B 1 177 ? 148.397 174.648 143.949 1.00 75.44 177 ASP D C 1
ATOM 2417 O O . ASP B 1 177 ? 147.749 173.595 144.017 1.00 75.44 177 ASP D O 1
ATOM 2422 N N . PRO B 1 178 ? 149.729 174.637 143.844 1.00 76.71 178 PRO D N 1
ATOM 2423 C CA . PRO B 1 178 ? 150.467 173.386 144.068 1.00 76.71 178 PRO D CA 1
ATOM 2424 C C . PRO B 1 178 ? 150.251 172.839 145.471 1.00 76.71 178 PRO D C 1
ATOM 2425 O O . PRO B 1 178 ? 150.368 171.630 145.695 1.00 76.71 178 PRO D O 1
ATOM 2429 N N . ASN B 1 179 ? 149.986 173.740 146.422 1.00 75.79 179 ASN D N 1
ATOM 2430 C CA . ASN B 1 179 ? 149.538 173.402 147.781 1.00 75.79 179 ASN D CA 1
ATOM 2431 C C . ASN B 1 179 ? 150.164 172.104 148.289 1.00 75.79 179 ASN D C 1
ATOM 2432 O O . ASN B 1 179 ? 149.469 171.138 148.613 1.00 75.79 179 ASN D O 1
ATOM 2437 N N . GLU B 1 180 ? 151.495 172.076 148.365 1.00 74.30 180 GLU D N 1
ATOM 2438 C CA . GLU B 1 180 ? 152.200 170.877 148.793 1.00 74.30 180 GLU D CA 1
ATOM 2439 C C . GLU B 1 180 ? 153.418 171.223 149.637 1.00 74.30 180 GLU D C 1
ATOM 2440 O O . GLU B 1 180 ? 154.185 172.131 149.303 1.00 74.30 180 GLU D O 1
ATOM 2446 N N . GLU B 1 181 ? 153.582 170.484 150.732 1.00 72.41 181 GLU D N 1
ATOM 2447 C CA . GLU B 1 181 ? 154.797 170.492 151.535 1.00 72.41 181 GLU D CA 1
ATOM 2448 C C . GLU B 1 181 ? 154.840 169.177 152.300 1.00 72.41 181 GLU D C 1
ATOM 2449 O O . GLU B 1 181 ? 153.829 168.756 152.868 1.00 72.41 181 GLU D O 1
ATOM 2455 N N . VAL B 1 182 ? 156.008 168.537 152.318 1.00 71.99 182 VAL D N 1
ATOM 2456 C CA . VAL B 1 182 ? 156.108 167.154 152.775 1.00 71.99 182 VAL D CA 1
ATOM 2457 C C . VAL B 1 182 ? 156.753 167.079 154.152 1.00 71.99 182 VAL D C 1
ATOM 2458 O O . VAL B 1 182 ? 157.972 167.230 154.289 1.00 71.99 182 VAL D O 1
ATOM 2462 N N . SER B 1 183 ? 155.942 166.823 155.175 1.00 70.41 183 SER D N 1
ATOM 2463 C CA . SER B 1 183 ? 156.462 166.631 156.519 1.00 70.41 183 SER D CA 1
ATOM 2464 C C . SER B 1 183 ? 157.040 165.222 156.665 1.00 70.41 183 SER D C 1
ATOM 2465 O O . SER B 1 183 ? 156.963 164.389 155.760 1.00 70.41 183 SER D O 1
ATOM 2468 N N . LEU B 1 184 ? 157.629 164.960 157.832 1.00 67.46 184 LEU D N 1
ATOM 2469 C CA . LEU B 1 184 ? 158.370 163.727 158.058 1.00 67.46 184 LEU D CA 1
ATOM 2470 C C . LEU B 1 184 ? 158.315 163.333 159.527 1.00 67.46 184 LEU D C 1
ATOM 2471 O O . LEU B 1 184 ? 158.119 164.182 160.401 1.00 67.46 184 LEU D O 1
ATOM 2476 N N . VAL B 1 185 ? 158.496 162.038 159.787 1.00 66.15 185 VAL D N 1
ATOM 2477 C CA . VAL B 1 185 ? 158.642 161.504 161.137 1.00 66.15 185 VAL D CA 1
ATOM 2478 C C . VAL B 1 185 ? 159.633 160.350 161.088 1.00 66.15 185 VAL D C 1
ATOM 2479 O O . VAL B 1 185 ? 159.650 159.574 160.127 1.00 66.15 185 VAL D O 1
ATOM 2483 N N . ILE B 1 186 ? 160.464 160.240 162.121 1.00 64.59 186 ILE D N 1
ATOM 2484 C CA . ILE B 1 186 ? 161.421 159.146 162.261 1.00 64.59 186 ILE D CA 1
ATOM 2485 C C . ILE B 1 186 ? 161.161 158.461 163.596 1.00 64.59 186 ILE D C 1
ATOM 2486 O O . ILE B 1 186 ? 161.115 159.120 164.642 1.00 64.59 186 ILE D O 1
ATOM 2491 N N . GLY B 1 187 ? 160.989 157.144 163.561 1.00 66.29 187 GLY D N 1
ATOM 2492 C CA . GLY B 1 187 ? 160.776 156.344 164.761 1.00 66.29 187 GLY D CA 1
ATOM 2493 C C . GLY B 1 187 ? 161.805 155.230 164.855 1.00 66.29 187 GLY D C 1
ATOM 2494 O O . GLY B 1 187 ? 162.019 154.492 163.891 1.00 66.29 187 GLY D O 1
ATOM 2495 N N . VAL B 1 188 ? 162.425 155.107 166.027 1.00 67.28 188 VAL D N 1
ATOM 2496 C CA . VAL B 1 188 ? 163.466 154.117 166.273 1.00 67.28 188 VAL D CA 1
ATOM 2497 C C . VAL B 1 188 ? 163.089 153.323 167.515 1.00 67.28 188 VAL D C 1
ATOM 2498 O O . VAL B 1 188 ? 162.676 153.901 168.526 1.00 67.28 188 VAL D O 1
ATOM 2502 N N . ALA B 1 189 ? 163.229 152.001 167.438 1.00 71.40 189 ALA D N 1
ATOM 2503 C CA . ALA B 1 189 ? 162.880 151.138 168.556 1.00 71.40 189 ALA D CA 1
ATOM 2504 C C . ALA B 1 189 ? 163.938 151.220 169.653 1.00 71.40 189 ALA D C 1
ATOM 2505 O O . ALA B 1 189 ? 165.025 151.774 169.470 1.00 71.40 189 ALA D O 1
ATOM 2507 N N . ASP B 1 190 ? 163.601 150.655 170.812 1.00 73.32 190 ASP D N 1
ATOM 2508 C CA . ASP B 1 190 ? 164.509 150.682 171.950 1.00 73.32 190 ASP D CA 1
ATOM 2509 C C . ASP B 1 190 ? 165.309 149.380 172.021 1.00 73.32 190 ASP D C 1
ATOM 2510 O O . ASP B 1 190 ? 164.744 148.297 171.854 1.00 73.32 190 ASP D O 1
ATOM 2515 N N . PRO B 1 191 ? 166.619 149.452 172.269 1.00 74.10 191 PRO D N 1
ATOM 2516 C CA . PRO B 1 191 ? 167.419 148.225 172.378 1.00 74.10 191 PRO D CA 1
ATOM 2517 C C . PRO B 1 191 ? 167.336 147.645 173.783 1.00 74.10 191 PRO D C 1
ATOM 2518 O O . PRO B 1 191 ? 167.754 148.281 174.754 1.00 74.10 191 PRO D O 1
ATOM 2522 N N . GLY B 1 192 ? 166.791 146.437 173.894 1.00 79.06 192 GLY D N 1
ATOM 2523 C CA . GLY B 1 192 ? 166.670 145.830 175.204 1.00 79.06 192 GLY D CA 1
ATOM 2524 C C . GLY B 1 192 ? 167.996 145.378 175.779 1.00 79.06 192 GLY D C 1
ATOM 2525 O O . GLY B 1 192 ? 168.527 146.015 176.693 1.00 79.06 192 GLY D O 1
ATOM 2526 N N . SER B 1 193 ? 168.546 144.282 175.254 1.00 79.32 193 SER D N 1
ATOM 2527 C CA . SER B 1 193 ? 169.889 143.855 175.629 1.00 79.32 193 SER D CA 1
ATOM 2528 C C . SER B 1 193 ? 170.619 143.210 174.458 1.00 79.32 193 SER D C 1
ATOM 2529 O O . SER B 1 193 ? 171.595 142.480 174.662 1.00 79.32 193 SER D O 1
ATOM 2532 N N . SER B 1 194 ? 170.166 143.475 173.231 1.00 81.86 194 SER D N 1
ATOM 2533 C CA . SER B 1 194 ? 170.703 142.804 172.054 1.00 81.86 194 SER D CA 1
ATOM 2534 C C . SER B 1 194 ? 171.280 143.783 171.039 1.00 81.86 194 SER D C 1
ATOM 2535 O O . SER B 1 194 ? 171.248 143.499 169.835 1.00 81.86 194 SER D O 1
ATOM 2538 N N . PHE B 1 195 ? 171.802 144.920 171.488 1.00 73.64 195 PHE D N 1
ATOM 2539 C CA . PHE B 1 195 ? 172.323 145.934 170.584 1.00 73.64 195 PHE D CA 1
ATOM 2540 C C . PHE B 1 195 ? 172.952 147.034 171.425 1.00 73.64 195 PHE D C 1
ATOM 2541 O O . PHE B 1 195 ? 172.567 147.254 172.577 1.00 73.64 195 PHE D O 1
ATOM 2549 N N . ASP B 1 196 ? 173.929 147.719 170.840 1.00 73.98 196 ASP D N 1
ATOM 2550 C CA . ASP B 1 196 ? 174.638 148.772 171.548 1.00 73.98 196 ASP D CA 1
ATOM 2551 C C . ASP B 1 196 ? 175.076 149.830 170.549 1.00 73.98 196 ASP D C 1
ATOM 2552 O O . ASP B 1 196 ? 175.476 149.491 169.429 1.00 73.98 196 ASP D O 1
ATOM 2557 N N . PRO B 1 197 ? 175.015 151.114 170.916 1.00 68.49 197 PRO D N 1
ATOM 2558 C CA . PRO B 1 197 ? 175.564 152.144 170.020 1.00 68.49 197 PRO D CA 1
ATOM 2559 C C . PRO B 1 197 ? 177.053 151.992 169.791 1.00 68.49 197 PRO D C 1
ATOM 2560 O O . PRO B 1 197 ? 177.572 152.476 168.778 1.00 68.49 197 PRO D O 1
ATOM 2564 N N . SER B 1 198 ? 177.755 151.329 170.706 1.00 66.39 198 SER D N 1
ATOM 2565 C CA . SER B 1 198 ? 179.203 151.223 170.612 1.00 66.39 198 SER D CA 1
ATOM 2566 C C . SER B 1 198 ? 179.617 150.532 169.320 1.00 66.39 198 SER D C 1
ATOM 2567 O O . SER B 1 198 ? 178.960 149.599 168.851 1.00 66.39 198 SER D O 1
ATOM 2570 N N . THR B 1 199 ? 180.714 151.005 168.746 1.00 66.68 199 THR D N 1
ATOM 2571 C CA . THR B 1 199 ? 181.347 150.358 167.592 1.00 66.68 199 THR D CA 1
ATOM 2572 C C . THR B 1 199 ? 180.377 150.402 166.404 1.00 66.68 199 THR D C 1
ATOM 2573 O O . THR B 1 199 ? 179.533 151.302 166.307 1.00 66.68 199 THR D O 1
ATOM 2577 N N . THR B 1 200 ? 180.481 149.427 165.503 1.00 65.78 200 THR D N 1
ATOM 2578 C CA . THR B 1 200 ? 179.918 149.562 164.167 1.00 65.78 200 THR D CA 1
ATOM 2579 C C . THR B 1 200 ? 178.395 149.581 164.186 1.00 65.78 200 THR D C 1
ATOM 2580 O O . THR B 1 200 ? 177.747 148.922 165.003 1.00 65.78 200 THR D O 1
ATOM 2584 N N . ILE B 1 201 ? 177.829 150.362 163.269 1.00 65.74 201 ILE D N 1
ATOM 2585 C CA . ILE B 1 201 ? 176.424 150.280 162.888 1.00 65.74 201 ILE D CA 1
ATOM 2586 C C . ILE B 1 201 ? 176.397 150.251 161.367 1.00 65.74 201 ILE D C 1
ATOM 2587 O O . ILE B 1 201 ? 176.772 151.236 160.719 1.00 65.74 201 ILE D O 1
ATOM 2592 N N . SER B 1 202 ? 175.954 149.135 160.795 1.00 65.19 202 SER D N 1
ATOM 2593 C CA . SER B 1 202 ? 176.008 148.974 159.351 1.00 65.19 202 SER D CA 1
ATOM 2594 C C . SER B 1 202 ? 175.157 150.035 158.655 1.00 65.19 202 SER D C 1
ATOM 2595 O O . SER B 1 202 ? 174.379 150.761 159.280 1.00 65.19 202 SER D O 1
ATOM 2598 N N . GLY B 1 203 ? 175.318 150.112 157.336 1.00 68.65 203 GLY D N 1
ATOM 2599 C CA . GLY B 1 203 ? 174.751 151.185 156.541 1.00 68.65 203 GLY D CA 1
ATOM 2600 C C . GLY B 1 203 ? 173.261 151.407 156.703 1.00 68.65 203 GLY D C 1
ATOM 2601 O O . GLY B 1 203 ? 172.481 150.454 156.796 1.00 68.65 203 GLY D O 1
ATOM 2602 N N . TYR B 1 204 ? 172.860 152.676 156.738 1.00 68.35 204 TYR D N 1
ATOM 2603 C CA . TYR B 1 204 ? 171.454 153.041 156.822 1.00 68.35 204 TYR D CA 1
ATOM 2604 C C . TYR B 1 204 ? 170.861 153.185 155.420 1.00 68.35 204 TYR D C 1
ATOM 2605 O O . TYR B 1 204 ? 171.461 152.801 154.412 1.00 68.35 204 TYR D O 1
ATOM 2614 N N . LEU B 1 205 ? 169.658 153.751 155.362 1.00 67.40 205 LEU D N 1
ATOM 2615 C CA . LEU B 1 205 ? 168.946 153.889 154.099 1.00 67.40 205 LEU D CA 1
ATOM 2616 C C . LEU B 1 205 ? 169.615 154.918 153.195 1.00 67.40 205 LEU D C 1
ATOM 2617 O O . LEU B 1 205 ? 170.366 155.788 153.646 1.00 67.40 205 LEU D O 1
ATOM 2622 N N . SER B 1 206 ? 169.334 154.803 151.898 1.00 72.47 206 SER D N 1
ATOM 2623 C CA . SER B 1 206 ? 169.733 155.809 150.921 1.00 72.47 206 SER D CA 1
ATOM 2624 C C . SER B 1 206 ? 168.814 155.736 149.706 1.00 72.47 206 SER D C 1
ATOM 2625 O O . SER B 1 206 ? 167.984 154.826 149.606 1.00 72.47 206 SER D O 1
ATOM 2628 N N . GLU B 1 207 ? 168.957 156.677 148.776 1.00 70.62 207 GLU D N 1
ATOM 2629 C CA . GLU B 1 207 ? 168.203 156.671 147.523 1.00 70.62 207 GLU D CA 1
ATOM 2630 C C . GLU B 1 207 ? 166.693 156.638 147.780 1.00 70.62 207 GLU D C 1
ATOM 2631 O O . GLU B 1 207 ? 165.994 155.675 147.467 1.00 70.62 207 GLU D O 1
ATOM 2637 N N . VAL B 1 208 ? 166.208 157.730 148.368 1.00 70.35 208 VAL D N 1
ATOM 2638 C CA . VAL B 1 208 ? 164.777 157.904 148.597 1.00 70.35 208 VAL D CA 1
ATOM 2639 C C . VAL B 1 208 ? 164.131 158.392 147.306 1.00 70.35 208 VAL D C 1
ATOM 2640 O O . VAL B 1 208 ? 164.084 159.598 147.040 1.00 70.35 208 VAL D O 1
ATOM 2644 N N . THR B 1 209 ? 163.625 157.462 146.501 1.00 69.94 209 THR D N 1
ATOM 2645 C CA . THR B 1 209 ? 163.072 157.814 145.200 1.00 69.94 209 THR D CA 1
ATOM 2646 C C . THR B 1 209 ? 161.725 158.514 145.352 1.00 69.94 209 THR D C 1
ATOM 2647 O O . THR B 1 209 ? 161.118 158.520 146.426 1.00 69.94 209 THR D O 1
ATOM 2651 N N . ILE B 1 210 ? 161.265 159.119 144.257 1.00 71.50 210 ILE D N 1
ATOM 2652 C CA . ILE B 1 210 ? 160.040 159.909 144.239 1.00 71.50 210 ILE D CA 1
ATOM 2653 C C . ILE B 1 210 ? 159.338 159.705 142.905 1.00 71.50 210 ILE D C 1
ATOM 2654 O O . ILE B 1 210 ? 159.988 159.623 141.859 1.00 71.50 210 ILE D O 1
ATOM 2659 N N . VAL B 1 211 ? 158.008 159.644 142.943 1.00 72.61 211 VAL D N 1
ATOM 2660 C CA . VAL B 1 211 ? 157.184 159.467 141.753 1.00 72.61 211 VAL D CA 1
ATOM 2661 C C . VAL B 1 211 ? 156.109 160.544 141.740 1.00 72.61 211 VAL D C 1
ATOM 2662 O O . VAL B 1 211 ? 155.494 160.834 142.772 1.00 72.61 211 VAL D O 1
ATOM 2666 N N . ALA B 1 212 ? 155.885 161.141 140.560 1.00 75.38 212 ALA D N 1
ATOM 2667 C CA . ALA B 1 212 ? 154.855 162.154 140.353 1.00 75.38 212 ALA D CA 1
ATOM 2668 C C . ALA B 1 212 ? 154.097 161.778 139.077 1.00 75.38 212 ALA D C 1
ATOM 2669 O O . ALA B 1 212 ? 153.838 162.599 138.200 1.00 75.38 212 ALA D O 1
ATOM 2671 N N . SER B 1 213 ? 153.731 160.504 138.978 1.00 76.65 213 SER D N 1
ATOM 2672 C CA . SER B 1 213 ? 153.174 159.959 137.753 1.00 76.65 213 SER D CA 1
ATOM 2673 C C . SER B 1 213 ? 151.820 160.591 137.437 1.00 76.65 213 SER D C 1
ATOM 2674 O O . SER B 1 213 ? 151.277 161.396 138.198 1.00 76.65 213 SER D O 1
ATOM 2677 N N . SER B 1 214 ? 151.280 160.213 136.281 1.00 74.45 214 SER D N 1
ATOM 2678 C CA . SER B 1 214 ? 149.990 160.719 135.835 1.00 74.45 214 SER D CA 1
ATOM 2679 C C . SER B 1 214 ? 148.864 159.968 136.533 1.00 74.45 214 SER D C 1
ATOM 2680 O O . SER B 1 214 ? 148.944 158.749 136.718 1.00 74.45 214 SER D O 1
ATOM 2683 N N . VAL B 1 215 ? 147.818 160.691 136.917 1.00 73.82 215 VAL D N 1
ATOM 2684 C CA . VAL B 1 215 ? 146.647 160.078 137.528 1.00 73.82 215 VAL D CA 1
ATOM 2685 C C . VAL B 1 215 ? 145.602 159.809 136.455 1.00 73.82 215 VAL D C 1
ATOM 2686 O O . VAL B 1 215 ? 145.544 160.506 135.443 1.00 73.82 215 VAL D O 1
ATOM 2691 N N . PHE C 1 28 ? 156.204 165.820 135.335 1.00 80.88 28 PHE E N 1
ATOM 2692 C CA . PHE C 1 28 ? 155.392 165.677 134.093 1.00 80.88 28 PHE E CA 1
ATOM 2693 C C . PHE C 1 28 ? 155.378 164.228 133.615 1.00 80.88 28 PHE E C 1
ATOM 2694 O O . PHE C 1 28 ? 156.196 163.828 132.788 1.00 80.88 28 PHE E O 1
ATOM 2702 N N . SER C 1 29 ? 154.442 163.442 134.143 1.00 75.45 29 SER E N 1
ATOM 2703 C CA . SER C 1 29 ? 154.252 162.052 133.741 1.00 75.45 29 SER E CA 1
ATOM 2704 C C . SER C 1 29 ? 155.503 161.211 133.953 1.00 75.45 29 SER E C 1
ATOM 2705 O O . SER C 1 29 ? 155.785 160.312 133.156 1.00 75.45 29 SER E O 1
ATOM 2708 N N . SER C 1 30 ? 156.273 161.475 135.008 1.00 73.80 30 SER E N 1
ATOM 2709 C CA . SER C 1 30 ? 157.579 160.850 135.147 1.00 73.80 30 SER E CA 1
ATOM 2710 C C . SER C 1 30 ? 157.933 160.614 136.607 1.00 73.80 30 SER E C 1
ATOM 2711 O O . SER C 1 30 ? 157.290 161.126 137.526 1.00 73.80 30 SER E O 1
ATOM 2714 N N . VAL C 1 31 ? 158.986 159.819 136.791 1.00 71.99 31 VAL E N 1
ATOM 2715 C CA . VAL C 1 31 ? 159.574 159.507 138.088 1.00 71.99 31 VAL E CA 1
ATOM 2716 C C . VAL C 1 31 ? 160.831 160.350 138.263 1.00 71.99 31 VAL E C 1
ATOM 2717 O O . VAL C 1 31 ? 161.428 160.818 137.288 1.00 71.99 31 VAL E O 1
ATOM 2721 N N . GLU C 1 32 ? 161.239 160.556 139.515 1.00 73.95 32 GLU E N 1
ATOM 2722 C CA . GLU C 1 32 ? 162.442 161.323 139.832 1.00 73.95 32 GLU E CA 1
ATOM 2723 C C . GLU C 1 32 ? 163.132 160.653 141.012 1.00 73.95 32 GLU E C 1
ATOM 2724 O O . GLU C 1 32 ? 162.529 160.499 142.078 1.00 73.95 32 GLU E O 1
ATOM 2730 N N . ALA C 1 33 ? 164.392 160.259 140.825 1.00 70.57 33 ALA E N 1
ATOM 2731 C CA . ALA C 1 33 ? 165.138 159.501 141.822 1.00 70.57 33 ALA E CA 1
ATOM 2732 C C . ALA C 1 33 ? 166.438 160.185 142.233 1.00 70.57 33 ALA E C 1
ATOM 2733 O O . ALA C 1 33 ? 167.456 159.507 142.406 1.00 70.57 33 ALA E O 1
ATOM 2735 N N . ASP C 1 34 ? 166.429 161.509 142.394 1.00 74.50 34 ASP E N 1
ATOM 2736 C CA . ASP C 1 34 ? 167.665 162.234 142.662 1.00 74.50 34 ASP E CA 1
ATOM 2737 C C . ASP C 1 34 ? 167.991 162.355 144.147 1.00 74.50 34 ASP E C 1
ATOM 2738 O O . ASP C 1 34 ? 169.012 162.964 144.484 1.00 74.50 34 ASP E O 1
ATOM 2743 N N . ARG C 1 35 ? 167.171 161.804 145.037 1.00 73.77 35 ARG E N 1
ATOM 2744 C CA . ARG C 1 35 ? 167.375 162.018 146.463 1.00 73.77 35 ARG E CA 1
ATOM 2745 C C . ARG C 1 35 ? 168.380 161.039 147.057 1.00 73.77 35 ARG E C 1
ATOM 2746 O O . ARG C 1 35 ? 168.599 159.937 146.547 1.00 73.77 35 ARG E O 1
ATOM 2754 N N . THR C 1 36 ? 168.993 161.474 148.155 1.00 71.72 36 THR E N 1
ATOM 2755 C CA . THR C 1 36 ? 169.922 160.674 148.937 1.00 71.72 36 THR E CA 1
ATOM 2756 C C . THR C 1 36 ? 169.825 161.136 150.383 1.00 71.72 36 THR E C 1
ATOM 2757 O O . THR C 1 36 ? 169.382 162.252 150.665 1.00 71.72 36 THR E O 1
ATOM 2761 N N . VAL C 1 37 ? 170.242 160.269 151.305 1.00 72.08 37 VAL E N 1
ATOM 2762 C CA . VAL C 1 37 ? 170.062 160.535 152.727 1.00 72.08 37 VAL E CA 1
ATOM 2763 C C . VAL C 1 37 ? 171.149 159.823 153.516 1.00 72.08 37 VAL E C 1
ATOM 2764 O O . VAL C 1 37 ? 171.654 158.773 153.110 1.00 72.08 37 VAL E O 1
ATOM 2768 N N . SER C 1 38 ? 171.507 160.411 154.656 1.00 70.09 38 SER E N 1
ATOM 2769 C CA . SER C 1 38 ? 172.407 159.800 155.621 1.00 70.09 38 SER E CA 1
ATOM 2770 C C . SER C 1 38 ? 171.803 159.952 157.008 1.00 70.09 38 SER E C 1
ATOM 2771 O O . SER C 1 38 ? 171.308 161.026 157.363 1.00 70.09 38 SER E O 1
ATOM 2774 N N . VAL C 1 39 ? 171.842 158.874 157.789 1.00 67.70 39 VAL E N 1
ATOM 2775 C CA . VAL C 1 39 ? 171.238 158.848 159.113 1.00 67.70 39 VAL E CA 1
ATOM 2776 C C . VAL C 1 39 ? 172.237 158.265 160.101 1.00 67.70 39 VAL E C 1
ATOM 2777 O O . VAL C 1 39 ? 173.135 157.504 159.731 1.00 67.70 39 VAL E O 1
ATOM 2781 N N . ALA C 1 40 ? 172.073 158.633 161.370 1.00 69.03 40 ALA E N 1
ATOM 2782 C CA . ALA C 1 40 ? 172.912 158.127 162.445 1.00 69.03 40 ALA E CA 1
ATOM 2783 C C . ALA C 1 40 ? 172.091 158.053 163.722 1.00 69.03 40 ALA E C 1
ATOM 2784 O O . ALA C 1 40 ? 171.100 158.771 163.883 1.00 69.03 40 ALA E O 1
ATOM 2786 N N . VAL C 1 41 ? 172.510 157.174 164.629 1.00 67.90 41 VAL E N 1
ATOM 2787 C CA . VAL C 1 41 ? 171.839 156.975 165.907 1.00 67.90 41 VAL E CA 1
ATOM 2788 C C . VAL C 1 41 ? 172.866 157.093 167.023 1.00 67.90 41 VAL E C 1
ATOM 2789 O O . VAL C 1 41 ? 173.958 156.521 166.941 1.00 67.90 41 VAL E O 1
ATOM 2793 N N . ALA C 1 42 ? 172.509 157.840 168.065 1.00 67.10 42 ALA E N 1
ATOM 2794 C CA . ALA C 1 42 ? 173.357 157.992 169.243 1.00 67.10 42 ALA E CA 1
ATOM 2795 C C . ALA C 1 42 ? 172.454 157.995 170.464 1.00 67.10 42 ALA E C 1
ATOM 2796 O O . ALA C 1 42 ? 171.576 158.854 170.583 1.00 67.10 42 ALA E O 1
ATOM 2798 N N . GLY C 1 43 ? 172.673 157.038 171.368 1.00 68.55 43 GLY E N 1
ATOM 2799 C CA . GLY C 1 43 ? 171.737 156.818 172.453 1.00 68.55 43 GLY E CA 1
ATOM 2800 C C . GLY C 1 43 ? 171.980 157.648 173.693 1.00 68.55 43 GLY E C 1
ATOM 2801 O O . GLY C 1 43 ? 171.037 157.887 174.453 1.00 68.55 43 GLY E O 1
ATOM 2802 N N . ASP C 1 44 ? 173.213 158.104 173.917 1.00 71.26 44 ASP E N 1
ATOM 2803 C CA . ASP C 1 44 ? 173.573 158.598 175.240 1.00 71.26 44 ASP E CA 1
ATOM 2804 C C . ASP C 1 44 ? 173.849 160.095 175.302 1.00 71.26 44 ASP E C 1
ATOM 2805 O O . ASP C 1 44 ? 173.171 160.822 176.035 1.00 71.26 44 ASP E O 1
ATOM 2810 N N . ALA C 1 45 ? 174.831 160.567 174.539 1.00 67.62 45 ALA E N 1
ATOM 2811 C CA . ALA C 1 45 ? 175.374 161.906 174.725 1.00 67.62 45 ALA E CA 1
ATOM 2812 C C . ALA C 1 45 ? 175.491 162.692 173.431 1.00 67.62 45 ALA E C 1
ATOM 2813 O O . ALA C 1 45 ? 176.113 163.761 173.432 1.00 67.62 45 ALA E O 1
ATOM 2815 N N . SER C 1 46 ? 174.924 162.198 172.331 1.00 71.36 46 SER E N 1
ATOM 2816 C CA . SER C 1 46 ? 175.052 162.912 171.067 1.00 71.36 46 SER E CA 1
ATOM 2817 C C . SER C 1 46 ? 173.753 162.959 170.270 1.00 71.36 46 SER E C 1
ATOM 2818 O O . SER C 1 46 ? 173.801 163.277 169.075 1.00 71.36 46 SER E O 1
ATOM 2821 N N . SER C 1 47 ? 172.605 162.650 170.867 1.00 73.38 47 SER E N 1
ATOM 2822 C CA . SER C 1 47 ? 171.342 162.775 170.161 1.00 73.38 47 SER E CA 1
ATOM 2823 C C . SER C 1 47 ? 170.920 164.241 170.093 1.00 73.38 47 SER E C 1
ATOM 2824 O O . SER C 1 47 ? 171.503 165.118 170.736 1.00 73.38 47 SER E O 1
ATOM 2827 N N . ALA C 1 48 ? 169.886 164.504 169.292 1.00 77.47 48 ALA E N 1
ATOM 2828 C CA . ALA C 1 48 ? 169.342 165.854 169.221 1.00 77.47 48 ALA E CA 1
ATOM 2829 C C . ALA C 1 48 ? 168.845 166.335 170.576 1.00 77.47 48 ALA E C 1
ATOM 2830 O O . ALA C 1 48 ? 168.765 167.547 170.803 1.00 77.47 48 ALA E O 1
ATOM 2832 N N . LEU C 1 49 ? 168.512 165.413 171.478 1.00 75.41 49 LEU E N 1
ATOM 2833 C CA . LEU C 1 49 ? 168.074 165.762 172.827 1.00 75.41 49 LEU E CA 1
ATOM 2834 C C . LEU C 1 49 ? 168.627 164.692 173.757 1.00 75.41 49 LEU E C 1
ATOM 2835 O O . LEU C 1 49 ? 168.092 163.581 173.805 1.00 75.41 49 LEU E O 1
ATOM 2840 N N . ALA C 1 50 ? 169.688 165.021 174.492 1.00 75.13 50 ALA E N 1
ATOM 2841 C CA . ALA C 1 50 ? 170.492 164.024 175.185 1.00 75.13 50 ALA E CA 1
ATOM 2842 C C . ALA C 1 50 ? 170.507 164.287 176.685 1.00 75.13 50 ALA E C 1
ATOM 2843 O O . ALA C 1 50 ? 170.027 165.314 177.172 1.00 75.13 50 ALA E O 1
ATOM 2845 N N . PHE C 1 51 ? 171.072 163.323 177.413 1.00 72.85 51 PHE E N 1
ATOM 2846 C CA . PHE C 1 51 ? 171.200 163.375 178.862 1.00 72.85 51 PHE E CA 1
ATOM 2847 C C . PHE C 1 51 ? 172.559 162.809 179.245 1.00 72.85 51 PHE E C 1
ATOM 2848 O O . PHE C 1 51 ? 172.968 161.767 178.726 1.00 72.85 51 PHE E O 1
ATOM 2856 N N . ASP C 1 52 ? 173.253 163.489 180.161 1.00 75.10 52 ASP E N 1
ATOM 2857 C CA . ASP C 1 52 ? 174.644 163.152 180.448 1.00 75.10 52 ASP E CA 1
ATOM 2858 C C . ASP C 1 52 ? 174.829 162.626 181.868 1.00 75.10 52 ASP E C 1
ATOM 2859 O O . ASP C 1 52 ? 175.374 161.534 182.062 1.00 75.10 52 ASP E O 1
ATOM 2864 N N . THR C 1 53 ? 174.380 163.386 182.865 1.00 71.34 53 THR E N 1
ATOM 2865 C CA . THR C 1 53 ? 174.425 162.972 184.267 1.00 71.34 53 THR E CA 1
ATOM 2866 C C . THR C 1 53 ? 175.851 162.818 184.797 1.00 71.34 53 THR E C 1
ATOM 2867 O O . THR C 1 53 ? 176.167 161.820 185.450 1.00 71.34 53 THR E O 1
ATOM 2871 N N . SER C 1 54 ? 176.731 163.781 184.525 1.00 70.21 54 SER E N 1
ATOM 2872 C CA . SER C 1 54 ? 178.060 163.793 185.121 1.00 70.21 54 SER E CA 1
ATOM 2873 C C . SER C 1 54 ? 178.704 165.150 184.873 1.00 70.21 54 SER E C 1
ATOM 2874 O O . SER C 1 54 ? 178.288 165.903 183.989 1.00 70.21 54 SER E O 1
ATOM 2877 N N . ASP C 1 55 ? 179.734 165.455 185.665 1.00 59.70 55 ASP E N 1
ATOM 2878 C CA . ASP C 1 55 ? 180.398 166.754 185.632 1.00 59.70 55 ASP E CA 1
ATOM 2879 C C . ASP C 1 55 ? 181.902 166.558 185.514 1.00 59.70 55 ASP E C 1
ATOM 2880 O O . ASP C 1 55 ? 182.470 165.673 186.162 1.00 59.70 55 ASP E O 1
ATOM 2885 N N . SER C 1 56 ? 182.544 167.397 184.703 1.00 42.69 56 SER E N 1
ATOM 2886 C CA . SER C 1 56 ? 183.970 167.246 184.442 1.00 42.69 56 SER E CA 1
ATOM 2887 C C . SER C 1 56 ? 184.789 167.495 185.702 1.00 42.69 56 SER E C 1
ATOM 2888 O O . SER C 1 56 ? 184.517 168.424 186.467 1.00 42.69 56 SER E O 1
ATOM 2891 N N . ASN C 1 57 ? 185.794 166.646 185.921 1.00 29.77 57 ASN E N 1
ATOM 2892 C CA . ASN C 1 57 ? 186.718 166.772 187.049 1.00 29.77 57 ASN E CA 1
ATOM 2893 C C . ASN C 1 57 ? 185.975 166.912 188.373 1.00 29.77 57 ASN E C 1
ATOM 2894 O O . ASN C 1 57 ? 186.557 167.334 189.377 1.00 29.77 57 ASN E O 1
ATOM 2899 N N . GLY C 1 58 ? 184.696 166.548 188.394 1.00 41.43 58 GLY E N 1
ATOM 2900 C CA . GLY C 1 58 ? 183.864 166.747 189.560 1.00 41.43 58 GLY E CA 1
ATOM 2901 C C . GLY C 1 58 ? 183.348 165.451 190.140 1.00 41.43 58 GLY E C 1
ATOM 2902 O O . GLY C 1 58 ? 184.095 164.696 190.769 1.00 41.43 58 GLY E O 1
ATOM 2903 N N . ASN C 1 59 ? 182.061 165.192 189.939 1.00 59.43 59 ASN E N 1
ATOM 2904 C CA . ASN C 1 59 ? 181.409 164.022 190.506 1.00 59.43 59 ASN E CA 1
ATOM 2905 C C . ASN C 1 59 ? 180.278 163.608 189.579 1.00 59.43 59 ASN E C 1
ATOM 2906 O O . ASN C 1 59 ? 179.888 164.347 188.672 1.00 59.43 59 ASN E O 1
ATOM 2911 N N . GLN C 1 60 ? 179.763 162.405 189.809 1.00 66.05 60 GLN E N 1
ATOM 2912 C CA . GLN C 1 60 ? 178.451 162.064 189.285 1.00 66.05 60 GLN E CA 1
ATOM 2913 C C . GLN C 1 60 ? 177.416 162.955 189.958 1.00 66.05 60 GLN E C 1
ATOM 2914 O O . GLN C 1 60 ? 177.457 163.166 191.173 1.00 66.05 60 GLN E O 1
ATOM 2920 N N . TYR C 1 61 ? 176.490 163.498 189.167 1.00 67.44 61 TYR E N 1
ATOM 2921 C CA . TYR C 1 61 ? 175.476 164.367 189.755 1.00 67.44 61 TYR E CA 1
ATOM 2922 C C . TYR C 1 61 ? 174.671 163.614 190.805 1.00 67.44 61 TYR E C 1
ATOM 2923 O O . TYR C 1 61 ? 174.387 164.149 191.883 1.00 67.44 61 TYR E O 1
ATOM 2932 N N . SER C 1 62 ? 174.301 162.372 190.510 1.00 67.03 62 SER E N 1
ATOM 2933 C CA . SER C 1 62 ? 173.793 161.454 191.517 1.00 67.03 62 SER E CA 1
ATOM 2934 C C . SER C 1 62 ? 173.649 160.085 190.876 1.00 67.03 62 SER E C 1
ATOM 2935 O O . SER C 1 62 ? 173.358 159.966 189.683 1.00 67.03 62 SER E O 1
ATOM 2938 N N . ASP C 1 63 ? 173.858 159.050 191.684 1.00 72.17 63 ASP E N 1
ATOM 2939 C CA . ASP C 1 63 ? 173.717 157.677 191.224 1.00 72.17 63 ASP E CA 1
ATOM 2940 C C . ASP C 1 63 ? 172.282 157.180 191.316 1.00 72.17 63 ASP E C 1
ATOM 2941 O O . ASP C 1 63 ? 172.015 156.027 190.962 1.00 72.17 63 ASP E O 1
ATOM 2946 N N . ALA C 1 64 ? 171.355 158.018 191.786 1.00 67.55 64 ALA E N 1
ATOM 2947 C CA . ALA C 1 64 ? 169.945 157.666 191.713 1.00 67.55 64 ALA E CA 1
ATOM 2948 C C . ALA C 1 64 ? 169.523 157.369 190.283 1.00 67.55 64 ALA E C 1
ATOM 2949 O O . ALA C 1 64 ? 168.724 156.453 190.060 1.00 67.55 64 ALA E O 1
ATOM 2951 N N . SER C 1 65 ? 170.046 158.119 189.319 1.00 69.71 65 SER E N 1
ATOM 2952 C CA . SER C 1 65 ? 169.959 157.782 187.909 1.00 69.71 65 SER E CA 1
ATOM 2953 C C . SER C 1 65 ? 171.361 157.495 187.395 1.00 69.71 65 SER E C 1
ATOM 2954 O O . SER C 1 65 ? 172.318 158.199 187.732 1.00 69.71 65 SER E O 1
ATOM 2957 N N . SER C 1 66 ? 171.477 156.458 186.572 1.00 70.54 66 SER E N 1
ATOM 2958 C CA . SER C 1 66 ? 172.770 155.964 186.128 1.00 70.54 66 SER E CA 1
ATOM 2959 C C . SER C 1 66 ? 172.958 156.267 184.651 1.00 70.54 66 SER E C 1
ATOM 2960 O O . SER C 1 66 ? 172.002 156.552 183.926 1.00 70.54 66 SER E O 1
ATOM 2963 N N . ILE C 1 67 ? 174.218 156.209 184.214 1.00 72.80 67 ILE E N 1
ATOM 2964 C CA . ILE C 1 67 ? 174.517 156.438 182.809 1.00 72.80 67 ILE E CA 1
ATOM 2965 C C . ILE C 1 67 ? 173.711 155.468 181.963 1.00 72.80 67 ILE E C 1
ATOM 2966 O O . ILE C 1 67 ? 173.616 154.272 182.266 1.00 72.80 67 ILE E O 1
ATOM 2971 N N . THR C 1 68 ? 173.118 155.992 180.898 1.00 72.45 68 THR E N 1
ATOM 2972 C CA . THR C 1 68 ? 172.267 155.201 180.024 1.00 72.45 68 THR E CA 1
ATOM 2973 C C . THR C 1 68 ? 173.009 154.004 179.441 1.00 72.45 68 THR E C 1
ATOM 2974 O O . THR C 1 68 ? 174.181 154.096 179.064 1.00 72.45 68 THR E O 1
ATOM 2978 N N . ASN C 1 69 ? 172.313 152.867 179.384 1.00 73.57 69 ASN E N 1
ATOM 2979 C CA . ASN C 1 69 ? 172.784 151.670 178.699 1.00 73.57 69 ASN E CA 1
ATOM 2980 C C . ASN C 1 69 ? 172.379 151.655 177.234 1.00 73.57 69 ASN E C 1
ATOM 2981 O O . ASN C 1 69 ? 172.339 150.580 176.624 1.00 73.57 69 ASN E O 1
ATOM 2986 N N . GLY C 1 70 ? 172.090 152.819 176.662 1.00 74.67 70 GLY E N 1
ATOM 2987 C CA . GLY C 1 70 ? 171.301 152.916 175.456 1.00 74.67 70 GLY E CA 1
ATOM 2988 C C . GLY C 1 70 ? 169.867 153.327 175.701 1.00 74.67 70 GLY E C 1
ATOM 2989 O O . GLY C 1 70 ? 169.099 153.447 174.740 1.00 74.67 70 GLY E O 1
ATOM 2990 N N . THR C 1 71 ? 169.484 153.538 176.959 1.00 75.98 71 THR E N 1
ATOM 2991 C CA . THR C 1 71 ? 168.173 154.064 177.306 1.00 75.98 71 THR E CA 1
ATOM 2992 C C . THR C 1 71 ? 168.211 154.537 178.754 1.00 75.98 71 THR E C 1
ATOM 2993 O O . THR C 1 71 ? 168.561 153.764 179.651 1.00 75.98 71 THR E O 1
ATOM 2997 N N . LEU C 1 72 ? 167.851 155.795 178.994 1.00 72.54 72 LEU E N 1
ATOM 2998 C CA . LEU C 1 72 ? 167.968 156.358 180.331 1.00 72.54 72 LEU E CA 1
ATOM 2999 C C . LEU C 1 72 ? 167.020 155.656 181.296 1.00 72.54 72 LEU E C 1
ATOM 3000 O O . LEU C 1 72 ? 165.879 155.331 180.957 1.00 72.54 72 LEU E O 1
ATOM 3005 N N . GLU C 1 73 ? 167.506 155.427 182.515 1.00 74.38 73 GLU E N 1
ATOM 3006 C CA . GLU C 1 73 ? 166.768 154.668 183.513 1.00 74.38 73 GLU E CA 1
ATOM 3007 C C . GLU C 1 73 ? 166.832 155.374 184.859 1.00 74.38 73 GLU E C 1
ATOM 3008 O O . GLU C 1 73 ? 167.806 156.063 185.174 1.00 74.38 73 GLU E O 1
ATOM 3014 N N . LEU C 1 74 ? 165.777 155.191 185.650 1.00 73.42 74 LEU E N 1
ATOM 3015 C CA . LEU C 1 74 ? 165.676 155.731 187.000 1.00 73.42 74 LEU E CA 1
ATOM 3016 C C . LEU C 1 74 ? 165.568 154.565 187.974 1.00 73.42 74 LEU E C 1
ATOM 3017 O O . LEU C 1 74 ? 164.761 153.653 187.766 1.00 73.42 74 LEU E O 1
ATOM 3022 N N . ALA C 1 75 ? 166.376 154.598 189.034 1.00 71.90 75 ALA E N 1
ATOM 3023 C CA . ALA C 1 75 ? 166.521 153.472 189.948 1.00 71.90 75 ALA E CA 1
ATOM 3024 C C . ALA C 1 75 ? 166.155 153.806 191.388 1.00 71.90 75 ALA E C 1
ATOM 3025 O O . ALA C 1 75 ? 166.778 153.267 192.309 1.00 71.90 75 ALA E O 1
ATOM 3027 N N . PHE C 1 76 ? 165.169 154.676 191.613 1.00 72.24 76 PHE E N 1
ATOM 3028 C CA . PHE C 1 76 ? 164.834 155.076 192.976 1.00 72.24 76 PHE E CA 1
ATOM 3029 C C . PHE C 1 76 ? 164.268 153.921 193.790 1.00 72.24 76 PHE E C 1
ATOM 3030 O O . PHE C 1 76 ? 164.420 153.894 195.017 1.00 72.24 76 PHE E O 1
ATOM 3038 N N . ASP C 1 77 ? 163.615 152.960 193.134 1.00 73.47 77 ASP E N 1
ATOM 3039 C CA . ASP C 1 77 ? 162.916 151.898 193.850 1.00 73.47 77 ASP E CA 1
ATOM 3040 C C . ASP C 1 77 ? 163.856 150.961 194.599 1.00 73.47 77 ASP E C 1
ATOM 3041 O O . ASP C 1 77 ? 163.377 150.142 195.391 1.00 73.47 77 ASP E O 1
ATOM 3046 N N . SER C 1 78 ? 165.165 151.050 194.372 1.00 71.71 78 SER E N 1
ATOM 3047 C CA . SER C 1 78 ? 166.123 150.223 195.090 1.00 71.71 78 SER E CA 1
ATOM 3048 C C . SER C 1 78 ? 167.455 150.954 195.161 1.00 71.71 78 SER E C 1
ATOM 3049 O O . SER C 1 78 ? 167.931 151.499 194.161 1.00 71.71 78 SER E O 1
ATOM 3052 N N . LEU C 1 79 ? 168.049 150.965 196.355 1.00 72.12 79 LEU E N 1
ATOM 3053 C CA . LEU C 1 79 ? 169.308 151.670 196.575 1.00 72.12 79 LEU E CA 1
ATOM 3054 C C . LEU C 1 79 ? 170.349 150.797 197.265 1.00 72.12 79 LEU E C 1
ATOM 3055 O O . LEU C 1 79 ? 171.552 150.978 197.052 1.00 72.12 79 LEU E O 1
ATOM 3060 N N . GLY C 1 80 ? 169.905 149.854 198.091 1.00 72.54 80 GLY E N 1
ATOM 3061 C CA . GLY C 1 80 ? 170.820 149.084 198.911 1.00 72.54 80 GLY E CA 1
ATOM 3062 C C . GLY C 1 80 ? 170.991 149.715 200.276 1.00 72.54 80 GLY E C 1
ATOM 3063 O O . GLY C 1 80 ? 171.152 150.934 200.383 1.00 72.54 80 GLY E O 1
ATOM 3064 N N . ASN C 1 81 ? 170.949 148.898 201.330 1.00 75.04 81 ASN E N 1
ATOM 3065 C CA . ASN C 1 81 ? 170.867 149.384 202.709 1.00 75.04 81 ASN E CA 1
ATOM 3066 C C . ASN C 1 81 ? 169.586 150.182 202.944 1.00 75.04 81 ASN E C 1
ATOM 3067 O O . ASN C 1 81 ? 169.430 150.836 203.980 1.00 75.04 81 ASN E O 1
ATOM 3072 N N . SER C 1 82 ? 168.670 150.135 201.978 1.00 75.20 82 SER E N 1
ATOM 3073 C CA . SER C 1 82 ? 167.359 150.759 202.083 1.00 75.20 82 SER E CA 1
ATOM 3074 C C . SER C 1 82 ? 166.498 150.236 200.942 1.00 75.20 82 SER E C 1
ATOM 3075 O O . SER C 1 82 ? 166.866 150.375 199.771 1.00 75.20 82 SER E O 1
ATOM 3078 N N . SER C 1 83 ? 165.354 149.632 201.263 1.00 70.48 83 SER E N 1
ATOM 3079 C CA . SER C 1 83 ? 164.515 148.992 200.251 1.00 70.48 83 SER E CA 1
ATOM 3080 C C . SER C 1 83 ? 163.611 150.043 199.605 1.00 70.48 83 SER E C 1
ATOM 3081 O O . SER C 1 83 ? 162.384 150.031 199.727 1.00 70.48 83 SER E O 1
ATOM 3084 N N . GLY C 1 84 ? 164.253 150.971 198.899 1.00 72.98 84 GLY E N 1
ATOM 3085 C CA . GLY C 1 84 ? 163.520 151.973 198.150 1.00 72.98 84 GLY E CA 1
ATOM 3086 C C . GLY C 1 84 ? 163.147 153.186 198.988 1.00 72.98 84 GLY E C 1
ATOM 3087 O O . GLY C 1 84 ? 163.830 153.556 199.944 1.00 72.98 84 GLY E O 1
ATOM 3088 N N . ILE C 1 85 ? 162.034 153.812 198.606 1.00 75.08 85 ILE E N 1
ATOM 3089 C CA . ILE C 1 85 ? 161.603 155.053 199.237 1.00 75.08 85 ILE E CA 1
ATOM 3090 C C . ILE C 1 85 ? 161.208 154.791 200.683 1.00 75.08 85 ILE E C 1
ATOM 3091 O O . ILE C 1 85 ? 160.774 153.688 201.041 1.00 75.08 85 ILE E O 1
ATOM 3096 N N . ASN C 1 86 ? 161.365 155.809 201.526 1.00 77.40 86 ASN E N 1
ATOM 3097 C CA . ASN C 1 86 ? 160.910 155.734 202.907 1.00 77.40 86 ASN E CA 1
ATOM 3098 C C . ASN C 1 86 ? 159.450 156.165 202.987 1.00 77.40 86 ASN E C 1
ATOM 3099 O O . ASN C 1 86 ? 159.071 157.208 202.447 1.00 77.40 86 ASN E O 1
ATOM 3104 N N . LEU C 1 87 ? 158.636 155.359 203.663 1.00 81.29 87 LEU E N 1
ATOM 3105 C CA . LEU C 1 87 ? 157.197 155.567 203.665 1.00 81.29 87 LEU E CA 1
ATOM 3106 C C . LEU C 1 87 ? 156.806 156.769 204.520 1.00 81.29 87 LEU E C 1
ATOM 3107 O O . LEU C 1 87 ? 157.533 157.196 205.421 1.00 81.29 87 LEU E O 1
ATOM 3112 N N . GLY C 1 88 ? 155.631 157.314 204.216 1.00 80.32 88 GLY E N 1
ATOM 3113 C CA . GLY C 1 88 ? 155.008 158.309 205.072 1.00 80.32 88 GLY E CA 1
ATOM 3114 C C . GLY C 1 88 ? 155.828 159.556 205.298 1.00 80.32 88 GLY E C 1
ATOM 3115 O O . GLY C 1 88 ? 155.908 160.038 206.432 1.00 80.32 88 GLY E O 1
ATOM 3116 N N . ALA C 1 89 ? 156.440 160.098 204.251 1.00 78.69 89 ALA E N 1
ATOM 3117 C CA . ALA C 1 89 ? 157.214 161.327 204.371 1.00 78.69 89 ALA E CA 1
ATOM 3118 C C . ALA C 1 89 ? 157.568 161.810 202.970 1.00 78.69 89 ALA E C 1
ATOM 3119 O O . ALA C 1 89 ? 157.156 161.219 201.967 1.00 78.69 89 ALA E O 1
ATOM 3121 N N . LYS C 1 90 ? 158.338 162.891 202.905 1.00 72.72 90 LYS E N 1
ATOM 3122 C CA . LYS C 1 90 ? 158.772 163.482 201.648 1.00 72.72 90 LYS E CA 1
ATOM 3123 C C . LYS C 1 90 ? 160.232 163.131 201.403 1.00 72.72 90 LYS E C 1
ATOM 3124 O O . LYS C 1 90 ? 161.084 163.361 202.267 1.00 72.72 90 LYS E O 1
ATOM 3130 N N . THR C 1 91 ? 160.516 162.574 200.230 1.00 72.19 91 THR E N 1
ATOM 3131 C CA . THR C 1 91 ? 161.877 162.27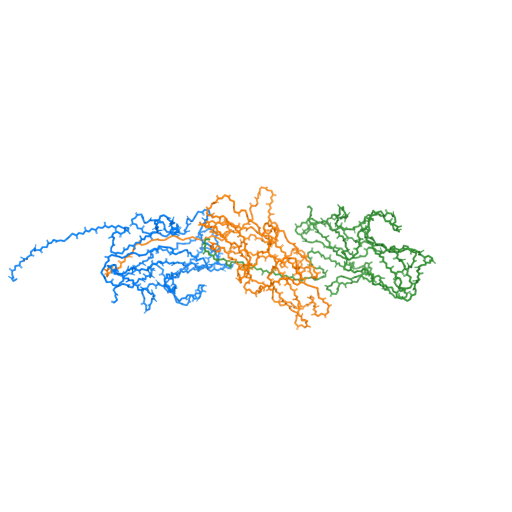1 199.808 1.00 72.19 91 THR E CA 1
ATOM 3132 C C . THR C 1 91 ? 162.220 163.161 198.622 1.00 72.19 91 THR E C 1
ATOM 3133 O O . THR C 1 91 ? 161.560 163.091 197.579 1.00 72.19 91 THR E O 1
ATOM 3137 N N . THR C 1 92 ? 163.246 163.989 198.783 1.00 69.91 92 THR E N 1
ATOM 3138 C CA . THR C 1 92 ? 163.683 164.921 197.754 1.00 69.91 92 THR E CA 1
ATOM 3139 C C . THR C 1 92 ? 165.044 164.484 197.234 1.00 69.91 92 THR E C 1
ATOM 3140 O O . THR C 1 92 ? 165.933 164.146 198.022 1.00 69.91 92 THR E O 1
ATOM 3144 N N . PHE C 1 93 ? 165.202 164.490 195.914 1.00 70.34 93 PHE E N 1
ATOM 3145 C CA . PHE C 1 93 ? 166.431 164.046 195.275 1.00 70.34 93 PHE E CA 1
ATOM 3146 C C . PHE C 1 93 ? 167.186 165.224 194.676 1.00 70.34 93 PHE E C 1
ATOM 3147 O O . PHE C 1 93 ? 166.589 166.233 194.289 1.00 70.34 93 PHE E O 1
ATOM 3155 N N . SER C 1 94 ? 168.504 165.077 194.601 1.00 69.39 94 SER E N 1
ATOM 3156 C CA . SER C 1 94 ? 169.426 166.119 194.171 1.00 69.39 94 SER E CA 1
ATOM 3157 C C . SER C 1 94 ? 169.255 166.374 192.676 1.00 69.39 94 SER E C 1
ATOM 3158 O O . SER C 1 94 ? 168.452 165.689 192.029 1.00 69.39 94 SER E O 1
ATOM 3161 N N . PRO C 1 95 ? 169.982 167.350 192.087 1.00 70.82 95 PRO E N 1
ATOM 3162 C CA . PRO C 1 95 ? 169.702 167.766 190.702 1.00 70.82 95 PRO E CA 1
ATOM 3163 C C . PRO C 1 95 ? 169.374 166.641 189.732 1.00 70.82 95 PRO E C 1
ATOM 3164 O O . PRO C 1 95 ? 168.625 166.852 188.772 1.00 70.82 95 PRO E O 1
ATOM 3168 N N . LEU C 1 96 ? 169.920 165.449 189.960 1.00 69.33 96 LEU E N 1
ATOM 3169 C CA . LEU C 1 96 ? 169.646 164.317 189.086 1.00 69.33 96 LEU E CA 1
ATOM 3170 C C . LEU C 1 96 ? 170.144 164.607 187.673 1.00 69.33 96 LEU E C 1
ATOM 3171 O O . LEU C 1 96 ? 171.035 165.442 187.486 1.00 69.33 96 LEU E O 1
ATOM 3176 N N . PHE C 1 97 ? 169.577 163.933 186.676 1.00 72.35 97 PHE E N 1
ATOM 3177 C CA . PHE C 1 97 ? 170.138 163.969 185.332 1.00 72.35 97 PHE E CA 1
ATOM 3178 C C . PHE C 1 97 ? 169.922 165.330 184.681 1.00 72.35 97 PHE E C 1
ATOM 3179 O O . PHE C 1 97 ? 168.838 165.914 184.774 1.00 72.35 97 PHE E O 1
ATOM 3187 N N . ARG C 1 98 ? 170.966 165.832 184.028 1.00 73.15 98 ARG E N 1
ATOM 3188 C CA . ARG C 1 98 ? 170.859 167.022 183.202 1.00 73.15 98 ARG E CA 1
ATOM 3189 C C . ARG C 1 98 ? 170.307 166.654 181.824 1.00 73.15 98 ARG E C 1
ATOM 3190 O O . ARG C 1 98 ? 170.094 165.483 181.500 1.00 73.15 98 ARG E O 1
ATOM 3198 N N . THR C 1 99 ? 170.067 167.678 181.006 1.00 72.03 99 THR E N 1
ATOM 3199 C CA . THR C 1 99 ? 169.542 167.481 179.663 1.00 72.03 99 THR E CA 1
ATOM 3200 C C . THR C 1 99 ? 170.308 168.354 178.680 1.00 72.03 99 THR E C 1
ATOM 3201 O O . THR C 1 99 ? 170.842 169.406 179.041 1.00 72.03 99 THR E O 1
ATOM 3205 N N . ILE C 1 100 ? 170.351 167.902 177.429 1.00 73.97 100 ILE E N 1
ATOM 3206 C CA . ILE C 1 100 ? 171.040 168.596 176.349 1.00 73.97 100 ILE E CA 1
ATOM 3207 C C . ILE C 1 100 ? 170.095 168.694 175.162 1.00 73.97 100 ILE E C 1
ATOM 3208 O O . ILE C 1 100 ? 169.381 167.736 174.847 1.00 73.97 100 ILE E O 1
ATOM 3213 N N . ASN C 1 101 ? 170.087 169.854 174.507 1.00 74.71 101 ASN E N 1
ATOM 3214 C CA . ASN C 1 101 ? 169.304 170.066 173.299 1.00 74.71 101 ASN E CA 1
ATOM 3215 C C . ASN C 1 101 ? 170.195 170.639 172.210 1.00 74.71 101 ASN E C 1
ATOM 3216 O O . ASN C 1 101 ? 170.993 171.546 172.461 1.00 74.71 101 ASN E O 1
ATOM 3221 N N . ASN C 1 102 ? 170.048 170.105 170.998 1.00 73.52 102 ASN E N 1
ATOM 3222 C CA . ASN C 1 102 ? 170.780 170.595 169.842 1.00 73.52 102 ASN E CA 1
ATOM 3223 C C . ASN C 1 102 ? 169.919 170.689 168.592 1.00 73.52 102 ASN E C 1
ATOM 3224 O O . ASN C 1 102 ? 170.467 170.819 167.492 1.00 73.52 102 ASN E O 1
ATOM 3229 N N . GLY C 1 103 ? 168.595 170.628 168.724 1.00 75.66 103 GLY E N 1
ATOM 3230 C CA . GLY C 1 103 ? 167.733 170.729 167.567 1.00 75.66 103 GLY E CA 1
ATOM 3231 C C . GLY C 1 103 ? 167.722 172.126 166.977 1.00 75.66 103 GLY E C 1
ATOM 3232 O O . GLY C 1 103 ? 168.240 173.087 167.549 1.00 75.66 103 GLY E O 1
ATOM 3233 N N . SER C 1 104 ? 167.116 172.234 165.802 1.00 72.88 104 SER E N 1
ATOM 3234 C CA . SER C 1 104 ? 167.111 173.479 165.038 1.00 72.88 104 SER E CA 1
ATOM 3235 C C . SER C 1 104 ? 166.199 174.553 165.628 1.00 72.88 104 SER E C 1
ATOM 3236 O O . SER C 1 104 ? 166.037 175.589 164.967 1.00 72.88 104 SER E O 1
ATOM 3239 N N . ASN C 1 105 ? 165.598 174.388 166.804 1.00 74.84 105 ASN E N 1
ATOM 3240 C CA . ASN C 1 105 ? 164.663 175.370 167.332 1.00 74.84 105 ASN E CA 1
ATOM 3241 C C . ASN C 1 105 ? 164.747 175.405 168.850 1.00 74.84 105 ASN E C 1
ATOM 3242 O O . ASN C 1 105 ? 165.158 174.437 169.495 1.00 74.84 105 ASN E O 1
ATOM 3247 N N . ASN C 1 106 ? 164.352 176.544 169.416 1.00 71.49 106 ASN E N 1
ATOM 3248 C CA . ASN C 1 106 ? 164.105 176.611 170.848 1.00 71.49 106 ASN E CA 1
ATOM 3249 C C . ASN C 1 106 ? 162.974 175.657 171.206 1.00 71.49 106 ASN E C 1
ATOM 3250 O O . ASN C 1 106 ? 162.005 175.503 170.459 1.00 71.49 106 ASN E O 1
ATOM 3255 N N . VAL C 1 107 ? 163.100 175.006 172.360 1.00 73.98 107 VAL E N 1
ATOM 3256 C CA . VAL C 1 107 ? 162.181 173.941 172.739 1.00 73.98 107 VAL E CA 1
ATOM 3257 C C . VAL C 1 107 ? 161.685 174.168 174.159 1.00 73.98 107 VAL E C 1
ATOM 3258 O O . VAL C 1 107 ? 162.345 174.818 174.975 1.00 73.98 107 VAL E O 1
ATOM 3262 N N . ASN C 1 108 ? 160.504 173.623 174.443 1.00 76.48 108 ASN E N 1
ATOM 3263 C CA . ASN C 1 108 ? 159.897 173.673 175.772 1.00 76.48 108 ASN E CA 1
ATOM 3264 C C . ASN C 1 108 ? 159.951 172.265 176.358 1.00 76.48 108 ASN E C 1
ATOM 3265 O O . ASN C 1 108 ? 159.031 171.463 176.198 1.00 76.48 108 ASN E O 1
ATOM 3270 N N . LEU C 1 109 ? 161.052 171.964 177.041 1.00 75.42 109 LEU E N 1
ATOM 3271 C CA . LEU C 1 109 ? 161.242 170.640 177.619 1.00 75.42 109 LEU E CA 1
ATOM 3272 C C . LEU C 1 109 ? 160.198 170.383 178.698 1.00 75.42 109 LEU E C 1
ATOM 3273 O O . LEU C 1 109 ? 159.941 171.245 179.543 1.00 75.42 109 LEU E O 1
ATOM 3278 N N . SER C 1 110 ? 159.599 169.193 178.673 1.00 77.03 110 SER E N 1
ATOM 3279 C CA . SER C 1 110 ? 158.542 168.867 179.618 1.00 77.03 110 SER E CA 1
ATOM 3280 C C . SER C 1 110 ? 158.425 167.353 179.748 1.00 77.03 110 SER E C 1
ATOM 3281 O O . SER C 1 110 ? 158.860 166.607 178.867 1.00 77.03 110 SER E O 1
ATOM 3284 N N . ILE C 1 111 ? 157.833 166.913 180.859 1.00 75.99 111 ILE E N 1
ATOM 3285 C CA . ILE C 1 111 ? 157.699 165.498 181.201 1.00 75.99 111 ILE E CA 1
ATOM 3286 C C . ILE C 1 111 ? 156.244 165.242 181.566 1.00 75.99 111 ILE E C 1
ATOM 3287 O O . ILE C 1 111 ? 155.743 165.819 182.538 1.00 75.99 111 ILE E O 1
ATOM 3292 N N . TYR C 1 112 ? 155.575 164.343 180.831 1.00 79.51 112 TYR E N 1
ATOM 3293 C CA . TYR C 1 112 ? 154.161 164.084 181.083 1.00 79.51 112 TYR E CA 1
ATOM 3294 C C . TYR C 1 112 ? 153.830 162.639 181.440 1.00 79.51 112 TYR E C 1
ATOM 3295 O O . TYR C 1 112 ? 152.652 162.335 181.653 1.00 79.51 112 TYR E O 1
ATOM 3304 N N . SER C 1 113 ? 154.816 161.746 181.512 1.00 76.90 113 SER E N 1
ATOM 3305 C CA . SER C 1 113 ? 154.672 160.462 182.202 1.00 76.90 113 SER E CA 1
ATOM 3306 C C . SER C 1 113 ? 153.407 159.720 181.763 1.00 76.90 113 SER E C 1
ATOM 3307 O O . SER C 1 113 ? 152.444 159.574 182.517 1.00 76.90 113 SER E O 1
ATOM 3310 N N . SER C 1 114 ? 153.425 159.256 180.511 1.00 79.82 114 SER E N 1
ATOM 3311 C CA . SER C 1 114 ? 152.237 158.643 179.922 1.00 79.82 114 SER E CA 1
ATOM 3312 C C . SER C 1 114 ? 151.623 157.575 180.820 1.00 79.82 114 SER E C 1
ATOM 3313 O O . SER C 1 114 ? 150.396 157.518 180.962 1.00 79.82 114 SER E O 1
ATOM 3316 N N . GLU C 1 115 ? 152.445 156.722 181.433 1.00 81.67 115 GLU E N 1
ATOM 3317 C CA . GLU C 1 115 ? 151.902 155.628 182.232 1.00 81.67 115 GLU E CA 1
ATOM 3318 C C . GLU C 1 115 ? 151.079 156.129 183.412 1.00 81.67 115 GLU E C 1
ATOM 3319 O O . GLU C 1 115 ? 150.040 155.541 183.729 1.00 81.67 115 GLU E O 1
ATOM 3325 N N . GLY C 1 116 ? 151.518 157.198 184.068 1.00 75.81 116 GLY E N 1
ATOM 3326 C CA . GLY C 1 116 ? 150.810 157.738 185.208 1.00 75.81 116 GLY E CA 1
ATOM 3327 C C . GLY C 1 116 ? 149.664 158.636 184.790 1.00 75.81 116 GLY E C 1
ATOM 3328 O O . GLY C 1 116 ? 149.195 158.610 183.650 1.00 75.81 116 GLY E O 1
ATOM 3329 N N . THR C 1 117 ? 149.206 159.445 185.743 1.00 78.77 117 THR E N 1
ATOM 3330 C CA . THR C 1 117 ? 148.105 160.370 185.525 1.00 78.77 117 THR E CA 1
ATOM 3331 C C . THR C 1 117 ? 148.508 161.760 185.993 1.00 78.77 117 THR E C 1
ATOM 3332 O O . THR C 1 117 ? 149.143 161.913 187.040 1.00 78.77 117 THR E O 1
ATOM 3336 N N . ILE C 1 118 ? 148.135 162.772 185.207 1.00 74.25 118 ILE E N 1
ATOM 3337 C CA . ILE C 1 118 ? 148.442 164.150 185.563 1.00 74.25 118 ILE E CA 1
ATOM 3338 C C . ILE C 1 118 ? 147.503 164.611 186.668 1.00 74.25 118 ILE E C 1
ATOM 3339 O O . ILE C 1 118 ? 146.287 164.378 186.617 1.00 74.25 118 ILE E O 1
ATOM 3344 N N . GLN C 1 119 ? 148.066 165.267 187.680 1.00 77.67 119 GLN E N 1
ATOM 3345 C CA . GLN C 1 119 ? 147.299 165.803 188.793 1.00 77.67 119 GLN E CA 1
ATOM 3346 C C . GLN C 1 119 ? 147.745 167.233 189.070 1.00 77.67 119 GLN E C 1
ATOM 3347 O O . GLN C 1 119 ? 148.915 167.582 188.892 1.00 77.67 119 GLN E O 1
ATOM 3353 N N . THR C 1 120 ? 146.794 168.057 189.504 1.00 73.43 120 THR E N 1
ATOM 3354 C CA . THR C 1 120 ? 147.037 169.456 189.822 1.00 73.43 120 THR E CA 1
ATOM 3355 C C . THR C 1 120 ? 146.525 169.729 191.229 1.00 73.43 120 THR E C 1
ATOM 3356 O O . THR C 1 120 ? 145.607 169.053 191.702 1.00 73.43 120 THR E O 1
ATOM 3360 N N . SER C 1 121 ? 147.114 170.725 191.895 1.00 75.86 121 SER E N 1
ATOM 3361 C CA . SER C 1 121 ? 146.781 170.995 193.289 1.00 75.86 121 SER E CA 1
ATOM 3362 C C . SER C 1 121 ? 147.108 169.760 194.121 1.00 75.86 121 SER E C 1
ATOM 3363 O O . SER C 1 121 ? 146.201 169.040 194.556 1.00 75.86 121 SER E O 1
ATOM 3366 N N . PRO C 1 122 ? 148.389 169.482 194.352 1.00 74.43 122 PRO E N 1
ATOM 3367 C CA . PRO C 1 122 ? 148.781 168.176 194.894 1.00 74.43 122 PRO E CA 1
ATOM 3368 C C . PRO C 1 122 ? 148.158 167.895 196.251 1.00 74.43 122 PRO E C 1
ATOM 3369 O O . PRO C 1 122 ? 147.889 168.801 197.043 1.00 74.43 122 PRO E O 1
ATOM 3373 N N . THR C 1 123 ? 147.936 166.605 196.512 1.00 75.60 123 THR E N 1
ATOM 3374 C CA . THR C 1 123 ? 147.344 166.154 197.764 1.00 75.60 123 THR E CA 1
ATOM 3375 C C . THR C 1 123 ? 148.379 165.849 198.839 1.00 75.60 123 THR E C 1
ATOM 3376 O O . THR C 1 123 ? 148.080 166.011 200.027 1.00 75.60 123 THR E O 1
ATOM 3380 N N . ILE C 1 124 ? 149.581 165.414 198.455 1.00 75.46 124 ILE E N 1
ATOM 3381 C CA . ILE C 1 124 ? 150.656 165.133 199.397 1.00 75.46 124 ILE E CA 1
ATOM 3382 C C . ILE C 1 124 ? 151.775 166.160 199.298 1.00 75.46 124 ILE E C 1
ATOM 3383 O O . ILE C 1 124 ? 152.198 166.723 200.314 1.00 75.46 124 ILE E O 1
ATOM 3388 N N . LEU C 1 125 ? 152.271 166.417 198.094 1.00 75.07 125 LEU E N 1
ATOM 3389 C CA . LEU C 1 125 ? 153.276 167.454 197.857 1.00 75.07 125 LEU E CA 1
ATOM 3390 C C . LEU C 1 125 ? 152.602 168.785 197.554 1.00 75.07 125 LEU E C 1
ATOM 3391 O O . LEU C 1 125 ? 152.779 169.366 196.485 1.00 75.07 125 LEU E O 1
ATOM 3396 N N . ASP C 1 126 ? 151.826 169.288 198.512 1.00 77.12 126 ASP E N 1
ATOM 3397 C CA . ASP C 1 126 ? 150.884 170.389 198.303 1.00 77.12 126 ASP E CA 1
ATOM 3398 C C . ASP C 1 126 ? 151.549 171.722 197.965 1.00 77.12 126 ASP E C 1
ATOM 3399 O O . ASP C 1 126 ? 150.807 172.706 197.842 1.00 77.12 126 ASP E O 1
ATOM 3404 N N . SER C 1 127 ? 152.867 171.839 197.811 1.00 74.20 127 SER E N 1
ATOM 3405 C CA . SER C 1 127 ? 153.461 173.133 197.492 1.00 74.20 127 SER E CA 1
ATOM 3406 C C . SER C 1 127 ? 153.451 173.394 195.989 1.00 74.20 127 SER E C 1
ATOM 3407 O O . SER C 1 127 ? 152.954 174.427 195.529 1.00 74.20 127 SER E O 1
ATOM 3410 N N . TYR C 1 128 ? 153.992 172.461 195.209 1.00 74.88 128 TYR E N 1
ATOM 3411 C CA . TYR C 1 128 ? 154.158 172.680 193.781 1.00 74.88 128 TYR E CA 1
ATOM 3412 C C . TYR C 1 128 ? 152.808 172.689 193.067 1.00 74.88 128 TYR E C 1
ATOM 3413 O O . TYR C 1 128 ? 151.799 172.191 193.572 1.00 74.88 128 TYR E O 1
ATOM 3422 N N . ASN C 1 129 ? 152.806 173.274 191.867 1.00 75.80 129 ASN E N 1
ATOM 3423 C CA . ASN C 1 129 ? 151.555 173.512 191.154 1.00 75.80 129 ASN E CA 1
ATOM 3424 C C . ASN C 1 129 ? 150.929 172.212 190.660 1.00 75.80 129 ASN E C 1
ATOM 3425 O O . ASN C 1 129 ? 149.733 171.975 190.860 1.00 75.80 129 ASN E O 1
ATOM 3430 N N . ALA C 1 130 ? 151.719 171.358 190.013 1.00 75.55 130 ALA E N 1
ATOM 3431 C CA . ALA C 1 130 ? 151.178 170.161 189.383 1.00 75.55 130 ALA E CA 1
ATOM 3432 C C . ALA C 1 130 ? 152.196 169.037 189.499 1.00 75.55 130 ALA E C 1
ATOM 3433 O O . ALA C 1 130 ? 153.389 169.274 189.699 1.00 75.55 130 ALA E O 1
ATOM 3435 N N . VAL C 1 131 ? 151.700 167.806 189.375 1.00 75.17 131 VAL E N 1
ATOM 3436 C CA . VAL C 1 131 ? 152.487 166.618 189.688 1.00 75.17 131 VAL E CA 1
ATOM 3437 C C . VAL C 1 131 ? 152.096 165.453 188.791 1.00 75.17 131 VAL E C 1
ATOM 3438 O O . VAL C 1 131 ? 151.148 165.545 188.004 1.00 75.17 131 VAL E O 1
ATOM 3442 N N . ILE C 1 132 ? 152.829 164.350 188.913 1.00 73.57 132 ILE E N 1
ATOM 3443 C CA . ILE C 1 132 ? 152.455 163.068 188.328 1.00 73.57 132 ILE E CA 1
ATOM 3444 C C . ILE C 1 132 ? 151.980 162.177 189.467 1.00 73.57 132 ILE E C 1
ATOM 3445 O O . ILE C 1 132 ? 152.703 161.980 190.451 1.00 73.57 132 ILE E O 1
ATOM 3450 N N . GLU C 1 133 ? 150.774 161.633 189.341 1.00 72.70 133 GLU E N 1
ATOM 3451 C CA . GLU C 1 133 ? 150.148 160.882 190.419 1.00 72.70 133 GLU E CA 1
ATOM 3452 C C . GLU C 1 133 ? 150.129 159.394 190.102 1.00 72.70 133 GLU E C 1
ATOM 3453 O O . GLU C 1 133 ? 149.927 158.991 188.953 1.00 72.70 133 GLU E O 1
ATOM 3459 N N . ASN C 1 134 ? 150.341 158.584 191.136 1.00 73.99 134 ASN E N 1
ATOM 3460 C CA . ASN C 1 134 ? 150.261 157.136 191.038 1.00 73.99 134 ASN E CA 1
ATOM 3461 C C . ASN C 1 134 ? 149.724 156.593 192.354 1.00 73.99 134 ASN E C 1
ATOM 3462 O O . ASN C 1 134 ? 149.962 157.166 193.420 1.00 73.99 134 ASN E O 1
ATOM 3467 N N . THR C 1 135 ? 148.990 155.487 192.270 1.00 78.43 135 THR E N 1
ATOM 3468 C CA . THR C 1 135 ? 148.370 154.900 193.449 1.00 78.43 135 THR E CA 1
ATOM 3469 C C . THR C 1 135 ? 148.219 153.403 193.229 1.00 78.43 135 THR E C 1
ATOM 3470 O O . THR C 1 135 ? 147.958 152.959 192.109 1.00 78.43 135 THR E O 1
ATOM 3474 N N . ILE C 1 136 ? 148.388 152.632 194.303 1.00 76.75 136 ILE E N 1
ATOM 3475 C CA . ILE C 1 136 ? 148.360 151.176 194.250 1.00 76.75 136 ILE E CA 1
ATOM 3476 C C . ILE C 1 136 ? 147.897 150.650 195.604 1.00 76.75 136 ILE E C 1
ATOM 3477 O O . ILE C 1 136 ? 147.768 151.399 196.575 1.00 76.75 136 ILE E O 1
ATOM 3482 N N . ASN C 1 137 ? 147.645 149.343 195.669 1.00 77.85 137 ASN E N 1
ATOM 3483 C CA . ASN C 1 137 ? 147.071 148.722 196.854 1.00 77.85 137 ASN E CA 1
ATOM 3484 C C . ASN C 1 137 ? 147.813 147.433 197.178 1.00 77.85 137 ASN E C 1
ATOM 3485 O O . ASN C 1 137 ? 148.588 146.913 196.372 1.00 77.85 137 ASN E O 1
ATOM 3490 N N . ASP C 1 138 ? 147.559 146.922 198.385 1.00 73.03 138 ASP E N 1
ATOM 3491 C CA . ASP C 1 138 ? 148.292 145.764 198.889 1.00 73.03 138 ASP E CA 1
ATOM 3492 C C . ASP C 1 138 ? 147.798 144.463 198.264 1.00 73.03 138 ASP E C 1
ATOM 3493 O O . ASP C 1 138 ? 148.598 143.654 197.779 1.00 73.03 138 ASP E O 1
ATOM 3498 N N . GLY C 1 139 ? 146.482 144.241 198.270 1.00 69.27 139 GLY E N 1
ATOM 3499 C CA . GLY C 1 139 ? 145.877 142.987 197.849 1.00 69.27 139 GLY E CA 1
ATOM 3500 C C . GLY C 1 139 ? 145.000 142.367 198.918 1.00 69.27 139 GLY E C 1
ATOM 3501 O O . GLY C 1 139 ? 143.949 141.802 198.602 1.00 69.27 139 GLY E O 1
ATOM 3502 N N . ASN C 1 140 ? 145.422 142.451 200.176 1.00 65.66 140 ASN E N 1
ATOM 3503 C CA . ASN C 1 140 ? 144.536 142.368 201.330 1.00 65.66 140 ASN E CA 1
ATOM 3504 C C . ASN C 1 140 ? 144.545 143.715 202.037 1.00 65.66 140 ASN E C 1
ATOM 3505 O O . ASN C 1 140 ? 144.392 143.832 203.255 1.00 65.66 140 ASN E O 1
ATOM 3510 N N . GLY C 1 141 ? 144.729 144.752 201.231 1.00 75.14 141 GLY E N 1
ATOM 3511 C CA . GLY C 1 141 ? 144.788 146.119 201.707 1.00 75.14 141 GLY E CA 1
ATOM 3512 C C . GLY C 1 141 ? 144.675 147.034 200.507 1.00 75.14 141 GLY E C 1
ATOM 3513 O O . GLY C 1 141 ? 144.897 146.622 199.363 1.00 75.14 141 GLY E O 1
ATOM 3514 N N . ASN C 1 142 ? 144.329 148.281 200.784 1.00 70.15 142 ASN E N 1
ATOM 3515 C CA . ASN C 1 142 ? 143.779 149.182 199.775 1.00 70.15 142 ASN E CA 1
ATOM 3516 C C . ASN C 1 142 ? 144.617 150.462 199.726 1.00 70.15 142 ASN E C 1
ATOM 3517 O O . ASN C 1 142 ? 145.727 150.461 200.268 1.00 70.15 142 ASN E O 1
ATOM 3522 N N . SER C 1 143 ? 144.126 151.540 199.115 1.00 78.92 143 SER E N 1
ATOM 3523 C CA . SER C 1 143 ? 144.955 152.558 198.478 1.00 78.92 143 SER E CA 1
ATOM 3524 C C . SER C 1 143 ? 146.203 152.920 199.273 1.00 78.92 143 SER E C 1
ATOM 3525 O O . SER C 1 143 ? 146.155 153.115 200.492 1.00 78.92 143 SER E O 1
ATOM 3528 N N . LEU C 1 144 ? 147.323 153.005 198.557 1.00 79.98 144 LEU E N 1
ATOM 3529 C CA . LEU C 1 144 ? 148.514 153.730 198.975 1.00 79.98 144 LEU E CA 1
ATOM 3530 C C . LEU C 1 144 ? 148.789 154.797 197.925 1.00 79.98 144 LEU E C 1
ATOM 3531 O O . LEU C 1 144 ? 148.869 154.488 196.731 1.00 79.98 144 LEU E O 1
ATOM 3536 N N . THR C 1 145 ? 148.941 156.043 198.364 1.00 75.73 145 THR E N 1
ATOM 3537 C CA . THR C 1 145 ? 149.031 157.185 197.463 1.00 75.73 145 THR E CA 1
ATOM 3538 C C . THR C 1 145 ? 150.465 157.695 197.412 1.00 75.73 145 THR E C 1
ATOM 3539 O O . THR C 1 145 ? 151.117 157.834 198.451 1.00 75.73 145 THR E O 1
ATOM 3543 N N . ILE C 1 146 ? 150.947 157.968 196.201 1.00 74.99 146 ILE E N 1
ATOM 3544 C CA . ILE C 1 146 ? 152.301 158.462 195.974 1.00 74.99 146 ILE E CA 1
ATOM 3545 C C . ILE C 1 146 ? 152.231 159.568 194.930 1.00 74.99 146 ILE E C 1
ATOM 3546 O O . ILE C 1 146 ? 151.293 159.616 194.127 1.00 74.99 146 ILE E O 1
ATOM 3551 N N . GLU C 1 147 ? 153.221 160.461 194.941 1.00 76.69 147 GLU E N 1
ATOM 3552 C CA . GLU C 1 147 ? 153.214 161.630 194.071 1.00 76.69 147 GLU E CA 1
ATOM 3553 C C . GLU C 1 147 ? 154.638 161.957 193.643 1.00 76.69 147 GLU E C 1
ATOM 3554 O O . GLU C 1 147 ? 155.584 161.720 194.399 1.00 76.69 147 GLU E O 1
ATOM 3560 N N . TYR C 1 148 ? 154.785 162.500 192.434 1.00 71.68 148 TYR E N 1
ATOM 3561 C CA . TYR C 1 148 ? 156.082 162.840 191.863 1.00 71.68 148 TYR E CA 1
ATOM 3562 C C . TYR C 1 148 ? 156.062 164.263 191.324 1.00 71.68 148 TYR E C 1
ATOM 3563 O O . TYR C 1 148 ? 155.015 164.760 190.901 1.00 71.68 148 TYR E O 1
ATOM 3572 N N . ALA C 1 149 ? 157.225 164.909 191.323 1.00 74.62 149 ALA E N 1
ATOM 3573 C CA . ALA C 1 149 ? 157.374 166.233 190.739 1.00 74.62 149 ALA E CA 1
ATOM 3574 C C . ALA C 1 149 ? 158.831 166.465 190.371 1.00 74.62 149 ALA E C 1
ATOM 3575 O O . ALA C 1 149 ? 159.733 166.140 191.147 1.00 74.62 149 ALA E O 1
ATOM 3577 N N . PHE C 1 150 ? 159.053 167.036 189.190 1.00 73.42 150 PHE E N 1
ATOM 3578 C CA . PHE C 1 150 ? 160.386 167.377 188.710 1.00 73.42 150 PHE E CA 1
ATOM 3579 C C . PHE C 1 150 ? 160.535 168.891 188.765 1.00 73.42 150 PHE E C 1
ATOM 3580 O O . PHE C 1 150 ? 159.785 169.616 188.104 1.00 73.42 150 PHE E O 1
ATOM 3588 N N . THR C 1 151 ? 161.522 169.363 189.530 1.00 80.28 151 THR E N 1
ATOM 3589 C CA . THR C 1 151 ? 161.558 170.743 189.996 1.00 80.28 151 THR E CA 1
ATOM 3590 C C . THR C 1 151 ? 162.474 171.660 189.194 1.00 80.28 151 THR E C 1
ATOM 3591 O O . THR C 1 151 ? 162.305 172.883 189.265 1.00 80.28 151 THR E O 1
ATOM 3595 N N . ASP C 1 152 ? 163.426 171.118 188.436 1.00 82.61 152 ASP E N 1
ATOM 3596 C CA . ASP C 1 152 ? 164.253 171.922 187.541 1.00 82.61 152 ASP E CA 1
ATOM 3597 C C . ASP C 1 152 ? 164.992 173.046 188.269 1.00 82.61 152 ASP E C 1
ATOM 3598 O O . ASP C 1 152 ? 165.615 172.809 189.309 1.00 82.61 152 ASP E O 1
ATOM 3603 N N . GLU C 1 153 ? 164.934 174.269 187.733 1.00 82.83 153 GLU E N 1
ATOM 3604 C CA . GLU C 1 153 ? 165.854 175.338 188.107 1.00 82.83 153 GLU E CA 1
ATOM 3605 C C . GLU C 1 153 ? 165.413 176.100 189.352 1.00 82.83 153 GLU E C 1
ATOM 3606 O O . GLU C 1 153 ? 166.153 176.141 190.341 1.00 82.83 153 GLU E O 1
ATOM 3612 N N . ASN C 1 154 ? 164.230 176.707 189.328 1.00 89.64 154 ASN E N 1
ATOM 3613 C CA . ASN C 1 154 ? 163.720 177.501 190.441 1.00 89.64 154 ASN E CA 1
ATOM 3614 C C . ASN C 1 154 ? 162.609 176.754 191.172 1.00 89.64 154 ASN E C 1
ATOM 3615 O O . ASN C 1 154 ? 161.645 177.345 191.663 1.00 89.64 154 ASN E O 1
ATOM 3620 N N . ASP C 1 155 ? 162.758 175.436 191.276 1.00 81.91 155 ASP E N 1
ATOM 3621 C CA . ASP C 1 155 ? 161.767 174.560 191.894 1.00 81.91 155 ASP E CA 1
ATOM 3622 C C . ASP C 1 155 ? 160.484 174.479 191.077 1.00 81.91 155 ASP E C 1
ATOM 3623 O O . ASP C 1 155 ? 159.430 174.115 191.605 1.00 81.91 155 ASP E O 1
ATOM 3628 N N . ASN C 1 156 ? 160.554 174.809 189.790 1.00 83.89 156 ASN E N 1
ATOM 3629 C CA . ASN C 1 156 ? 159.380 174.741 188.928 1.00 83.89 156 ASN E CA 1
ATOM 3630 C C . ASN C 1 156 ? 159.064 173.287 188.603 1.00 83.89 156 ASN E C 1
ATOM 3631 O O . ASN C 1 156 ? 159.937 172.541 188.146 1.00 83.89 156 ASN E O 1
ATOM 3636 N N . SER C 1 157 ? 157.816 172.888 188.824 1.00 82.87 157 SER E N 1
ATOM 3637 C CA . SER C 1 157 ? 157.393 171.511 188.583 1.00 82.87 157 SER E CA 1
ATOM 3638 C C . SER C 1 157 ? 157.189 171.307 187.088 1.00 82.87 157 SER E C 1
ATOM 3639 O O . SER C 1 157 ? 156.158 171.688 186.530 1.00 82.87 157 SER E O 1
ATOM 3642 N N . ILE C 1 158 ? 158.175 170.700 186.432 1.00 78.26 158 ILE E N 1
ATOM 3643 C CA . ILE C 1 158 ? 158.074 170.400 185.007 1.00 78.26 158 ILE E CA 1
ATOM 3644 C C . ILE C 1 158 ? 157.255 169.121 184.859 1.00 78.26 158 ILE E C 1
ATOM 3645 O O . ILE C 1 158 ? 157.770 168.019 185.065 1.00 78.26 158 ILE E O 1
ATOM 3650 N N . VAL C 1 159 ? 155.979 169.262 184.500 1.00 79.85 159 VAL E N 1
ATOM 3651 C CA . VAL C 1 159 ? 155.055 168.133 184.498 1.00 79.85 159 VAL E CA 1
ATOM 3652 C C . VAL C 1 159 ? 154.367 167.979 183.147 1.00 79.85 159 VAL E C 1
ATOM 3653 O O . VAL C 1 159 ? 153.224 167.515 183.073 1.00 79.85 159 VAL E O 1
ATOM 3657 N N . GLY C 1 160 ? 155.046 168.362 182.077 1.00 82.69 160 GLY E N 1
ATOM 3658 C CA . GLY C 1 160 ? 154.662 167.946 180.745 1.00 82.69 160 GLY E CA 1
ATOM 3659 C C . GLY C 1 160 ? 153.743 168.926 180.043 1.00 82.69 160 GLY E C 1
ATOM 3660 O O . GLY C 1 160 ? 153.586 170.084 180.439 1.00 82.69 160 GLY E O 1
ATOM 3661 N N . ASP C 1 161 ? 153.134 168.438 178.965 1.00 87.80 161 ASP E N 1
ATOM 3662 C CA . ASP C 1 161 ? 152.157 169.184 178.183 1.00 87.80 161 ASP E CA 1
ATOM 3663 C C . ASP C 1 161 ? 150.796 168.514 178.316 1.00 87.80 161 ASP E C 1
ATOM 3664 O O . ASP C 1 161 ? 150.651 167.327 178.008 1.00 87.80 161 ASP E O 1
ATOM 3669 N N . GLY C 1 162 ? 149.808 169.276 178.773 1.00 89.10 162 GLY E N 1
ATOM 3670 C CA . GLY C 1 162 ? 148.455 168.775 178.910 1.00 89.10 162 GLY E CA 1
ATOM 3671 C C . GLY C 1 162 ? 147.443 169.861 178.616 1.00 89.10 162 GLY E C 1
ATOM 3672 O O . GLY C 1 162 ? 147.597 170.606 177.645 1.00 89.10 162 GLY E O 1
ATOM 3673 N N . THR C 1 163 ? 146.399 169.964 179.440 1.00 94.35 163 THR E N 1
ATOM 3674 C CA . THR C 1 163 ? 145.510 171.113 179.329 1.00 94.35 163 THR E CA 1
ATOM 3675 C C . THR C 1 163 ? 146.275 172.408 179.565 1.00 94.35 163 THR E C 1
ATOM 3676 O O . THR C 1 163 ? 146.063 173.393 178.849 1.00 94.35 163 THR E O 1
ATOM 3680 N N . ASN C 1 164 ? 147.154 172.422 180.556 1.00 92.64 164 ASN E N 1
ATOM 3681 C CA . ASN C 1 164 ? 148.147 173.474 180.747 1.00 92.64 164 ASN E CA 1
ATOM 3682 C C . ASN C 1 164 ? 149.555 172.917 180.869 1.00 92.64 164 ASN E C 1
ATOM 3683 O O . ASN C 1 164 ? 150.497 173.523 180.353 1.00 92.64 164 ASN E O 1
ATOM 3688 N N . GLY C 1 165 ? 149.721 171.780 181.538 1.00 85.51 165 GLY E N 1
ATOM 3689 C CA . GLY C 1 165 ? 151.034 171.198 181.680 1.00 85.51 165 GLY E CA 1
ATOM 3690 C C . GLY C 1 165 ? 151.989 172.155 182.367 1.00 85.51 165 GLY E C 1
ATOM 3691 O O . GLY C 1 165 ? 151.597 173.029 183.148 1.00 85.51 165 GLY E O 1
ATOM 3692 N N . SER C 1 166 ? 153.273 171.982 182.067 1.00 82.60 166 SER E N 1
ATOM 3693 C CA . SER C 1 166 ? 154.309 172.879 182.560 1.00 82.60 166 SER E CA 1
ATOM 3694 C C . SER C 1 166 ? 155.611 172.585 181.831 1.00 82.60 166 SER E C 1
ATOM 3695 O O . SER C 1 166 ? 155.961 171.418 181.628 1.00 82.60 166 SER E O 1
ATOM 3698 N N . SER C 1 167 ? 156.334 173.628 181.432 1.00 78.98 167 SER E N 1
ATOM 3699 C CA . SER C 1 167 ? 157.518 173.464 180.605 1.00 78.98 167 SER E CA 1
ATOM 3700 C C . SER C 1 167 ? 158.522 174.562 180.924 1.00 78.98 167 SER E C 1
ATOM 3701 O O . SER C 1 167 ? 158.216 175.540 181.610 1.00 78.98 167 SER E O 1
ATOM 3704 N N . VAL C 1 168 ? 159.738 174.382 180.412 1.00 76.17 168 VAL E N 1
ATOM 3705 C CA . VAL C 1 168 ? 160.822 175.339 180.578 1.00 76.17 168 VAL E CA 1
ATOM 3706 C C . VAL C 1 168 ? 161.441 175.605 179.215 1.00 76.17 168 VAL E C 1
ATOM 3707 O O . VAL C 1 168 ? 161.435 174.744 178.331 1.00 76.17 168 VAL E O 1
ATOM 3711 N N . SER C 1 169 ? 161.995 176.803 179.055 1.00 74.66 169 SER E N 1
ATOM 3712 C CA . SER C 1 169 ? 162.560 177.229 177.783 1.00 74.66 169 SER E CA 1
ATOM 3713 C C . SER C 1 169 ? 163.969 176.679 177.602 1.00 74.66 169 SER E C 1
ATOM 3714 O O . SER C 1 169 ? 164.656 176.354 178.574 1.00 74.66 169 SER E O 1
ATOM 3717 N N . LEU C 1 170 ? 164.390 176.576 176.342 1.00 74.05 170 LEU E N 1
ATOM 3718 C CA . LEU C 1 170 ? 165.682 176.011 175.979 1.00 74.05 170 LEU E CA 1
ATOM 3719 C C . LEU C 1 170 ? 166.234 176.704 174.742 1.00 74.05 170 LEU E C 1
ATOM 3720 O O . LEU C 1 170 ? 165.516 177.391 174.011 1.00 74.05 170 LEU E O 1
ATOM 3725 N N . ASP C 1 171 ? 167.530 176.503 174.518 1.00 71.65 171 ASP E N 1
ATOM 3726 C CA . ASP C 1 171 ? 168.211 177.075 173.367 1.00 71.65 171 ASP E CA 1
ATOM 3727 C C . ASP C 1 171 ? 168.277 176.066 172.224 1.00 71.65 171 ASP E C 1
ATOM 3728 O O . ASP C 1 171 ? 168.246 174.851 172.436 1.00 71.65 171 ASP E O 1
ATOM 3733 N N . ALA C 1 172 ? 168.379 176.586 171.003 1.00 71.44 172 ALA E N 1
ATOM 3734 C CA . ALA C 1 172 ? 168.373 175.759 169.803 1.00 71.44 172 ALA E CA 1
ATOM 3735 C C . ALA C 1 172 ? 169.783 175.240 169.527 1.00 71.44 172 ALA E C 1
ATOM 3736 O O . ALA C 1 172 ? 170.680 175.326 170.370 1.00 71.44 172 ALA E O 1
ATOM 3738 N N . THR C 1 173 ? 169.988 174.678 168.336 1.00 70.56 173 THR E N 1
ATOM 3739 C CA . THR C 1 173 ? 171.303 174.213 167.915 1.00 70.56 173 THR E CA 1
ATOM 3740 C C . THR C 1 173 ? 172.356 175.275 168.187 1.00 70.56 173 THR E C 1
ATOM 3741 O O . THR C 1 173 ? 172.283 176.389 167.659 1.00 70.56 173 THR E O 1
ATOM 3745 N N . GLY C 1 174 ? 173.336 174.932 169.015 1.00 68.64 174 GLY E N 1
ATOM 3746 C CA . GLY C 1 174 ? 174.338 175.901 169.401 1.00 68.64 174 GLY E CA 1
ATOM 3747 C C . GLY C 1 174 ? 173.817 176.831 170.472 1.00 68.64 174 GLY E C 1
ATOM 3748 O O . GLY C 1 174 ? 173.712 176.448 171.641 1.00 68.64 174 GLY E O 1
ATOM 3749 N N . GLY C 1 175 ? 173.485 178.055 170.086 1.00 65.30 175 GLY E N 1
ATOM 3750 C CA . GLY C 1 175 ? 173.031 179.023 171.066 1.00 65.30 175 GLY E CA 1
ATOM 3751 C C . GLY C 1 175 ? 174.157 179.321 172.030 1.00 65.30 175 GLY E C 1
ATOM 3752 O O . GLY C 1 175 ? 175.336 179.312 171.656 1.00 65.30 175 GLY E O 1
ATOM 3753 N N . SER C 1 176 ? 173.814 179.597 173.287 1.00 65.41 176 SER E N 1
ATOM 3754 C CA . SER C 1 176 ? 174.844 179.862 174.282 1.00 65.41 176 SER E CA 1
ATOM 3755 C C . SER C 1 176 ? 174.671 179.044 175.556 1.00 65.41 176 SER E C 1
ATOM 3756 O O . SER C 1 176 ? 175.656 178.536 176.100 1.00 65.41 176 SER E O 1
ATOM 3759 N N . ASP C 1 177 ? 173.440 178.901 176.045 1.00 66.98 177 ASP E N 1
ATOM 3760 C CA . ASP C 1 177 ? 173.192 178.398 177.398 1.00 66.98 177 ASP E CA 1
ATOM 3761 C C . ASP C 1 177 ? 171.960 177.510 177.457 1.00 66.98 177 ASP E C 1
ATOM 3762 O O . ASP C 1 177 ? 170.829 177.994 177.584 1.00 66.98 177 ASP E O 1
ATOM 3767 N N . PRO C 1 178 ? 172.138 176.193 177.367 1.00 69.93 178 PRO E N 1
ATOM 3768 C CA . PRO C 1 178 ? 171.161 175.289 177.982 1.00 69.93 178 PRO E CA 1
ATOM 3769 C C . PRO C 1 178 ? 171.183 175.469 179.494 1.00 69.93 178 PRO E C 1
ATOM 3770 O O . PRO C 1 178 ? 172.223 175.770 180.083 1.00 69.93 178 PRO E O 1
ATOM 3774 N N . ASN C 1 179 ? 170.022 175.291 180.129 1.00 70.79 179 ASN E N 1
ATOM 3775 C CA . ASN C 1 179 ? 169.869 175.628 181.540 1.00 70.79 179 ASN E CA 1
ATOM 3776 C C . ASN C 1 179 ? 169.099 174.561 182.311 1.00 70.79 179 ASN E C 1
ATOM 3777 O O . ASN C 1 179 ? 168.239 174.902 183.129 1.00 70.79 179 ASN E O 1
ATOM 3782 N N . GLU C 1 180 ? 169.376 173.283 182.068 1.00 72.67 180 GLU E N 1
ATOM 3783 C CA . GLU C 1 180 ? 168.554 172.197 182.586 1.00 72.67 180 GLU E CA 1
ATOM 3784 C C . GLU C 1 180 ? 169.373 171.276 183.479 1.00 72.67 180 GLU E C 1
ATOM 3785 O O . GLU C 1 180 ? 170.363 170.685 183.034 1.00 72.67 180 GLU E O 1
ATOM 3791 N N . GLU C 1 181 ? 168.946 171.156 184.736 1.00 71.81 181 GLU E N 1
ATOM 3792 C CA . GLU C 1 181 ? 169.374 170.099 185.656 1.00 71.81 181 GLU E CA 1
ATOM 3793 C C . GLU C 1 181 ? 168.107 169.738 186.431 1.00 71.81 181 GLU E C 1
ATOM 3794 O O . GLU C 1 181 ? 167.804 170.334 187.468 1.00 71.81 181 GLU E O 1
ATOM 3800 N N . VAL C 1 182 ? 167.365 168.763 185.911 1.00 74.99 182 VAL E N 1
ATOM 3801 C CA . VAL C 1 182 ? 165.999 168.509 186.355 1.00 74.99 182 VAL E CA 1
ATOM 3802 C C . VAL C 1 182 ? 165.999 167.713 187.653 1.00 74.99 182 VAL E C 1
ATOM 3803 O O . VAL C 1 182 ? 166.209 166.495 187.648 1.00 74.99 182 VAL E O 1
ATOM 3807 N N . SER C 1 183 ? 165.761 168.395 188.771 1.00 74.88 183 SER E N 1
ATOM 3808 C CA . SER C 1 183 ? 165.673 167.722 190.056 1.00 74.88 183 SER E CA 1
ATOM 3809 C C . SER C 1 183 ? 164.317 167.030 190.200 1.00 74.88 183 SER E C 1
ATOM 3810 O O . SER C 1 183 ? 163.425 167.163 189.358 1.00 74.88 183 SER E O 1
ATOM 3813 N N . LEU C 1 184 ? 164.168 166.279 191.292 1.00 72.15 184 LEU E N 1
ATOM 3814 C CA . LEU C 1 184 ? 163.000 165.436 191.502 1.00 72.15 184 LEU E CA 1
ATOM 3815 C C . LEU C 1 184 ? 162.620 165.430 192.975 1.00 72.15 184 LEU E C 1
ATOM 3816 O O . LEU C 1 184 ? 163.474 165.606 193.847 1.00 72.15 184 LEU E O 1
ATOM 3821 N N . VAL C 1 185 ? 161.331 165.222 193.240 1.00 71.15 185 VAL E N 1
ATOM 3822 C CA . VAL C 1 185 ? 160.811 165.037 194.589 1.00 71.15 185 VAL E CA 1
ATOM 3823 C C . VAL C 1 185 ? 159.830 163.873 194.564 1.00 71.15 185 VAL E C 1
ATOM 3824 O O . VAL C 1 185 ? 159.042 163.736 193.622 1.00 71.15 185 VAL E O 1
ATOM 3828 N N . ILE C 1 186 ? 159.880 163.036 195.597 1.00 71.60 186 ILE E N 1
ATOM 3829 C CA . ILE C 1 186 ? 158.991 161.888 195.736 1.00 71.60 186 ILE E CA 1
ATOM 3830 C C . ILE C 1 186 ? 158.188 162.070 197.016 1.00 71.60 186 ILE E C 1
ATOM 3831 O O . ILE C 1 186 ? 158.762 162.232 198.100 1.00 71.60 186 ILE E O 1
ATOM 3836 N N . GLY C 1 187 ? 156.865 162.042 196.892 1.00 73.15 187 GLY E N 1
ATOM 3837 C CA . GLY C 1 187 ? 155.973 162.146 198.035 1.00 73.15 187 GLY E CA 1
ATOM 3838 C C . GLY C 1 187 ? 155.109 160.903 198.161 1.00 73.15 187 GLY E C 1
ATOM 3839 O O . GLY C 1 187 ? 154.553 160.419 197.175 1.00 73.15 187 GLY E O 1
ATOM 3840 N N . VAL C 1 188 ? 155.003 160.394 199.386 1.00 76.38 188 VAL E N 1
ATOM 3841 C CA . VAL C 1 188 ? 154.234 159.191 199.678 1.00 76.38 188 VAL E CA 1
ATOM 3842 C C . VAL C 1 188 ? 153.365 159.450 200.899 1.00 76.38 188 VAL E C 1
ATOM 3843 O O . VAL C 1 188 ? 153.820 160.044 201.883 1.00 76.38 188 VAL E O 1
ATOM 3847 N N . ALA C 1 189 ? 152.113 159.002 200.835 1.00 79.88 189 ALA E N 1
ATOM 3848 C CA . ALA C 1 189 ? 151.187 159.193 201.939 1.00 79.88 189 ALA E CA 1
ATOM 3849 C C . ALA C 1 189 ? 151.606 158.344 203.138 1.00 79.88 189 ALA E C 1
ATOM 3850 O O . ALA C 1 189 ? 152.574 157.582 203.093 1.00 79.88 189 ALA E O 1
ATOM 3852 N N . ASP C 1 190 ? 150.849 158.485 204.231 1.00 87.11 190 ASP E N 1
ATOM 3853 C CA . ASP C 1 190 ? 151.133 157.769 205.477 1.00 87.11 190 ASP E CA 1
ATOM 3854 C C . ASP C 1 190 ? 149.867 157.141 206.057 1.00 87.11 190 ASP E C 1
ATOM 3855 O O . ASP C 1 190 ? 149.378 157.556 207.108 1.00 87.11 190 ASP E O 1
ATOM 3860 N N . PRO C 1 191 ? 149.308 156.128 205.396 1.00 83.35 191 PRO E N 1
ATOM 3861 C CA . PRO C 1 191 ? 148.125 155.457 205.958 1.00 83.35 191 PRO E CA 1
ATOM 3862 C C . PRO C 1 191 ? 148.491 154.634 207.183 1.00 83.35 191 PRO E C 1
ATOM 3863 O O . PRO C 1 191 ? 149.329 153.732 207.120 1.00 83.35 191 PRO E O 1
ATOM 3867 N N . GLY C 1 192 ? 147.853 154.954 208.309 1.00 82.56 192 GLY E N 1
ATOM 3868 C CA . GLY C 1 192 ? 148.029 154.169 209.516 1.00 82.56 192 GLY E CA 1
ATOM 3869 C C . GLY C 1 192 ? 147.252 152.873 209.539 1.00 82.56 192 GLY E C 1
ATOM 3870 O O . GLY C 1 192 ? 147.507 152.023 210.398 1.00 82.56 192 GLY E O 1
ATOM 3871 N N . SER C 1 193 ? 146.314 152.704 208.611 1.00 78.60 193 SER E N 1
ATOM 3872 C CA . SER C 1 193 ? 145.557 151.468 208.474 1.00 78.60 193 SER E CA 1
ATOM 3873 C C . SER C 1 193 ? 145.070 151.388 207.035 1.00 78.60 193 SER E C 1
ATOM 3874 O O . SER C 1 193 ? 145.334 152.277 206.221 1.00 78.60 193 SER E O 1
ATOM 3877 N N . SER C 1 194 ? 144.352 150.306 206.730 1.00 81.33 194 SER E N 1
ATOM 3878 C CA . SER C 1 194 ? 143.913 149.985 205.375 1.00 81.33 194 SER E CA 1
ATOM 3879 C C . SER C 1 194 ? 145.089 149.759 204.426 1.00 81.33 194 SER E C 1
ATOM 3880 O O . SER C 1 194 ? 144.897 149.679 203.212 1.00 81.33 194 SER E O 1
ATOM 3883 N N . PHE C 1 195 ? 146.305 149.656 204.959 1.00 82.96 195 PHE E N 1
ATOM 3884 C CA . PHE C 1 195 ? 147.507 149.418 204.169 1.00 82.96 195 PHE E CA 1
ATOM 3885 C C . PHE C 1 195 ? 148.585 148.842 205.078 1.00 82.96 195 PHE E C 1
ATOM 3886 O O . PHE C 1 195 ? 148.599 149.073 206.286 1.00 82.96 195 PHE E O 1
ATOM 3894 N N . ASP C 1 196 ? 149.507 148.101 204.476 1.00 83.61 196 ASP E N 1
ATOM 3895 C CA . ASP C 1 196 ? 150.658 147.578 205.196 1.00 83.61 196 ASP E CA 1
ATOM 3896 C C . ASP C 1 196 ? 151.891 147.667 204.316 1.00 83.61 196 ASP E C 1
ATOM 3897 O O . ASP C 1 196 ? 151.775 147.617 203.088 1.00 83.61 196 ASP E O 1
ATOM 3902 N N . PRO C 1 197 ? 153.081 147.791 204.909 1.00 83.13 197 PRO E N 1
ATOM 3903 C CA . PRO C 1 197 ? 154.298 147.709 204.137 1.00 83.13 197 PRO E CA 1
ATOM 3904 C C . PRO C 1 197 ? 154.844 146.288 203.885 1.00 83.13 197 PRO E C 1
ATOM 3905 O O . PRO C 1 197 ? 155.979 146.163 203.421 1.00 83.13 197 PRO E O 1
ATOM 3909 N N . SER C 1 198 ? 154.077 145.229 204.168 1.00 79.95 198 SER E N 1
ATOM 3910 C CA . SER C 1 198 ? 154.519 143.858 203.936 1.00 79.95 198 SER E CA 1
ATOM 3911 C C . SER C 1 198 ? 153.951 143.293 202.637 1.00 79.95 198 SER E C 1
ATOM 3912 O O . SER C 1 198 ? 152.984 143.805 202.068 1.00 79.95 198 SER E O 1
ATOM 3915 N N . THR C 1 199 ? 154.565 142.201 202.178 1.00 76.38 199 THR E N 1
ATOM 3916 C CA . THR C 1 199 ? 153.997 141.403 201.099 1.00 76.38 199 THR E CA 1
ATOM 3917 C C . THR C 1 199 ? 153.810 142.225 199.827 1.00 76.38 199 THR E C 1
ATOM 3918 O O . THR C 1 199 ? 154.501 143.228 199.624 1.00 76.38 199 THR E O 1
ATOM 3922 N N . THR C 1 200 ? 152.876 141.810 198.973 1.00 74.43 200 THR E N 1
ATOM 3923 C CA . THR C 1 200 ? 152.833 142.295 197.601 1.00 74.43 200 THR E CA 1
ATOM 3924 C C . THR C 1 200 ? 152.491 143.777 197.533 1.00 74.43 200 THR E C 1
ATOM 3925 O O . THR C 1 200 ? 151.655 144.277 198.290 1.00 74.43 200 THR E O 1
ATOM 3929 N N . ILE C 1 201 ? 153.153 144.476 196.615 1.00 75.60 201 ILE E N 1
ATOM 3930 C CA . ILE C 1 201 ? 152.766 145.813 196.176 1.00 75.60 201 ILE E CA 1
ATOM 3931 C C . ILE C 1 201 ? 152.811 145.814 194.657 1.00 75.60 201 ILE E C 1
ATOM 3932 O O . ILE C 1 201 ? 153.859 145.531 194.066 1.00 75.60 201 ILE E O 1
ATOM 3937 N N . SER C 1 202 ? 151.685 146.132 194.026 1.00 74.32 202 SER E N 1
ATOM 3938 C CA . SER C 1 202 ? 151.602 146.057 192.575 1.00 74.32 202 SER E CA 1
ATOM 3939 C C . SER C 1 202 ? 152.527 147.082 191.928 1.00 74.32 202 SER E C 1
ATOM 3940 O O . SER C 1 202 ? 153.000 148.022 192.572 1.00 74.32 202 SER E O 1
ATOM 3943 N N . GLY C 1 203 ? 152.774 146.891 190.635 1.00 75.31 203 GLY E N 1
ATOM 3944 C CA . GLY C 1 203 ? 153.781 147.645 189.912 1.00 75.31 203 GLY E CA 1
ATOM 3945 C C . GLY C 1 203 ? 153.668 149.152 190.014 1.00 75.31 203 GLY E C 1
ATOM 3946 O O . GLY C 1 203 ? 152.567 149.711 190.006 1.00 75.31 203 GLY E O 1
ATOM 3947 N N . TYR C 1 204 ? 154.816 149.818 190.110 1.00 74.64 204 TYR E N 1
ATOM 3948 C CA . TYR C 1 204 ? 154.876 151.273 190.145 1.00 74.64 204 TYR E CA 1
ATOM 3949 C C . TYR C 1 204 ? 154.947 151.823 188.721 1.00 74.64 204 TYR E C 1
ATOM 3950 O O . TYR C 1 204 ? 154.744 151.108 187.737 1.00 74.64 204 TYR E O 1
ATOM 3959 N N . LEU C 1 205 ? 155.238 153.116 188.604 1.00 75.18 205 LEU E N 1
ATOM 3960 C CA . LEU C 1 205 ? 155.274 153.769 187.304 1.00 75.18 205 LEU E CA 1
ATOM 3961 C C . LEU C 1 205 ? 156.498 153.350 186.502 1.00 75.18 205 LEU E C 1
ATOM 3962 O O . LEU C 1 205 ? 157.541 152.998 187.060 1.00 75.18 205 LEU E O 1
ATOM 3967 N N . SER C 1 206 ? 156.356 153.385 185.184 1.00 79.34 206 SER E N 1
ATOM 3968 C CA . SER C 1 206 ? 157.459 153.280 184.242 1.00 79.34 206 SER E CA 1
ATOM 3969 C C . SER C 1 206 ? 157.158 154.185 183.046 1.00 79.34 206 SER E C 1
ATOM 3970 O O . SER C 1 206 ? 156.068 154.751 182.931 1.00 79.34 206 SER E O 1
ATOM 3973 N N . GLU C 1 207 ? 158.131 154.318 182.150 1.00 79.44 207 GLU E N 1
ATOM 3974 C CA . GLU C 1 207 ? 157.954 155.073 180.913 1.00 79.44 207 GLU E CA 1
ATOM 3975 C C . GLU C 1 207 ? 157.600 156.533 181.198 1.00 79.44 207 GLU E C 1
ATOM 3976 O O . GLU C 1 207 ? 156.501 157.007 180.907 1.00 79.44 207 GLU E O 1
ATOM 3982 N N . VAL C 1 208 ? 158.558 157.248 181.784 1.00 77.27 208 VAL E N 1
ATOM 3983 C CA . VAL C 1 208 ? 158.403 158.682 182.006 1.00 77.27 208 VAL E CA 1
ATOM 3984 C C . VAL C 1 208 ? 158.779 159.417 180.725 1.00 77.27 208 VAL E C 1
ATOM 3985 O O . VAL C 1 208 ? 159.946 159.763 180.509 1.00 77.27 208 VAL E O 1
ATOM 3989 N N . THR C 1 209 ? 157.788 159.667 179.871 1.00 75.15 209 THR E N 1
ATOM 3990 C CA . THR C 1 209 ? 158.057 160.225 178.552 1.00 75.15 209 THR E CA 1
ATOM 3991 C C . THR C 1 209 ? 158.556 161.660 178.659 1.00 75.15 209 THR E C 1
ATOM 3992 O O . THR C 1 209 ? 158.267 162.367 179.628 1.00 75.15 209 THR E O 1
ATOM 3996 N N . ILE C 1 210 ? 159.308 162.088 177.648 1.00 75.06 210 ILE E N 1
ATOM 3997 C CA . ILE C 1 210 ? 159.918 163.412 177.603 1.00 75.06 210 ILE E CA 1
ATOM 3998 C C . ILE C 1 210 ? 159.503 164.084 176.303 1.00 75.06 210 ILE E C 1
ATOM 3999 O O . ILE C 1 210 ? 159.473 163.441 175.247 1.00 75.06 210 ILE E O 1
ATOM 4004 N N . VAL C 1 211 ? 159.181 165.373 176.378 1.00 77.15 211 VAL E N 1
ATOM 4005 C CA . VAL C 1 211 ? 158.767 166.156 175.221 1.00 77.15 211 VAL E CA 1
ATOM 4006 C C . VAL C 1 211 ? 159.570 167.448 175.191 1.00 77.15 211 VAL E C 1
ATOM 4007 O O . VAL C 1 211 ? 159.744 168.107 176.222 1.00 77.15 211 VAL E O 1
ATOM 4011 N N . ALA C 1 212 ? 160.058 167.804 174.008 1.00 75.40 212 ALA E N 1
ATOM 4012 C CA . ALA C 1 212 ? 160.836 169.018 173.797 1.00 75.40 212 ALA E CA 1
ATOM 4013 C C . ALA C 1 212 ? 160.317 169.720 172.542 1.00 75.40 212 ALA E C 1
ATOM 4014 O O . ALA C 1 212 ? 161.069 170.133 171.662 1.00 75.40 212 ALA E O 1
ATOM 4016 N N . SER C 1 213 ? 158.998 169.865 172.448 1.00 76.42 213 SER E N 1
ATOM 4017 C CA . SER C 1 213 ? 158.372 170.374 171.239 1.00 76.42 213 SER E CA 1
ATOM 4018 C C . SER C 1 213 ? 158.768 171.830 170.999 1.00 76.42 213 SER E C 1
ATOM 4019 O O . SER C 1 213 ? 159.499 172.447 171.779 1.00 76.42 213 SER E O 1
ATOM 4022 N N . SER C 1 214 ? 158.275 172.382 169.893 1.00 71.90 214 SER E N 1
ATOM 4023 C CA . SER C 1 214 ? 158.637 173.732 169.491 1.00 71.90 214 SER E CA 1
ATOM 4024 C C . SER C 1 214 ? 157.666 174.754 170.069 1.00 71.90 214 SER E C 1
ATOM 4025 O O . SER C 1 214 ? 156.528 174.436 170.423 1.00 71.90 214 SER E O 1
ATOM 4028 N N . VAL C 1 215 ? 158.131 175.996 170.159 1.00 69.88 215 VAL E N 1
ATOM 4029 C CA . VAL C 1 215 ? 157.289 177.108 170.580 1.00 69.88 215 VAL E CA 1
ATOM 4030 C C . VAL C 1 215 ? 157.602 178.328 169.725 1.00 69.88 215 VAL E C 1
ATOM 4031 O O . VAL C 1 215 ? 158.644 178.391 169.073 1.00 69.88 215 VAL E O 1
#

Secondary structure (DSSP, 8-state):
--S------------SSSSSSEEEE-B-TTS-BS-TTSPPPSSSEEEEGGG-SSSSSB-SSEEEE-----EEEE-SSS-EEEEE--TTSEEEES-SSSTTSSEEEEEEE--SSS--EEEEEEE-TGGG-----SSSS---EEE--S-TT-------EEEEE---SSS--SSS----------EEEEE-/--EEE--EEEE--B--SSSSSEE------SS--S-SSSPPPSSS-EEETT-BTTB-SB-TTEEEEE-S--B-EE-SSS-EEEEEEESSSEEEES-SSSTTSSEEEEEEE--SSS--EEEEEEE-TTTT--B-BSSSS-B-B----SS-S----B--EEEEEPPP-SS--SSS--------EEEEEEE-/--EEE---EEE--B-SSSSSSEE-----TTS--S-TTEE--SSS-EE-TT--SSS-SSPSSSEEEE-S--B-EE-SSS-EEEEE--TTSEEEES-SSSTTSSEEEEEEE--SSS--EEEEEEE-TTTT----BSSSS-B-EE---SS-S----B--EEEEE---SSS--SSS----------EEEEE-

Sequence (564 aa):
FSSVEADRTVSVAVAGDASSALAFDTSDSNGNQYSDASSITNGTLELAFDSLGNSSGINLGAKTTFSPLFRTINNGSNNVNLSIYSSEGTIQTSPTILDSYNAVIENTINDGNGNSLTIEYAFTDENDNSIVGDGTNGSSVSLDATGGSDPNEEVSLVIGVADPGSSFDPSTTISGYLSEVTIVASSVFSSVEADRTVSVAVAGDASSALAFDTSDSNGNQYSDASSITNGTLELAFDSLGNSSGINLGAKTTFSPLFRTINNGSNNVNLSIYSSEGTIQTSPTILDSYNAVIENTINDGNGNSLTIEYAFTDENDNSIVGDGTNGSSVSLDATGGSDPNEEVSLVIGVADPGSSFDPSTTISGYLSEVTIVASSVFSSVEADRTVSVAVAGDASSALAFDTSDSNGNQYSDASSITNGTLELAFDSLGNSSGINLGAKTTFSPLFRTINNGSNNVNLSIYSSEGTIQTSPTILDSYNAVIENTINDGNGNSLTIEYAFTDENDNSIVGDGTNGSSVSLDATGGSDPNEEVSLVIGVADPGSSFDPSTTISGYLSEVTIVASSV

Foldseek 3Di:
DPDDDDPDDDDDDDDQAAPDQKHKDFDDPPDDGQDVQWDGDPSHTDGDQCPPDPDRHDDAADWAWDTLPIWMAGADAAKWWKAWAQVQFHKDACDPFVNVAGIWTWDWWAAVQFDIWIKIKAKQWVNHHRSHDDDPRGTTDIAHYNPPPHRNTTITMIMHTRHDPDRHDPPHDIDDDGDDRDMDTDHD/DPDDDPPDDDDDDDDQADDDQKHKYFDDDPPDTFDDQWDGDPSHTDGPQCDDVVDRHDDAADKAWGTLPIKMDHAAAAWWWKAKAAPQFDKDACDPFPNPAGIWGWDWWAAVQFDIWTKTKFKQKPHHHTGHGDDPRGHTDIAAHRPGPDRPITITMMIGTRHDDPRGDPPHDIDDTTDHIDMGGDHD/DPDDDDPDDDDDDDDQADDDQKHKHQADPVPGRQDVQWDGDPSHTDGNQCPDPPDRHDDAAFKDWFGLGIWMDHAAAAKWWKAWAQVQFDKAACDDFVNPAGIWTWDWWAAVQFDTKTKTKFWQWDPGHGRHGDDPRGHTDIADYRPDPDGRTRTIMMMTIRDDPDSHDPDHDIDDDGDDGDMGTDHD

Solvent-accessible surface area: 27503 Å² total; per-residue (Å²): 237,124,96,132,135,97,142,202,130,132,110,132,105,141,45,47,62,64,90,35,42,11,2,17,49,16,58,86,106,162,55,118,100,68,14,75,0,4,59,101,13,118,40,74,5,55,8,34,2,54,82,17,31,107,18,53,0,2,3,4,8,4,86,3,38,12,13,64,4,6,59,0,50,12,110,6,60,74,87,2,37,1,3,3,74,1,67,98,13,84,88,60,80,84,7,104,47,2,104,82,61,94,7,0,2,48,23,77,6,62,19,72,151,17,101,67,1,37,0,1,15,0,7,14,12,69,124,92,28,1,0,1,1,103,50,159,123,13,10,57,17,83,2,53,12,88,41,89,98,58,24,93,5,91,0,19,2,5,0,0,2,22,93,39,74,86,76,14,76,38,75,111,98,35,65,65,49,12,37,86,13,6,2,20,0,45,65,160,92,70,62,85,44,66,39,15,57,12,61,6,15,15,16,9,46,63,38,1,4,0,2,6,21,42,72,60,76,163,61,114,106,51,27,101,2,11,58,99,9,98,7,25,11,57,6,39,4,60,62,18,64,112,2,54,1,5,26,14,36,44,126,26,91,31,42,64,3,9,62,1,36,4,6,0,48,54,86,0,35,0,1,0,66,8,67,105,22,76,78,56,75,87,6,103,47,2,114,79,55,99,5,0,3,41,17,79,5,66,16,69,156,14,110,72,6,39,0,0,12,0,7,3,6,73,94,100,86,12,1,1,1,93,46,159,128,15,29,59,36,84,5,36,26,52,39,57,101,79,47,95,9,62,0,19,1,5,0,0,1,20,98,17,70,123,67,10,72,36,76,115,89,37,63,65,47,11,35,85,10,10,1,19,0,43,60,147,5,23,3,40,2,40,12,6,56,11,63,5,15,15,14,17,49,63,28,1,18,26,2,33,44,11,55,77,104,160,46,108,115,68,21,111,1,2,55,101,15,104,3,67,45,72,49,39,15,80,78,96,53,171,57,124,9,47,105,81,33,57,129,34,90,34,57,52,1,7,73,1,37,8,10,15,48,74,76,14,29,1,0,5,80,2,68,98,13,84,84,40,78,84,14,97,61,3,114,82,54,106,7,0,2,46,18,74,18,67,18,69,1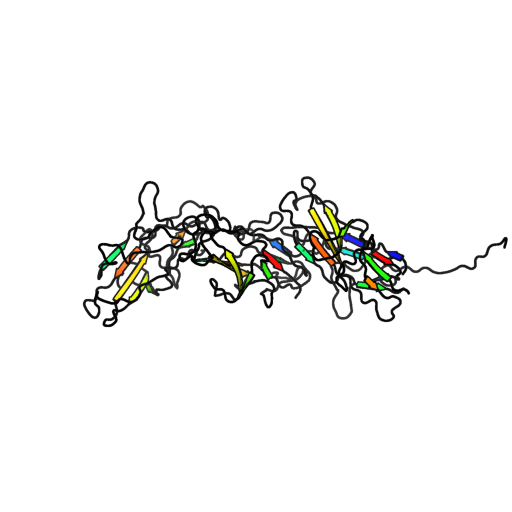53,13,100,68,12,34,6,2,26,0,7,6,9,122,118,90,60,5,0,1,1,96,49,158,121,13,22,49,28,89,5,39,24,57,43,64,99,78,60,78,8,92,0,20,0,4,0,0,9,15,112,46,86,86,82,26,88,102,67,117,95,50,67,64,103,37,73,123,53,34,53,39,25,62,75,147